Protein AF-0000000066694379 (afdb_homodimer)

Secondary structure (DSSP, 8-state):
-------EEEEE--TTEEHHHHHHHHHHHHHTT-EEEEE-TT--TT-EEEEEEEE-TTSSSPEEEEEEEEE--S-GGG--GGG-SEEEE--BTHHHHHHT-HHHHHHHHHHHHTT-EEEEETTTHHHHHHTT-GGGT-EE---GGGHHHHHHTTPEE---TT-SSGGG----EEETTEEEESSGGGHHHHHHHHHHHTT-EEEESSSSPPEEEEEE-TT-BHHHHHHHHHHHHHTT-EEEEEE-TT----SS-B--S--TTHHHHHHHHHHHTTEEEE-/-------EEEEE--TTEEHHHHHHHHHHHHHTT-EEEEE-TT--TT-EEEEEEEE-SSSSSPEEEEEEEEE--S-GGG--GGG-SEEEE--BTHHHHHHT-HHHHHHHHHHHHTT-EEEEETTTHHHHHHTT-GGGT-EE---GGGHHHHHHTTPEE---TT-SSGGG----EEETTEEEESSGGGHHHHHHHHHHHTT-EEEESSSSPPEEEEEE-TT-BHHHHHHHHHHHHHTT-EEEEEE-TT----SS-B--S--TTHHHHHHHHHHHTTEEEE-

Sequence (558 aa):
MASAVQKSALLLCGDYMEAYETIVPLYVLQSFGVSVHCVSPNRNAGDRCVMSAHDFLGLELYTELVVDQLTLNANFDDVTPENYDVIIIPGGRFTELLSADEKCVDLVARFAESKKLIFTSCHSQVMLMAAGILAGGVKCTAFESIKPLIELSGGEWWQQPGIQSMFEITDCVKDGNFMSTVGWPTLGHGIKLLLESLGGKVCSLEKKQASVLFLIGDYVEDYGINVPFRALQALGCKVDAVMEKGCVTDGKVVTAASATDLPAFLFDLSTALGLTVMFMASAVQKSALLLCGDYMEAYETIVPLYVLQSFGVSVHCVSPNRNAGDRCVMSAHDFLGLELYTELVVDQLTLNANFDDVTPENYDVIIIPGGRFTELLSADEKCVDLVARFAESKKLIFTSCHSQVMLMAAGILAGGVKCTAFESIKPLIELSGGEWWQQPGIQSMFEITDCVKDGNFMSTVGWPTLGHGIKLLLESLGGKVCSLEKKQASVLFLIGDYVEDYGINVPFRALQALGCKVDAVMEKGCVTDGKVVTAASATDLPAFLFDLSTALGLTVMF

Solvent-accessible surface area (backbone atoms only — not comparable to full-atom values): 28795 Å² total; per-residue (Å²): 126,81,76,72,75,71,50,28,35,36,34,58,49,41,47,37,23,24,40,61,49,43,50,35,59,52,36,50,39,43,35,62,62,30,45,72,40,31,24,27,82,99,44,45,53,70,40,74,29,41,19,16,43,76,44,41,90,89,47,94,46,62,41,72,38,84,73,49,70,46,71,26,72,30,45,40,90,74,66,53,62,88,75,35,54,29,39,37,33,34,15,33,67,30,32,46,52,41,34,55,31,67,71,54,23,50,51,54,35,47,28,57,75,69,68,28,34,37,40,29,19,21,48,20,55,48,38,39,45,58,37,55,53,20,56,76,47,42,50,33,40,36,33,72,51,46,49,59,55,40,45,71,40,37,20,34,81,51,71,68,82,96,56,93,45,81,88,65,49,54,69,47,39,73,42,90,48,36,33,18,20,44,35,66,85,18,41,16,47,39,46,29,53,48,40,46,72,72,51,32,42,79,41,63,78,52,95,62,76,52,75,47,77,43,82,40,52,50,49,45,12,43,60,55,45,52,34,54,50,31,47,39,35,29,72,58,32,48,69,48,77,45,67,54,93,86,43,51,62,62,78,50,68,15,69,16,74,82,55,89,49,60,25,58,51,50,36,51,53,32,49,75,68,36,38,46,65,46,106,126,82,76,72,76,73,50,28,34,35,34,58,51,39,47,37,23,25,38,60,50,43,49,36,59,51,36,50,40,43,34,63,61,31,44,72,40,31,23,27,82,98,44,44,53,69,40,74,29,41,18,17,43,77,42,69,82,84,51,94,49,65,43,72,37,84,71,49,70,47,72,25,72,31,44,41,90,74,66,52,61,87,74,35,54,31,41,38,32,36,14,34,68,30,33,46,51,42,34,55,32,69,70,53,24,49,52,55,33,46,28,55,73,68,66,28,35,36,40,30,20,22,49,19,54,50,37,39,45,57,37,55,54,21,55,76,47,42,48,33,39,36,31,74,51,46,49,57,56,41,47,70,42,37,20,33,81,51,73,68,82,95,57,92,45,80,88,64,50,54,68,48,39,73,43,91,50,36,32,17,21,44,35,66,85,19,40,17,48,38,48,30,52,49,41,45,71,71,53,34,42,78,41,62,78,52,92,62,76,52,76,46,78,45,82,42,54,52,51,44,13,42,60,56,46,51,33,54,48,32,46,39,34,29,71,58,32,50,68,47,76,46,67,53,91,85,42,51,62,62,77,51,69,16,70,16,77,81,55,89,48,59,28,59,51,50,36,51,52,33,49,74,70,36,37,46,65,47,106

Nearest PDB structures (foldseek):
  4ogg-assembly1_B  TM=9.634E-01  e=9.483E-28  Arabidopsis thaliana
  3uk7-assembly1_C  TM=9.676E-01  e=1.929E-27  Arabidopsis thaliana
  4ofw-assembly1_C  TM=9.605E-01  e=5.598E-27  Arabidopsis thaliana
  3fse-assembly1_B  TM=8.180E-01  e=4.494E-13  Trichormus variabilis ATCC 29413
  3fse-assembly1_A  TM=7.985E-01  e=1.092E-12  Trichormus variabilis ATCC 29413

Foldseek 3Di:
DPPPPAAEEEEEDAAAFADLLRVQLVLLCVLFRHHYFYEYPPDAQQDKHWYWHWDCPVHPGTDTGGADIDGGHGYPVPDDLVVHQEYRYGDGPVLVVLLVPPSSLVSVLVNVVVQHAYEYEAHNCSSCLSNLNQLVAAEFEHAPVCVVVSVVSNYHYDDDPPDDDLVPDQAWDDDRRYIYYHHSNNLLRSSLVVLVSSVKDKDAPDPDAAEEEAEDAALAAQCQCSSLQSSSSSSPHHYYYDYDPPGPNPVNNRNHDVPVRSSNVSSVVCVVRRIHMDD/DPPPPAAEEEEEDAAAFADLLRVQLVLLCVLQRHHYFYEYPPDAQQDKHWYWHWDDPPDPGTDTGGADIDGGHGYPVPDDLVVHQEYRYGDGPVLVVLLVPPSSLVSVLVNVVVQHAYEYEAHNCSSCLSNLNQLVAAEFEHAPVCVVVSVVSNYHYDDDPPDDDLVPDQAWDDDRRYIYYHHSNNLLRSSLVVLVSSVKDKDAPDPDAAEEEAEDAALAQQCQCSSLQSSSSSSPHHYYYDYDPPRPNPVNNRNHDVPVRSSNVSSVVCVVRRIHMDD

pLDDT: mean 86.39, std 16.16, range [28.86, 98.88]

Structure (mmCIF, N/CA/C/O backbone):
data_AF-0000000066694379-model_v1
#
loop_
_entity.id
_entity.type
_entity.pdbx_description
1 polymer 'Class I glutamine amidotransferase-like superfamily protein'
#
loop_
_atom_site.group_PDB
_atom_site.id
_atom_site.type_symbol
_atom_site.label_atom_id
_atom_site.label_alt_id
_atom_site.label_comp_id
_atom_site.label_asym_id
_atom_site.label_entity_id
_atom_site.label_seq_id
_atom_site.pdbx_PDB_ins_code
_atom_site.Cartn_x
_atom_site.Cartn_y
_atom_site.Cartn_z
_atom_site.occupancy
_atom_site.B_iso_or_equiv
_atom_site.auth_seq_id
_atom_site.auth_comp_id
_atom_site.auth_asym_id
_atom_site.auth_atom_id
_atom_site.pdbx_PDB_model_num
ATOM 1 N N . MET A 1 1 ? -3.475 -47.906 -14.711 1 30.39 1 MET A N 1
ATOM 2 C CA . MET A 1 1 ? -2.605 -46.75 -14.797 1 30.39 1 MET A CA 1
ATOM 3 C C . MET A 1 1 ? -3.006 -45.688 -13.773 1 30.39 1 MET A C 1
ATOM 5 O O . MET A 1 1 ? -4.172 -45.312 -13.703 1 30.39 1 MET A O 1
ATOM 9 N N . ALA A 1 2 ? -2.568 -45.656 -12.625 1 41.09 2 ALA A N 1
ATOM 10 C CA . ALA A 1 2 ? -3.078 -45 -11.43 1 41.09 2 ALA A CA 1
ATOM 11 C C . ALA A 1 2 ? -3.443 -43.531 -11.734 1 41.09 2 ALA A C 1
ATOM 13 O O . ALA A 1 2 ? -2.656 -42.812 -12.344 1 41.09 2 ALA A O 1
ATOM 14 N N . SER A 1 3 ? -4.582 -43.125 -12.008 1 43.94 3 SER A N 1
ATOM 15 C CA . SER A 1 3 ? -5.176 -41.875 -12.492 1 43.94 3 SER A CA 1
ATOM 16 C C . SER A 1 3 ? -4.555 -40.656 -11.797 1 43.94 3 SER A C 1
ATOM 18 O O . SER A 1 3 ? -4.652 -40.531 -10.578 1 43.94 3 SER A O 1
ATOM 20 N N . ALA A 1 4 ? -3.299 -40.312 -12.156 1 54.25 4 ALA A N 1
ATOM 21 C CA . ALA A 1 4 ? -2.498 -39.312 -11.492 1 54.25 4 ALA A CA 1
ATOM 22 C C . ALA A 1 4 ? -3.359 -38.094 -11.094 1 54.25 4 ALA A C 1
ATOM 24 O O . ALA A 1 4 ? -4.098 -37.562 -11.914 1 54.25 4 ALA A O 1
ATOM 25 N N . VAL A 1 5 ? -3.816 -38 -9.82 1 67.81 5 VAL A N 1
ATOM 26 C CA . VAL A 1 5 ? -4.688 -36.969 -9.258 1 67.81 5 VAL A CA 1
ATOM 27 C C . VAL A 1 5 ? -4.234 -35.594 -9.719 1 67.81 5 VAL A C 1
ATOM 29 O O . VAL A 1 5 ? -3.057 -35.25 -9.602 1 67.81 5 VAL A O 1
ATOM 32 N N . GLN A 1 6 ? -5.117 -34.969 -10.445 1 88.19 6 GLN A N 1
ATOM 33 C CA . GLN A 1 6 ? -4.879 -33.625 -10.977 1 88.19 6 GLN A CA 1
ATOM 34 C C . GLN A 1 6 ? -4.555 -32.656 -9.852 1 88.19 6 GLN A C 1
ATOM 36 O O . GLN A 1 6 ? -5.273 -32.562 -8.852 1 88.19 6 GLN A O 1
ATOM 41 N N . LYS A 1 7 ? -3.354 -32.094 -9.883 1 95.25 7 LYS A N 1
ATOM 42 C CA . LYS A 1 7 ? -2.986 -31.062 -8.922 1 95.25 7 LYS A CA 1
ATOM 43 C C . LYS A 1 7 ? -3.926 -29.859 -9.023 1 95.25 7 LYS A C 1
ATOM 45 O O . LYS A 1 7 ? -4.473 -29.578 -10.094 1 95.25 7 LYS A O 1
ATOM 50 N N . SER A 1 8 ? -4.152 -29.266 -7.859 1 97.81 8 SER A N 1
ATOM 51 C CA . SER A 1 8 ? -5.098 -28.141 -7.801 1 97.81 8 SER A CA 1
ATOM 52 C C . SER A 1 8 ? -4.52 -26.969 -7.023 1 97.81 8 SER A C 1
ATOM 54 O O . SER A 1 8 ? -3.848 -27.156 -6.008 1 97.81 8 SER A O 1
ATOM 56 N N . ALA A 1 9 ? -4.758 -25.75 -7.609 1 98.56 9 ALA A N 1
ATOM 57 C CA . ALA A 1 9 ? -4.293 -24.516 -6.988 1 98.56 9 ALA A CA 1
ATOM 58 C C . ALA A 1 9 ? -5.449 -23.547 -6.766 1 98.56 9 ALA A C 1
ATOM 60 O O . ALA A 1 9 ? -6.41 -23.531 -7.539 1 98.56 9 ALA A O 1
ATOM 61 N N . LEU A 1 10 ? -5.379 -22.859 -5.695 1 98.88 10 LEU A N 1
ATOM 62 C CA . LEU A 1 10 ? -6.27 -21.734 -5.441 1 98.88 10 LEU A CA 1
ATOM 63 C C . LEU A 1 10 ? -5.531 -20.406 -5.613 1 98.88 10 LEU A C 1
ATOM 65 O O . LEU A 1 10 ? -4.457 -20.219 -5.039 1 98.88 10 LEU A O 1
ATOM 69 N N . LEU A 1 11 ? -6.055 -19.594 -6.457 1 98.81 11 LEU A N 1
ATOM 70 C CA . LEU A 1 11 ? -5.539 -18.234 -6.633 1 98.81 11 LEU A CA 1
ATOM 71 C C . LEU A 1 11 ? -6.445 -17.219 -5.953 1 98.81 11 LEU A C 1
ATOM 73 O O . LEU A 1 11 ? -7.605 -17.062 -6.336 1 98.81 11 LEU A O 1
ATOM 77 N N . LEU A 1 12 ? -5.926 -16.578 -4.945 1 98.75 12 LEU A N 1
ATOM 78 C CA . LEU A 1 12 ? -6.668 -15.547 -4.242 1 98.75 12 LEU A CA 1
ATOM 79 C C . LEU A 1 12 ? -6.551 -14.203 -4.965 1 98.75 12 LEU A C 1
ATOM 81 O O . LEU A 1 12 ? -5.441 -13.711 -5.18 1 98.75 12 LEU A O 1
ATOM 85 N N . CYS A 1 13 ? -7.715 -13.617 -5.305 1 98.44 13 CYS A N 1
ATOM 86 C CA . CYS A 1 13 ? -7.734 -12.461 -6.191 1 98.44 13 CYS A CA 1
ATOM 87 C C . CYS A 1 13 ? -8.391 -11.266 -5.508 1 98.44 13 CYS A C 1
ATOM 89 O O . CYS A 1 13 ? -9.031 -11.414 -4.465 1 98.44 13 CYS A O 1
ATOM 91 N N . GLY A 1 14 ? -8.219 -10.117 -6.016 1 97.62 14 GLY A N 1
ATOM 92 C CA . GLY A 1 14 ? -8.828 -8.852 -5.633 1 97.62 14 GLY A CA 1
ATOM 93 C C . GLY A 1 14 ? -8.43 -7.703 -6.535 1 97.62 14 GLY A C 1
ATOM 94 O O . GLY A 1 14 ? -7.492 -7.824 -7.328 1 97.62 14 GLY A O 1
ATOM 95 N N . ASP A 1 15 ? -9.148 -6.566 -6.402 1 96.88 15 ASP A N 1
ATOM 96 C CA . ASP A 1 15 ? -8.836 -5.391 -7.211 1 96.88 15 ASP A CA 1
ATOM 97 C C . ASP A 1 15 ? -7.445 -4.852 -6.875 1 96.88 15 ASP A C 1
ATOM 99 O O . ASP A 1 15 ? -7.125 -4.621 -5.707 1 96.88 15 ASP A O 1
ATOM 103 N N . TYR A 1 16 ? -6.621 -4.688 -7.941 1 96.38 16 TYR A N 1
ATOM 104 C CA . TYR A 1 16 ? -5.27 -4.145 -7.871 1 96.38 16 TYR A CA 1
ATOM 105 C C . TYR A 1 16 ? -4.27 -5.219 -7.461 1 96.38 16 TYR A C 1
ATOM 107 O O . TYR A 1 16 ? -3.246 -4.922 -6.844 1 96.38 16 TYR A O 1
ATOM 115 N N . MET A 1 17 ? -4.676 -6.461 -7.73 1 97.25 17 MET A N 1
ATOM 116 C CA . MET A 1 17 ? -3.645 -7.496 -7.715 1 97.25 17 MET A CA 1
ATOM 117 C C . MET A 1 17 ? -2.645 -7.289 -8.844 1 97.25 17 MET A C 1
ATOM 119 O O . MET A 1 17 ? -2.996 -6.754 -9.898 1 97.25 17 MET A O 1
ATOM 123 N N . GLU A 1 18 ? -1.437 -7.613 -8.578 1 96.38 18 GLU A N 1
ATOM 124 C CA . GLU A 1 18 ? -0.4 -7.387 -9.578 1 96.38 18 GLU A CA 1
ATOM 125 C C . GLU A 1 18 ? -0.556 -8.336 -10.766 1 96.38 18 GLU A C 1
ATOM 127 O O . GLU A 1 18 ? -0.672 -9.555 -10.578 1 96.38 18 GLU A O 1
ATOM 132 N N . ALA A 1 19 ? -0.49 -7.844 -11.93 1 92.94 19 ALA A N 1
ATOM 133 C CA . ALA A 1 19 ? -0.87 -8.562 -13.141 1 92.94 19 ALA A CA 1
ATOM 134 C C . ALA A 1 19 ? 0.08 -9.727 -13.414 1 92.94 19 ALA A C 1
ATOM 136 O O . ALA A 1 19 ? -0.358 -10.867 -13.578 1 92.94 19 ALA A O 1
ATOM 137 N N . TYR A 1 20 ? 1.351 -9.539 -13.391 1 91.38 20 TYR A N 1
ATOM 138 C CA . TYR A 1 20 ? 2.307 -10.594 -13.711 1 91.38 20 TYR A CA 1
ATOM 139 C C . TYR A 1 20 ? 2.322 -11.672 -12.633 1 91.38 20 TYR A C 1
ATOM 141 O O . TYR A 1 20 ? 2.43 -12.859 -12.938 1 91.38 20 TYR A O 1
ATOM 149 N N . GLU A 1 21 ? 2.16 -11.25 -11.438 1 95.75 21 GLU A N 1
ATOM 150 C CA . GLU A 1 21 ? 2.195 -12.172 -10.305 1 95.75 21 GLU A CA 1
ATOM 151 C C . GLU A 1 21 ? 0.926 -13.016 -10.242 1 95.75 21 GLU A C 1
ATOM 153 O O . GLU A 1 21 ? 0.88 -14.023 -9.539 1 95.75 21 GLU A O 1
ATOM 158 N N . THR A 1 22 ? -0.028 -12.562 -11.008 1 95.94 22 THR A N 1
ATOM 159 C CA . THR A 1 22 ? -1.283 -13.297 -11.125 1 95.94 22 THR A CA 1
ATOM 160 C C . THR A 1 22 ? -1.266 -14.203 -12.359 1 95.94 22 THR A C 1
ATOM 162 O O . THR A 1 22 ? -1.419 -15.422 -12.234 1 95.94 22 THR A O 1
ATOM 165 N N . ILE A 1 23 ? -0.912 -13.641 -13.461 1 92.56 23 ILE A N 1
ATOM 166 C CA . ILE A 1 23 ? -1.141 -14.281 -14.75 1 92.56 23 ILE A CA 1
ATOM 167 C C . ILE A 1 23 ? -0.051 -15.312 -15.016 1 92.56 23 ILE A C 1
ATOM 169 O O . ILE A 1 23 ? -0.318 -16.375 -15.578 1 92.56 23 ILE A O 1
ATOM 173 N N . VAL A 1 24 ? 1.136 -15.062 -14.633 1 91.94 24 VAL A N 1
ATOM 174 C CA . VAL A 1 24 ? 2.232 -15.969 -14.953 1 91.94 24 VAL A CA 1
ATOM 175 C C . VAL A 1 24 ? 2.029 -17.297 -14.227 1 91.94 24 VAL A C 1
ATOM 177 O O . VAL A 1 24 ? 1.965 -18.359 -14.859 1 91.94 24 VAL A O 1
ATOM 180 N N . PRO A 1 25 ? 1.86 -17.297 -12.938 1 95.38 25 PRO A N 1
ATOM 181 C CA . PRO A 1 25 ? 1.615 -18.594 -12.305 1 95.38 25 PRO A CA 1
ATOM 182 C C . PRO A 1 25 ? 0.323 -19.25 -12.781 1 95.38 25 PRO A C 1
ATOM 184 O O . PRO A 1 25 ? 0.271 -20.484 -12.945 1 95.38 25 PRO A O 1
ATOM 187 N N . LEU A 1 26 ? -0.723 -18.469 -13.023 1 95.12 26 LEU A N 1
ATOM 188 C CA . LEU A 1 26 ? -2.006 -19 -13.484 1 95.12 26 LEU A CA 1
ATOM 189 C C . LEU A 1 26 ? -1.844 -19.766 -14.789 1 95.12 26 LEU A C 1
ATOM 191 O O . LEU A 1 26 ? -2.195 -20.953 -14.867 1 95.12 26 LEU A O 1
ATOM 195 N N . TYR A 1 27 ? -1.201 -19.172 -15.727 1 90.62 27 TYR A N 1
ATOM 196 C CA . TYR A 1 27 ? -1.148 -19.75 -17.062 1 90.62 27 TYR A CA 1
ATOM 197 C C . TYR A 1 27 ? -0.094 -20.844 -17.141 1 90.62 27 TYR A C 1
ATOM 199 O O . TYR A 1 27 ? -0.265 -21.844 -17.859 1 90.62 27 TYR A O 1
ATOM 207 N N . VAL A 1 28 ? 0.967 -20.688 -16.406 1 90.62 28 VAL A N 1
ATOM 208 C CA . VAL A 1 28 ? 1.975 -21.75 -16.406 1 90.62 28 VAL A CA 1
ATOM 209 C C . VAL A 1 28 ? 1.391 -23.016 -15.781 1 90.62 28 VAL A C 1
ATOM 211 O O . VAL A 1 28 ? 1.52 -24.094 -16.344 1 90.62 28 VAL A O 1
ATOM 214 N N . LEU A 1 29 ? 0.714 -22.891 -14.664 1 94.06 29 LEU A N 1
ATOM 215 C CA . LEU A 1 29 ? 0.123 -24.047 -14.016 1 94.06 29 LEU A CA 1
ATOM 216 C C . LEU A 1 29 ? -0.924 -24.703 -14.906 1 94.06 29 LEU A C 1
ATOM 218 O O . LEU A 1 29 ? -0.932 -25.922 -15.07 1 94.06 29 LEU A O 1
ATOM 222 N N . GLN A 1 30 ? -1.701 -23.891 -15.539 1 91.69 30 GLN A N 1
ATOM 223 C CA . GLN A 1 30 ? -2.732 -24.422 -16.422 1 91.69 30 GLN A CA 1
ATOM 224 C C . GLN A 1 30 ? -2.117 -25.141 -17.625 1 91.69 30 GLN A C 1
ATOM 226 O O . GLN A 1 30 ? -2.646 -26.141 -18.094 1 91.69 30 GLN A O 1
ATOM 231 N N . SER A 1 31 ? -1.039 -24.625 -18.062 1 89.25 31 SER A N 1
ATOM 232 C CA . SER A 1 31 ? -0.384 -25.188 -19.234 1 89.25 31 SER A CA 1
ATOM 233 C C . SER A 1 31 ? 0.094 -26.609 -18.969 1 89.25 31 SER A C 1
ATOM 235 O O . SER A 1 31 ? 0.206 -27.422 -19.891 1 89.25 31 SER A O 1
ATOM 237 N N . PHE A 1 32 ? 0.301 -26.891 -17.703 1 89.88 32 PHE A N 1
ATOM 238 C CA . PHE A 1 32 ? 0.813 -28.219 -17.359 1 89.88 32 PHE A CA 1
ATOM 239 C C . PHE A 1 32 ? -0.237 -29.031 -16.625 1 89.88 32 PHE A C 1
ATOM 241 O O . PHE A 1 32 ? 0.101 -29.938 -15.844 1 89.88 32 PHE A O 1
ATOM 248 N N . GLY A 1 33 ? -1.488 -28.625 -16.766 1 90.75 33 GLY A N 1
ATOM 249 C CA . GLY A 1 33 ? -2.609 -29.484 -16.375 1 90.75 33 GLY A CA 1
ATOM 250 C C . GLY A 1 33 ? -3.043 -29.281 -14.938 1 90.75 33 GLY A C 1
ATOM 251 O O . GLY A 1 33 ? -3.848 -30.062 -14.422 1 90.75 33 GLY A O 1
ATOM 252 N N . VAL A 1 34 ? -2.527 -28.328 -14.258 1 94.31 34 VAL A N 1
ATOM 253 C CA . VAL A 1 34 ? -2.971 -28.031 -12.898 1 94.31 34 VAL A CA 1
ATOM 254 C C . VAL A 1 34 ? -4.277 -27.234 -12.945 1 94.31 34 VAL A C 1
ATOM 256 O O . VAL A 1 34 ? -4.41 -26.281 -13.719 1 94.31 34 VAL A O 1
ATOM 259 N N . SER A 1 35 ? -5.242 -27.719 -12.211 1 96.75 35 SER A N 1
ATOM 260 C CA . SER A 1 35 ? -6.477 -26.953 -12.086 1 96.75 35 SER A CA 1
ATOM 261 C C . SER A 1 35 ? -6.285 -25.734 -11.18 1 96.75 35 SER A C 1
ATOM 263 O O . SER A 1 35 ? -5.699 -25.844 -10.102 1 96.75 35 SER A O 1
ATOM 265 N N . VAL A 1 36 ? -6.75 -24.562 -11.672 1 97.56 36 VAL A N 1
ATOM 266 C CA . VAL A 1 36 ? -6.586 -23.344 -10.875 1 97.56 36 VAL A CA 1
ATOM 267 C C . VAL A 1 36 ? -7.941 -22.672 -10.68 1 97.56 36 VAL A C 1
ATOM 269 O O . VAL A 1 36 ? -8.594 -22.281 -11.648 1 97.56 36 VAL A O 1
ATOM 272 N N . HIS A 1 37 ? -8.383 -22.594 -9.469 1 98.69 37 HIS A N 1
ATOM 273 C CA . HIS A 1 37 ? -9.555 -21.797 -9.109 1 98.69 37 HIS A CA 1
ATOM 274 C C . HIS A 1 37 ? -9.156 -20.391 -8.688 1 98.69 37 HIS A C 1
ATOM 276 O O . HIS A 1 37 ? -8.289 -20.219 -7.828 1 98.69 37 HIS A O 1
ATOM 282 N N . CYS A 1 38 ? -9.766 -19.422 -9.359 1 98.69 38 CYS A N 1
ATOM 283 C CA . CYS A 1 38 ? -9.578 -18.016 -9.031 1 98.69 38 CYS A CA 1
ATOM 284 C C . CYS A 1 38 ? -10.758 -17.484 -8.227 1 98.69 38 CYS A C 1
ATOM 286 O O . CYS A 1 38 ? -11.891 -17.469 -8.711 1 98.69 38 CYS A O 1
ATOM 288 N N . VAL A 1 39 ? -10.445 -16.969 -7.012 1 98.62 39 VAL A N 1
ATOM 289 C CA . VAL A 1 39 ? -11.547 -16.547 -6.148 1 98.62 39 VAL A CA 1
ATOM 290 C C . VAL A 1 39 ? -11.219 -15.203 -5.504 1 98.62 39 VAL A C 1
ATOM 292 O O . VAL A 1 39 ? -10.047 -14.836 -5.387 1 98.62 39 VAL A O 1
ATOM 295 N N . SER A 1 40 ? -12.172 -14.5 -5.125 1 97.75 40 SER A N 1
ATOM 296 C CA . SER A 1 40 ? -12.133 -13.266 -4.355 1 97.75 40 SER A CA 1
ATOM 297 C C . SER A 1 40 ? -13.266 -13.203 -3.342 1 97.75 40 SER A C 1
ATOM 299 O O . SER A 1 40 ? -14.391 -13.625 -3.631 1 97.75 40 SER A O 1
ATOM 301 N N . PRO A 1 41 ? -12.914 -12.648 -2.156 1 95.56 41 PRO A N 1
ATOM 302 C CA . PRO A 1 41 ? -14 -12.562 -1.18 1 95.56 41 PRO A CA 1
ATOM 303 C C . PRO A 1 41 ? -15.156 -11.688 -1.661 1 95.56 41 PRO A C 1
ATOM 305 O O . PRO A 1 41 ? -14.938 -10.703 -2.367 1 95.56 41 PRO A O 1
ATOM 308 N N . ASN A 1 42 ? -16.359 -12.031 -1.326 1 88.94 42 ASN A N 1
ATOM 309 C CA . ASN A 1 42 ? -17.594 -11.312 -1.6 1 88.94 42 ASN A CA 1
ATOM 310 C C . ASN A 1 42 ? -17.891 -11.25 -3.096 1 88.94 42 ASN A C 1
ATOM 312 O O . ASN A 1 42 ? -18.609 -10.352 -3.557 1 88.94 42 ASN A O 1
ATOM 316 N N . ARG A 1 43 ? -17.25 -12.094 -3.852 1 94.44 43 ARG A N 1
ATOM 317 C CA . ARG A 1 43 ? -17.5 -12.172 -5.289 1 94.44 43 ARG A CA 1
ATOM 318 C C . ARG A 1 43 ? -17.844 -13.594 -5.711 1 94.44 43 ARG A C 1
ATOM 320 O O . ARG A 1 43 ? -17.578 -14.547 -4.965 1 94.44 43 ARG A O 1
ATOM 327 N N . ASN A 1 44 ? -18.406 -13.625 -6.938 1 96 44 ASN A N 1
ATOM 328 C CA . ASN A 1 44 ? -18.812 -14.914 -7.492 1 96 44 ASN A CA 1
ATOM 329 C C . ASN A 1 44 ? -18.094 -15.211 -8.805 1 96 44 ASN A C 1
ATOM 331 O O . ASN A 1 44 ? -17.516 -14.305 -9.43 1 96 44 ASN A O 1
ATOM 335 N N . ALA A 1 45 ? -18.172 -16.547 -9.109 1 97.69 45 ALA A N 1
ATOM 336 C CA . ALA A 1 45 ? -17.703 -16.922 -10.438 1 97.69 45 ALA A CA 1
ATOM 337 C C . ALA A 1 45 ? -18.328 -16.047 -11.516 1 97.69 45 ALA A C 1
ATOM 339 O O . ALA A 1 45 ? -19.531 -15.766 -11.461 1 97.69 45 ALA A O 1
ATOM 340 N N . GLY A 1 46 ? -17.484 -15.539 -12.383 1 97.56 46 GLY A N 1
ATOM 341 C CA . GLY A 1 46 ? -17.984 -14.656 -13.43 1 97.56 46 GLY A CA 1
ATOM 342 C C . GLY A 1 46 ? -17.688 -13.195 -13.164 1 97.56 46 GLY A C 1
ATOM 343 O O . GLY A 1 46 ? -17.641 -12.383 -14.094 1 97.56 46 GLY A O 1
ATOM 344 N N . ASP A 1 47 ? -17.531 -12.828 -11.891 1 97 47 ASP A N 1
ATOM 345 C CA . ASP A 1 47 ? -17.125 -11.469 -11.555 1 97 47 ASP A CA 1
ATOM 346 C C . ASP A 1 47 ? -15.68 -11.211 -11.969 1 97 47 ASP A C 1
ATOM 348 O O . ASP A 1 47 ? -14.938 -12.141 -12.273 1 97 47 ASP A O 1
ATOM 352 N N . ARG A 1 48 ? -15.312 -9.922 -11.969 1 96.19 48 ARG A N 1
ATOM 353 C CA . ARG A 1 48 ? -13.984 -9.562 -12.445 1 96.19 48 ARG A CA 1
ATOM 354 C C . ARG A 1 48 ? -13.203 -8.805 -11.383 1 96.19 48 ARG A C 1
ATOM 356 O O . ARG A 1 48 ? -13.789 -8.125 -10.539 1 96.19 48 ARG A O 1
ATOM 363 N N . CYS A 1 49 ? -11.945 -8.969 -11.383 1 96.81 49 CYS A N 1
ATOM 364 C CA . CYS A 1 49 ? -11 -8.195 -10.594 1 96.81 49 CYS A CA 1
ATOM 365 C C . CYS A 1 49 ? -10.055 -7.41 -11.492 1 96.81 49 CYS A C 1
ATOM 367 O O . CYS A 1 49 ? -9.531 -7.945 -12.469 1 96.81 49 CYS A O 1
ATOM 369 N N . VAL A 1 50 ? -9.828 -6.191 -11.102 1 95.19 50 VAL A N 1
ATOM 370 C CA . VAL A 1 50 ? -8.898 -5.352 -11.852 1 95.19 50 VAL A CA 1
ATOM 371 C C . VAL A 1 50 ? -7.465 -5.711 -11.477 1 95.19 50 VAL A C 1
ATOM 373 O O . VAL A 1 50 ? -7.164 -5.957 -10.305 1 95.19 50 VAL A O 1
ATOM 376 N N . MET A 1 51 ? -6.602 -5.758 -12.484 1 94.06 51 MET A N 1
ATOM 377 C CA . MET A 1 51 ? -5.184 -6.027 -12.258 1 94.06 51 MET A CA 1
ATOM 378 C C . MET A 1 51 ? -4.34 -4.793 -12.547 1 94.06 51 MET A C 1
ATOM 380 O O . MET A 1 51 ? -4.691 -3.984 -13.414 1 94.06 51 MET A O 1
ATOM 384 N N . SER A 1 52 ? -3.271 -4.738 -11.766 1 93.56 52 SER A N 1
ATOM 385 C CA . SER A 1 52 ? -2.4 -3.576 -11.922 1 93.56 52 SER A CA 1
ATOM 386 C C . SER A 1 52 ? -0.965 -4 -12.219 1 93.56 52 SER A C 1
ATOM 388 O O . SER A 1 52 ? -0.562 -5.117 -11.891 1 93.56 52 SER A O 1
ATOM 390 N N . ALA A 1 53 ? -0.27 -3.131 -12.953 1 89.44 53 ALA A N 1
ATOM 391 C CA . ALA A 1 53 ? 1.181 -3.207 -13.117 1 89.44 53 ALA A CA 1
ATOM 392 C C . ALA A 1 53 ? 1.88 -2.129 -12.289 1 89.44 53 ALA A C 1
ATOM 394 O O . ALA A 1 53 ? 1.35 -1.028 -12.117 1 89.44 53 ALA A O 1
ATOM 395 N N . HIS A 1 54 ? 2.988 -2.471 -11.766 1 88.31 54 HIS A N 1
ATOM 396 C CA . HIS A 1 54 ? 3.781 -1.527 -10.984 1 88.31 54 HIS A CA 1
ATOM 397 C C . HIS A 1 54 ? 5.074 -1.163 -11.703 1 88.31 54 HIS A C 1
ATOM 399 O O . HIS A 1 54 ? 5.883 -2.039 -12.016 1 88.31 54 HIS A O 1
ATOM 405 N N . ASP A 1 55 ? 5.195 0.122 -11.969 1 84.31 55 ASP A N 1
ATOM 406 C CA . ASP A 1 55 ? 6.34 0.645 -12.711 1 84.31 55 ASP A CA 1
ATOM 407 C C . ASP A 1 55 ? 6.926 1.875 -12.016 1 84.31 55 ASP A C 1
ATOM 409 O O . ASP A 1 55 ? 6.184 2.744 -11.555 1 84.31 55 ASP A O 1
ATOM 413 N N . PHE A 1 56 ? 8.188 2.027 -11.82 1 81.38 56 PHE A N 1
ATOM 414 C CA . PHE A 1 56 ? 8.82 3.109 -11.078 1 81.38 56 PHE A CA 1
ATOM 415 C C . PHE A 1 56 ? 8.875 4.383 -11.914 1 81.38 56 PHE A C 1
ATOM 417 O O . PHE A 1 56 ? 8.883 5.488 -11.375 1 81.38 56 PHE A O 1
ATOM 424 N N . LEU A 1 57 ? 8.656 4.555 -12.984 1 81.44 57 LEU A N 1
ATOM 425 C CA . LEU A 1 57 ? 8.602 5.656 -13.945 1 81.44 57 LEU A CA 1
ATOM 426 C C . LEU A 1 57 ? 9.438 6.836 -13.469 1 81.44 57 LEU A C 1
ATOM 428 O O . LEU A 1 57 ? 8.984 7.984 -13.516 1 81.44 57 LEU A O 1
ATOM 432 N N . GLY A 1 58 ? 10.617 6.559 -12.797 1 82.56 58 GLY A N 1
ATOM 433 C CA . GLY A 1 58 ? 11.555 7.59 -12.367 1 82.56 58 GLY A CA 1
ATOM 434 C C . GLY A 1 58 ? 11.258 8.133 -10.984 1 82.56 58 GLY A C 1
ATOM 435 O O . GLY A 1 58 ? 11.867 9.109 -10.555 1 82.56 58 GLY A O 1
ATOM 436 N N . LEU A 1 59 ? 10.32 7.594 -10.352 1 86.75 59 LEU A N 1
ATOM 437 C CA . LEU A 1 59 ? 9.969 8.008 -9 1 86.75 59 LEU A CA 1
ATOM 438 C C . LEU A 1 59 ? 10.578 7.074 -7.961 1 86.75 59 LEU A C 1
ATOM 440 O O . LEU A 1 59 ? 11.094 6.012 -8.312 1 86.75 59 LEU A O 1
ATOM 444 N N . GLU A 1 60 ? 10.57 7.484 -6.754 1 83.69 60 GLU A N 1
ATOM 445 C CA . GLU A 1 60 ? 11.133 6.68 -5.676 1 83.69 60 GLU A CA 1
ATOM 446 C C . GLU A 1 60 ? 10.281 5.441 -5.41 1 83.69 60 GLU A C 1
ATOM 448 O O . GLU A 1 60 ? 10.805 4.398 -5.012 1 83.69 60 GLU A O 1
ATOM 453 N N . LEU A 1 61 ? 9.031 5.633 -5.676 1 87.31 61 LEU A N 1
ATOM 454 C CA . LEU A 1 61 ? 8.094 4.523 -5.527 1 87.31 61 LEU A CA 1
ATOM 455 C C . LEU A 1 61 ? 7.426 4.195 -6.863 1 87.31 61 LEU A C 1
ATOM 457 O O . LEU A 1 61 ? 7.34 5.051 -7.746 1 87.31 61 LEU A O 1
ATOM 461 N N . TYR A 1 62 ? 7.004 2.963 -6.922 1 87.81 62 TYR A N 1
ATOM 462 C CA . TYR A 1 62 ? 6.383 2.521 -8.164 1 87.81 62 TYR A CA 1
ATOM 463 C C . TYR A 1 62 ? 5.055 3.23 -8.391 1 87.81 62 TYR A C 1
ATOM 465 O O . TYR A 1 62 ? 4.387 3.631 -7.438 1 87.81 62 TYR A O 1
ATOM 473 N N . THR A 1 63 ? 4.742 3.393 -9.672 1 89.69 63 THR A N 1
ATOM 474 C CA . THR A 1 63 ? 3.42 3.836 -10.102 1 89.69 63 THR A CA 1
ATOM 475 C C . THR A 1 63 ? 2.508 2.643 -10.367 1 89.69 63 THR A C 1
ATOM 477 O O . THR A 1 63 ? 2.934 1.652 -10.969 1 89.69 63 THR A O 1
ATOM 480 N N . GLU A 1 64 ? 1.326 2.725 -9.797 1 91 64 GLU A N 1
ATOM 481 C CA . GLU A 1 64 ? 0.348 1.671 -10.047 1 91 64 GLU A CA 1
ATOM 482 C C . GLU A 1 64 ? -0.531 2.006 -11.25 1 91 64 GLU A C 1
ATOM 484 O O . GLU A 1 64 ? -1.212 3.033 -11.258 1 91 64 GLU A O 1
ATOM 489 N N . LEU A 1 65 ? -0.512 1.128 -12.242 1 86.62 65 LEU A N 1
ATOM 490 C CA . LEU A 1 65 ? -1.277 1.312 -13.477 1 86.62 65 LEU A CA 1
ATOM 491 C C . LEU A 1 65 ? -2.305 0.199 -13.648 1 86.62 65 LEU A C 1
ATOM 493 O O . LEU A 1 65 ? -1.969 -0.983 -13.547 1 86.62 65 LEU A O 1
ATOM 497 N N . VAL A 1 66 ? -3.586 0.6 -13.898 1 89.12 66 VAL A N 1
ATOM 498 C CA . VAL A 1 66 ? -4.57 -0.418 -14.25 1 89.12 66 VAL A CA 1
ATOM 499 C C . VAL A 1 66 ? -4.266 -0.974 -15.641 1 89.12 66 VAL A C 1
ATOM 501 O O . VAL A 1 66 ? -4.129 -0.215 -16.609 1 89.12 66 VAL A O 1
ATOM 504 N N . VAL A 1 67 ? -4.18 -2.336 -15.703 1 85.94 67 VAL A N 1
ATOM 505 C CA . VAL A 1 67 ? -3.697 -2.84 -16.984 1 85.94 67 VAL A CA 1
ATOM 506 C C . VAL A 1 67 ? -4.691 -3.857 -17.547 1 85.94 67 VAL A C 1
ATOM 508 O O . VAL A 1 67 ? -4.766 -4.055 -18.75 1 85.94 67 VAL A O 1
ATOM 511 N N . ASP A 1 68 ? -5.406 -4.582 -16.719 1 89.75 68 ASP A N 1
ATOM 512 C CA . ASP A 1 68 ? -6.301 -5.629 -17.203 1 89.75 68 ASP A CA 1
ATOM 513 C C . ASP A 1 68 ? -7.266 -6.078 -16.109 1 89.75 68 ASP A C 1
ATOM 515 O O . ASP A 1 68 ? -7.305 -5.488 -15.031 1 89.75 68 ASP A O 1
ATOM 519 N N . GLN A 1 69 ? -8.094 -7.066 -16.516 1 92.94 69 GLN A N 1
ATOM 520 C CA . GLN A 1 69 ? -9 -7.684 -15.555 1 92.94 69 GLN A CA 1
ATOM 521 C C . GLN A 1 69 ? -8.961 -9.203 -15.656 1 92.94 69 GLN A C 1
ATOM 523 O O . GLN A 1 69 ? -8.672 -9.75 -16.719 1 92.94 69 GLN A O 1
ATOM 528 N N . LEU A 1 70 ? -9.18 -9.859 -14.586 1 95.44 70 LEU A N 1
ATOM 529 C CA . LEU A 1 70 ? -9.312 -11.312 -14.531 1 95.44 70 LEU A CA 1
ATOM 530 C C . LEU A 1 70 ? -10.727 -11.727 -14.148 1 95.44 70 LEU A C 1
ATOM 532 O O . LEU A 1 70 ? -11.297 -11.18 -13.203 1 95.44 70 LEU A O 1
ATOM 536 N N . THR A 1 71 ? -11.281 -12.625 -14.93 1 96.69 71 THR A N 1
ATOM 537 C CA . THR A 1 71 ? -12.586 -13.195 -14.594 1 96.69 71 THR A CA 1
ATOM 538 C C . THR A 1 71 ? -12.43 -14.367 -13.625 1 96.69 71 THR A C 1
ATOM 540 O O . THR A 1 71 ? -11.672 -15.297 -13.898 1 96.69 71 THR A O 1
ATOM 543 N N . LEU A 1 72 ? -13.156 -14.297 -12.531 1 97.94 72 LEU A N 1
ATOM 544 C CA . LEU A 1 72 ? -13.133 -15.375 -11.547 1 97.94 72 LEU A CA 1
ATOM 545 C C . LEU A 1 72 ? -13.867 -16.609 -12.07 1 97.94 72 LEU A C 1
ATOM 547 O O . LEU A 1 72 ? -14.836 -16.484 -12.828 1 97.94 72 LEU A O 1
ATOM 551 N N . ASN A 1 73 ? -13.406 -17.812 -11.594 1 98.12 73 ASN A N 1
ATOM 552 C CA . ASN A 1 73 ? -14.023 -19.031 -12.125 1 98.12 73 ASN A CA 1
ATOM 553 C C . ASN A 1 73 ? -14.547 -19.922 -11.016 1 98.12 73 ASN A C 1
ATOM 555 O O . ASN A 1 73 ? -14.922 -21.078 -11.258 1 98.12 73 ASN A O 1
ATOM 559 N N . ALA A 1 74 ? -14.508 -19.469 -9.781 1 98.12 74 ALA A N 1
ATOM 560 C CA . ALA A 1 74 ? -15.023 -20.188 -8.617 1 98.12 74 ALA A CA 1
ATOM 561 C C . ALA A 1 74 ? -15.508 -19.219 -7.543 1 98.12 74 ALA A C 1
ATOM 563 O O . ALA A 1 74 ? -15.219 -18.031 -7.598 1 98.12 74 ALA A O 1
ATOM 564 N N . ASN A 1 75 ? -16.281 -19.766 -6.562 1 97.81 75 ASN A N 1
ATOM 565 C CA . ASN A 1 75 ? -16.812 -18.953 -5.469 1 97.81 75 ASN A CA 1
ATOM 566 C C . ASN A 1 75 ? -15.945 -19.062 -4.219 1 97.81 75 ASN A C 1
ATOM 568 O O . ASN A 1 75 ? -15.555 -20.172 -3.826 1 97.81 75 ASN A O 1
ATOM 572 N N . PHE A 1 76 ? -15.758 -17.906 -3.662 1 97.75 76 PHE A N 1
ATOM 573 C CA . PHE A 1 76 ? -14.938 -17.859 -2.461 1 97.75 76 PHE A CA 1
ATOM 574 C C . PHE A 1 76 ? -15.523 -18.734 -1.36 1 97.75 76 PHE A C 1
ATOM 576 O O . PHE A 1 76 ? -14.805 -19.484 -0.713 1 97.75 76 PHE A O 1
ATOM 583 N N . ASP A 1 77 ? -16.781 -18.703 -1.192 1 96.06 77 ASP A N 1
ATOM 584 C CA . ASP A 1 77 ? -17.453 -19.359 -0.068 1 96.06 77 ASP A CA 1
ATOM 585 C C . ASP A 1 77 ? -17.484 -20.875 -0.246 1 96.06 77 ASP A C 1
ATOM 587 O O . ASP A 1 77 ? -17.781 -21.609 0.697 1 96.06 77 ASP A O 1
ATOM 591 N N . ASP A 1 78 ? -17.125 -21.406 -1.413 1 96.62 78 ASP A N 1
ATOM 592 C CA . ASP A 1 78 ? -17.156 -22.844 -1.691 1 96.62 78 ASP A CA 1
ATOM 593 C C . ASP A 1 78 ? -15.773 -23.469 -1.463 1 96.62 78 ASP A C 1
ATOM 595 O O . ASP A 1 78 ? -15.609 -24.688 -1.583 1 96.62 78 ASP A O 1
ATOM 599 N N . VAL A 1 79 ? -14.773 -22.688 -1.115 1 96.56 79 VAL A N 1
ATOM 600 C CA . VAL A 1 79 ? -13.398 -23.156 -1.048 1 96.56 79 VAL A CA 1
ATOM 601 C C . VAL A 1 79 ? -13.18 -23.969 0.231 1 96.56 79 VAL A C 1
ATOM 603 O O . VAL A 1 79 ? -13.531 -23.516 1.324 1 96.56 79 VAL A O 1
ATOM 606 N N . THR A 1 80 ? -12.695 -25.109 0.055 1 96.12 80 THR A N 1
ATOM 607 C CA . THR A 1 80 ? -12.188 -25.953 1.13 1 96.12 80 THR A CA 1
ATOM 608 C C . THR A 1 80 ? -10.695 -26.219 0.95 1 96.12 80 THR A C 1
ATOM 610 O O . THR A 1 80 ? -10.289 -26.891 -0.005 1 96.12 80 THR A O 1
ATOM 613 N N . PRO A 1 81 ? -9.859 -25.734 1.858 1 96.69 81 PRO A N 1
ATOM 614 C CA . PRO A 1 81 ? -8.406 -25.797 1.689 1 96.69 81 PRO A CA 1
ATOM 615 C C . PRO A 1 81 ? -7.906 -27.203 1.374 1 96.69 81 PRO A C 1
ATOM 617 O O . PRO A 1 81 ? -6.977 -27.375 0.581 1 96.69 81 PRO A O 1
ATOM 620 N N . GLU A 1 82 ? -8.539 -28.234 1.87 1 95.25 82 GLU A N 1
ATOM 621 C CA . GLU A 1 82 ? -8.109 -29.625 1.712 1 95.25 82 GLU A CA 1
ATOM 622 C C . GLU A 1 82 ? -8.211 -30.062 0.256 1 95.25 82 GLU A C 1
ATOM 624 O O . GLU A 1 82 ? -7.574 -31.047 -0.145 1 95.25 82 GLU A O 1
ATOM 629 N N . ASN A 1 83 ? -8.961 -29.344 -0.495 1 96.31 83 ASN A N 1
ATOM 630 C CA . ASN A 1 83 ? -9.18 -29.734 -1.887 1 96.31 83 ASN A CA 1
ATOM 631 C C . ASN A 1 83 ? -8.094 -29.172 -2.799 1 96.31 83 ASN A C 1
ATOM 633 O O . ASN A 1 83 ? -8.086 -29.438 -4 1 96.31 83 ASN A O 1
ATOM 637 N N . TYR A 1 84 ? -7.164 -28.438 -2.225 1 98.38 84 TYR A N 1
ATOM 638 C CA . TYR A 1 84 ? -6.121 -27.797 -3.018 1 98.38 84 TYR A CA 1
ATOM 639 C C . TYR A 1 84 ? -4.738 -28.234 -2.551 1 98.38 84 TYR A C 1
ATOM 641 O O . TYR A 1 84 ? -4.559 -28.625 -1.395 1 98.38 84 TYR A O 1
ATOM 649 N N . ASP A 1 85 ? -3.805 -28.125 -3.451 1 98.25 85 ASP A N 1
ATOM 650 C CA . ASP A 1 85 ? -2.42 -28.453 -3.129 1 98.25 85 ASP A CA 1
ATOM 651 C C . ASP A 1 85 ? -1.63 -27.203 -2.754 1 98.25 85 ASP A C 1
ATOM 653 O O . ASP A 1 85 ? -0.617 -27.297 -2.057 1 98.25 85 ASP A O 1
ATOM 657 N N . VAL A 1 86 ? -2.1 -26.062 -3.252 1 98.75 86 VAL A N 1
ATOM 658 C CA . VAL A 1 86 ? -1.376 -24.812 -3.025 1 98.75 86 VAL A CA 1
ATOM 659 C C . VAL A 1 86 ? -2.342 -23.641 -3.096 1 98.75 86 VAL A C 1
ATOM 661 O O . VAL A 1 86 ? -3.316 -23.672 -3.852 1 98.75 86 VAL A O 1
ATOM 664 N N . ILE A 1 87 ? -2.131 -22.641 -2.264 1 98.88 87 ILE A N 1
ATOM 665 C CA . ILE A 1 87 ? -2.742 -21.328 -2.451 1 98.88 87 ILE A CA 1
ATOM 666 C C . ILE A 1 87 ? -1.692 -20.328 -2.941 1 98.88 87 ILE A C 1
ATOM 668 O O . ILE A 1 87 ? -0.582 -20.281 -2.408 1 98.88 87 ILE A O 1
ATOM 672 N N . ILE A 1 88 ? -2.023 -19.656 -4.004 1 98.88 88 ILE A N 1
ATOM 673 C CA . ILE A 1 88 ? -1.19 -18.609 -4.582 1 98.88 88 ILE A CA 1
ATOM 674 C C . ILE A 1 88 ? -1.799 -17.234 -4.285 1 98.88 88 ILE A C 1
ATOM 676 O O . ILE A 1 88 ? -2.963 -16.984 -4.605 1 98.88 88 ILE A O 1
ATOM 680 N N . ILE A 1 89 ? -1.039 -16.391 -3.668 1 98.75 89 ILE A N 1
ATOM 681 C CA . ILE A 1 89 ? -1.463 -15.031 -3.352 1 98.75 89 ILE A CA 1
ATOM 682 C C . ILE A 1 89 ? -0.538 -14.031 -4.039 1 98.75 89 ILE A C 1
ATOM 684 O O . ILE A 1 89 ? 0.55 -13.734 -3.537 1 98.75 89 ILE A O 1
ATOM 688 N N . PRO A 1 90 ? -1.011 -13.492 -5.148 1 98.25 90 PRO A N 1
ATOM 689 C CA . PRO A 1 90 ? -0.174 -12.508 -5.844 1 98.25 90 PRO A CA 1
ATOM 690 C C . PRO A 1 90 ? 0.05 -11.242 -5.023 1 98.25 90 PRO A C 1
ATOM 692 O O . PRO A 1 90 ? -0.66 -11 -4.043 1 98.25 90 PRO A O 1
ATOM 695 N N . GLY A 1 91 ? 1.054 -10.516 -5.41 1 97.56 91 GLY A N 1
ATOM 696 C CA . GLY A 1 91 ? 1.261 -9.211 -4.805 1 97.56 91 GLY A CA 1
ATOM 697 C C . GLY A 1 91 ? 0.251 -8.18 -5.258 1 97.56 91 GLY A C 1
ATOM 698 O O . GLY A 1 91 ? -0.619 -8.469 -6.082 1 97.56 91 GLY A O 1
ATOM 699 N N . GLY A 1 92 ? 0.409 -7.02 -4.684 1 95.88 92 GLY A N 1
ATOM 700 C CA . GLY A 1 92 ? -0.489 -5.91 -4.961 1 95.88 92 GLY A CA 1
ATOM 701 C C . GLY A 1 92 ? -1.142 -5.348 -3.711 1 95.88 92 GLY A C 1
ATOM 702 O O . GLY A 1 92 ? -1.104 -5.973 -2.648 1 95.88 92 GLY A O 1
ATOM 703 N N . ARG A 1 93 ? -1.778 -4.203 -3.881 1 93.69 93 ARG A N 1
ATOM 704 C CA . ARG A 1 93 ? -2.328 -3.459 -2.752 1 93.69 93 ARG A CA 1
ATOM 705 C C . ARG A 1 93 ? -3.551 -4.168 -2.176 1 93.69 93 ARG A C 1
ATOM 707 O O . ARG A 1 93 ? -3.898 -3.969 -1.011 1 93.69 93 ARG A O 1
ATOM 714 N N . PHE A 1 94 ? -4.195 -5.039 -2.924 1 95.56 94 PHE A N 1
ATOM 715 C CA . PHE A 1 94 ? -5.418 -5.699 -2.48 1 95.56 94 PHE A CA 1
ATOM 716 C C . PHE A 1 94 ? -5.156 -6.551 -1.244 1 95.56 94 PHE A C 1
ATOM 718 O O . PHE A 1 94 ? -6.074 -6.824 -0.466 1 95.56 94 PHE A O 1
ATOM 725 N N . THR A 1 95 ? -3.893 -6.953 -1.059 1 96.5 95 THR A N 1
ATOM 726 C CA . THR A 1 95 ? -3.57 -7.836 0.058 1 96.5 95 THR A CA 1
ATOM 727 C C . THR A 1 95 ? -3.73 -7.105 1.388 1 96.5 95 THR A C 1
ATOM 729 O O . THR A 1 95 ? -4.016 -7.727 2.412 1 96.5 95 THR A O 1
ATOM 732 N N . GLU A 1 96 ? -3.51 -5.812 1.338 1 93.06 96 GLU A N 1
ATOM 733 C CA . GLU A 1 96 ? -3.748 -5.027 2.545 1 93.06 96 GLU A CA 1
ATOM 734 C C . GLU A 1 96 ? -5.199 -5.137 3 1 93.06 96 GLU A C 1
ATOM 736 O O . GLU A 1 96 ? -5.473 -5.383 4.176 1 93.06 96 GLU A O 1
ATOM 741 N N . LEU A 1 97 ? -6.098 -5 2.084 1 93.06 97 LEU A N 1
ATOM 742 C CA . LEU A 1 97 ? -7.523 -5.109 2.385 1 93.06 97 LEU A CA 1
ATOM 743 C C . LEU A 1 97 ? -7.871 -6.516 2.857 1 93.06 97 LEU A C 1
ATOM 745 O O . LEU A 1 97 ? -8.594 -6.684 3.84 1 93.06 97 LEU A O 1
ATOM 749 N N . LEU A 1 98 ? -7.344 -7.52 2.182 1 96.38 98 LEU A N 1
ATOM 750 C CA . LEU A 1 98 ? -7.672 -8.906 2.498 1 96.38 98 LEU A CA 1
ATOM 751 C C . LEU A 1 98 ? -7.102 -9.297 3.857 1 96.38 98 LEU A C 1
ATOM 753 O O . LEU A 1 98 ? -7.684 -10.125 4.562 1 96.38 98 LEU A O 1
ATOM 757 N N . SER A 1 99 ? -5.973 -8.68 4.195 1 95.88 99 SER A N 1
ATOM 758 C CA . SER A 1 99 ? -5.344 -9 5.469 1 95.88 99 SER A CA 1
ATOM 759 C C . SER A 1 99 ? -6.16 -8.477 6.641 1 95.88 99 SER A C 1
ATOM 761 O O . SER A 1 99 ? -5.945 -8.875 7.789 1 95.88 99 SER A O 1
ATOM 763 N N . ALA A 1 100 ? -7.094 -7.59 6.34 1 93.38 100 ALA A N 1
ATOM 764 C CA . ALA A 1 100 ? -7.984 -7.059 7.371 1 93.38 100 ALA A CA 1
ATOM 765 C C . ALA A 1 100 ? -9.344 -7.746 7.324 1 93.38 100 ALA A C 1
ATOM 767 O O . ALA A 1 100 ? -10.242 -7.406 8.102 1 93.38 100 ALA A O 1
ATOM 768 N N . ASP A 1 101 ? -9.523 -8.68 6.418 1 94.12 101 ASP A N 1
ATOM 769 C CA . ASP A 1 101 ? -10.758 -9.438 6.27 1 94.12 101 ASP A CA 1
ATOM 770 C C . ASP A 1 101 ? -10.664 -10.781 6.977 1 94.12 101 ASP A C 1
ATOM 772 O O . ASP A 1 101 ? -9.867 -11.641 6.59 1 94.12 101 ASP A O 1
ATOM 776 N N . GLU A 1 102 ? -11.516 -11 7.891 1 94.69 102 GLU A N 1
ATOM 777 C CA . GLU A 1 102 ? -11.43 -12.18 8.75 1 94.69 102 GLU A CA 1
ATOM 778 C C . GLU A 1 102 ? -11.586 -13.461 7.938 1 94.69 102 GLU A C 1
ATOM 780 O O . GLU A 1 102 ? -10.914 -14.461 8.203 1 94.69 102 GLU A O 1
ATOM 785 N N . LYS A 1 103 ? -12.453 -13.461 6.988 1 95.81 103 LYS A N 1
ATOM 786 C CA . LYS A 1 103 ? -12.688 -14.656 6.184 1 95.81 103 LYS A CA 1
ATOM 787 C C . LYS A 1 103 ? -11.445 -15.023 5.371 1 95.81 103 LYS A C 1
ATOM 789 O O . LYS A 1 103 ? -11.086 -16.203 5.27 1 95.81 103 LYS A O 1
ATOM 794 N N . CYS A 1 104 ? -10.797 -14.062 4.828 1 97.12 104 CYS A N 1
ATOM 795 C CA . CYS A 1 104 ? -9.602 -14.289 4.027 1 97.12 104 CYS A CA 1
ATOM 796 C C . CYS A 1 104 ? -8.445 -14.758 4.902 1 97.12 104 CYS A C 1
ATOM 798 O O . CYS A 1 104 ? -7.719 -15.688 4.531 1 97.12 104 CYS A O 1
ATOM 800 N N . VAL A 1 105 ? -8.32 -14.133 6.035 1 97.5 105 VAL A N 1
ATOM 801 C CA . VAL A 1 105 ? -7.254 -14.492 6.965 1 97.5 105 VAL A CA 1
ATOM 802 C C . VAL A 1 105 ? -7.441 -15.93 7.441 1 97.5 105 VAL A C 1
ATOM 804 O O . VAL A 1 105 ? -6.484 -16.703 7.492 1 97.5 105 VAL A O 1
ATOM 807 N N . ASP A 1 106 ? -8.664 -16.266 7.715 1 97.81 106 ASP A N 1
ATOM 808 C CA . ASP A 1 106 ? -8.977 -17.625 8.156 1 97.81 106 ASP A CA 1
ATOM 809 C C . ASP A 1 106 ? -8.656 -18.641 7.062 1 97.81 106 ASP A C 1
ATOM 811 O O . ASP A 1 106 ? -8.133 -19.719 7.352 1 97.81 106 ASP A O 1
ATOM 815 N N . LEU A 1 107 ? -8.977 -18.328 5.875 1 98.06 107 LEU A N 1
ATOM 816 C CA . LEU A 1 107 ? -8.688 -19.203 4.754 1 98.06 107 LEU A CA 1
ATOM 817 C C . LEU A 1 107 ? -7.199 -19.516 4.66 1 98.06 107 LEU A C 1
ATOM 819 O O . LEU A 1 107 ? -6.797 -20.672 4.551 1 98.06 107 LEU A O 1
ATOM 823 N N . VAL A 1 108 ? -6.355 -18.516 4.723 1 98.38 108 VAL A N 1
ATOM 824 C CA . VAL A 1 108 ? -4.91 -18.672 4.609 1 98.38 108 VAL A CA 1
ATOM 825 C C . VAL A 1 108 ? -4.379 -19.453 5.801 1 98.38 108 VAL A C 1
ATOM 827 O O . VAL A 1 108 ? -3.527 -20.344 5.645 1 98.38 108 VAL A O 1
ATOM 830 N N . ALA A 1 109 ? -4.926 -19.172 6.965 1 98 109 ALA A N 1
ATOM 831 C CA . ALA A 1 109 ? -4.527 -19.891 8.164 1 98 109 ALA A CA 1
ATOM 832 C C . ALA A 1 109 ? -4.832 -21.391 8.023 1 98 109 ALA A C 1
ATOM 834 O O . ALA A 1 109 ? -4.031 -22.234 8.43 1 98 109 ALA A O 1
ATOM 835 N N . ARG A 1 110 ? -5.93 -21.703 7.477 1 98.12 110 ARG A N 1
ATOM 836 C CA . ARG A 1 110 ? -6.332 -23.094 7.312 1 98.12 110 ARG A CA 1
ATOM 837 C C . ARG A 1 110 ? -5.426 -23.812 6.32 1 98.12 110 ARG A C 1
ATOM 839 O O . ARG A 1 110 ? -5.141 -25 6.48 1 98.12 110 ARG A O 1
ATOM 846 N N . PHE A 1 111 ? -5.004 -23.141 5.285 1 98.44 111 PHE A N 1
ATOM 847 C CA . PHE A 1 111 ? -4.023 -23.734 4.383 1 98.44 111 PHE A CA 1
ATOM 848 C C . PHE A 1 111 ? -2.75 -24.109 5.133 1 98.44 111 PHE A C 1
ATOM 850 O O . PHE A 1 111 ? -2.193 -25.188 4.934 1 98.44 111 PHE A O 1
ATOM 857 N N . ALA A 1 112 ? -2.283 -23.203 5.98 1 97.56 112 ALA A N 1
ATOM 858 C CA . ALA A 1 112 ? -1.077 -23.453 6.766 1 97.56 112 ALA A CA 1
ATOM 859 C C . ALA A 1 112 ? -1.275 -24.625 7.723 1 97.56 112 ALA A C 1
ATOM 861 O O . ALA A 1 112 ? -0.407 -25.5 7.84 1 97.56 112 ALA A O 1
ATOM 862 N N . GLU A 1 113 ? -2.422 -24.672 8.336 1 96.62 113 GLU A N 1
ATOM 863 C CA . GLU A 1 113 ? -2.738 -25.734 9.289 1 96.62 113 GLU A CA 1
ATOM 864 C C . GLU A 1 113 ? -2.791 -27.094 8.609 1 96.62 113 GLU A C 1
ATOM 866 O O . GLU A 1 113 ? -2.418 -28.109 9.203 1 96.62 113 GLU A O 1
ATOM 871 N N . SER A 1 114 ? -3.266 -27.062 7.41 1 97 114 SER A N 1
ATOM 872 C CA . SER A 1 114 ? -3.383 -28.297 6.641 1 97 114 SER A CA 1
ATOM 873 C C . SER A 1 114 ? -2.064 -28.656 5.965 1 97 114 SER A C 1
ATOM 875 O O . SER A 1 114 ? -2.014 -29.562 5.137 1 97 114 SER A O 1
ATOM 877 N N . LYS A 1 115 ? -1.035 -27.859 6.156 1 96.62 115 LYS A N 1
ATOM 878 C CA . LYS A 1 115 ? 0.314 -28.062 5.641 1 96.62 115 LYS A CA 1
ATOM 879 C C . LYS A 1 115 ? 0.333 -28.031 4.117 1 96.62 115 LYS A C 1
ATOM 881 O O . LYS A 1 115 ? 1.059 -28.812 3.482 1 96.62 115 LYS A O 1
ATOM 886 N N . LYS A 1 116 ? -0.579 -27.219 3.619 1 98.19 116 LYS A N 1
ATOM 887 C CA . LYS A 1 116 ? -0.581 -26.984 2.178 1 98.19 116 LYS A CA 1
ATOM 888 C C . LYS A 1 116 ? 0.455 -25.938 1.791 1 98.19 116 LYS A C 1
ATOM 890 O O . LYS A 1 116 ? 0.883 -25.141 2.631 1 98.19 116 LYS A O 1
ATOM 895 N N . LEU A 1 117 ? 0.858 -25.953 0.498 1 98.56 117 LEU A N 1
ATOM 896 C CA . LEU A 1 117 ? 1.793 -24.953 0.001 1 98.56 117 LEU A CA 1
ATOM 897 C C . LEU A 1 117 ? 1.141 -23.578 -0.039 1 98.56 117 LEU A C 1
ATOM 899 O O . LEU A 1 117 ? -0.043 -23.453 -0.36 1 98.56 117 LEU A O 1
ATOM 903 N N . ILE A 1 118 ? 1.895 -22.609 0.333 1 98.81 118 ILE A N 1
ATOM 904 C CA . ILE A 1 118 ? 1.479 -21.203 0.226 1 98.81 118 ILE A CA 1
ATOM 905 C C . ILE A 1 118 ? 2.531 -20.422 -0.543 1 98.81 118 ILE A C 1
ATOM 907 O O . ILE A 1 118 ? 3.682 -20.312 -0.109 1 98.81 118 ILE A O 1
ATOM 911 N N . PHE A 1 119 ? 2.158 -19.891 -1.712 1 98.75 119 PHE A N 1
ATOM 912 C CA . PHE A 1 119 ? 3.035 -19.109 -2.582 1 98.75 119 PHE A CA 1
ATOM 913 C C . PHE A 1 119 ? 2.701 -17.625 -2.504 1 98.75 119 PHE A C 1
ATOM 915 O O . PHE A 1 119 ? 1.606 -17.219 -2.889 1 98.75 119 PHE A O 1
ATOM 922 N N . THR A 1 120 ? 3.662 -16.812 -1.998 1 98.5 120 THR A N 1
ATOM 923 C CA . THR A 1 120 ? 3.434 -15.383 -1.816 1 98.5 120 THR A CA 1
ATOM 924 C C . THR A 1 120 ? 4.469 -14.57 -2.584 1 98.5 120 THR A C 1
ATOM 926 O O . THR A 1 120 ? 5.574 -15.047 -2.844 1 98.5 120 THR A O 1
ATOM 929 N N . SER A 1 121 ? 4.098 -13.367 -2.965 1 97 121 SER A N 1
ATOM 930 C CA . SER A 1 121 ? 4.957 -12.492 -3.756 1 97 121 SER A CA 1
ATOM 931 C C . SER A 1 121 ? 4.754 -11.031 -3.383 1 97 121 SER A C 1
ATOM 933 O O . SER A 1 121 ? 3.629 -10.609 -3.104 1 97 121 SER A O 1
ATOM 935 N N . CYS A 1 122 ? 5.898 -10.289 -3.393 1 96.31 122 CYS A N 1
ATOM 936 C CA . CYS A 1 122 ? 5.832 -8.844 -3.252 1 96.31 122 CYS A CA 1
ATOM 937 C C . CYS A 1 122 ? 5.188 -8.453 -1.925 1 96.31 122 CYS A C 1
ATOM 939 O O . CYS A 1 122 ? 5.805 -8.594 -0.867 1 96.31 122 CYS A O 1
ATOM 941 N N . HIS A 1 123 ? 3.865 -8.039 -1.927 1 96.81 123 HIS A N 1
ATOM 942 C CA . HIS A 1 123 ? 3.189 -7.539 -0.734 1 96.81 123 HIS A CA 1
ATOM 943 C C . HIS A 1 123 ? 2.359 -8.633 -0.072 1 96.81 123 HIS A C 1
ATOM 945 O O . HIS A 1 123 ? 1.893 -8.469 1.057 1 96.81 123 HIS A O 1
ATOM 951 N N . SER A 1 124 ? 2.268 -9.773 -0.603 1 97.88 124 SER A N 1
ATOM 952 C CA . SER A 1 124 ? 1.268 -10.742 -0.153 1 97.88 124 SER A CA 1
ATOM 953 C C . SER A 1 124 ? 1.679 -11.391 1.163 1 97.88 124 SER A C 1
ATOM 955 O O . SER A 1 124 ? 0.864 -12.039 1.823 1 97.88 124 SER A O 1
ATOM 957 N N . GLN A 1 125 ? 2.916 -11.141 1.651 1 96.88 125 GLN A N 1
ATOM 958 C CA . GLN A 1 125 ? 3.352 -11.664 2.943 1 96.88 125 GLN A CA 1
ATOM 959 C C . GLN A 1 125 ? 2.535 -11.062 4.082 1 96.88 125 GLN A C 1
ATOM 961 O O . GLN A 1 125 ? 2.484 -11.617 5.18 1 96.88 125 GLN A O 1
ATOM 966 N N . VAL A 1 126 ? 1.843 -9.938 3.795 1 96.12 126 VAL A N 1
ATOM 967 C CA . VAL A 1 126 ? 0.987 -9.336 4.809 1 96.12 126 VAL A CA 1
ATOM 968 C C . VAL A 1 126 ? -0.142 -10.297 5.172 1 96.12 126 VAL A C 1
ATOM 970 O O . VAL A 1 126 ? -0.648 -10.273 6.297 1 96.12 126 VAL A O 1
ATOM 973 N N . MET A 1 127 ? -0.493 -11.188 4.262 1 97.06 127 MET A N 1
ATOM 974 C CA . MET A 1 127 ? -1.503 -12.203 4.543 1 97.06 127 MET A CA 1
ATOM 975 C C . MET A 1 127 ? -0.972 -13.242 5.527 1 97.06 127 MET A C 1
ATOM 977 O O . MET A 1 127 ? -1.715 -13.734 6.379 1 97.06 127 MET A O 1
ATOM 981 N N . LEU A 1 128 ? 0.304 -13.609 5.398 1 97.38 128 LEU A N 1
ATOM 982 C CA . LEU A 1 128 ? 0.919 -14.539 6.34 1 97.38 128 LEU A CA 1
ATOM 983 C C . LEU A 1 128 ? 0.977 -13.938 7.738 1 97.38 128 LEU A C 1
ATOM 985 O O . LEU A 1 128 ? 0.706 -14.625 8.727 1 97.38 128 LEU A O 1
ATOM 989 N N . MET A 1 129 ? 1.333 -12.664 7.727 1 95.69 129 MET A N 1
ATOM 990 C CA . MET A 1 129 ? 1.364 -11.945 8.992 1 95.69 129 MET A CA 1
ATOM 991 C C . MET A 1 129 ? -0.004 -11.961 9.664 1 95.69 129 MET A C 1
ATOM 993 O O . MET A 1 129 ? -0.117 -12.32 10.844 1 95.69 129 MET A O 1
ATOM 997 N N . ALA A 1 130 ? -1.022 -11.617 8.953 1 95.19 130 ALA A N 1
ATOM 998 C CA . ALA A 1 130 ? -2.379 -11.539 9.492 1 95.19 130 ALA A CA 1
ATOM 999 C C . ALA A 1 130 ? -2.861 -12.906 9.969 1 95.19 130 ALA A C 1
ATOM 1001 O O . ALA A 1 130 ? -3.607 -13 10.953 1 95.19 130 ALA A O 1
ATOM 1002 N N . ALA A 1 131 ? -2.359 -13.945 9.336 1 96.31 131 ALA A N 1
ATOM 1003 C CA . ALA A 1 131 ? -2.783 -15.305 9.672 1 96.31 131 ALA A CA 1
ATOM 1004 C C . ALA A 1 131 ? -1.96 -15.867 10.828 1 96.31 131 ALA A C 1
ATOM 1006 O O . ALA A 1 131 ? -2.18 -17 11.258 1 96.31 131 ALA A O 1
ATOM 1007 N N . GLY A 1 132 ? -0.977 -15.133 11.266 1 95.31 132 GLY A N 1
ATOM 1008 C CA . GLY A 1 132 ? -0.163 -15.555 12.391 1 95.31 132 GLY A CA 1
ATOM 1009 C C . GLY A 1 132 ? 0.9 -16.562 12.016 1 95.31 132 GLY A C 1
ATOM 1010 O O . GLY A 1 132 ? 1.488 -17.203 12.891 1 95.31 132 GLY A O 1
ATOM 1011 N N . ILE A 1 133 ? 1.17 -16.641 10.82 1 96.75 133 ILE A N 1
ATOM 1012 C CA . ILE A 1 133 ? 2.062 -17.672 10.312 1 96.75 133 ILE A CA 1
ATOM 1013 C C . ILE A 1 133 ? 3.514 -17.266 10.547 1 96.75 133 ILE A C 1
ATOM 1015 O O . ILE A 1 133 ? 4.348 -18.094 10.914 1 96.75 133 ILE A O 1
ATOM 1019 N N . LEU A 1 134 ? 3.838 -15.984 10.422 1 96.31 134 LEU A N 1
ATOM 1020 C CA . LEU A 1 134 ? 5.211 -15.5 10.516 1 96.31 134 LEU A CA 1
ATOM 1021 C C . LEU A 1 134 ? 5.723 -15.586 11.953 1 96.31 134 LEU A C 1
ATOM 1023 O O . LEU A 1 134 ? 6.926 -15.711 12.18 1 96.31 134 LEU A O 1
ATOM 1027 N N . ALA A 1 135 ? 4.852 -15.602 12.906 1 91.56 135 ALA A N 1
ATOM 1028 C CA . ALA A 1 135 ? 5.207 -15.586 14.32 1 91.56 135 ALA A CA 1
ATOM 1029 C C . ALA A 1 135 ? 6.043 -16.812 14.688 1 91.56 135 ALA A C 1
ATOM 1031 O O . ALA A 1 135 ? 6.773 -16.797 15.68 1 91.56 135 ALA A O 1
ATOM 1032 N N . GLY A 1 136 ? 6.055 -17.797 13.875 1 90.25 136 GLY A N 1
ATOM 1033 C CA . GLY A 1 136 ? 6.82 -19.016 14.117 1 90.25 136 GLY A CA 1
ATOM 1034 C C . GLY A 1 136 ? 8.25 -18.922 13.602 1 90.25 136 GLY A C 1
ATOM 1035 O O . GLY A 1 136 ? 8.992 -19.906 13.656 1 90.25 136 GLY A O 1
ATOM 1036 N N . GLY A 1 137 ? 8.617 -17.766 13.086 1 96.12 137 GLY A N 1
ATOM 1037 C CA . GLY A 1 137 ? 9.969 -17.594 12.586 1 96.12 137 GLY A CA 1
ATOM 1038 C C . GLY A 1 137 ? 10.133 -18.016 11.141 1 96.12 137 GLY A C 1
ATOM 1039 O O . GLY A 1 137 ? 11.211 -18.453 10.734 1 96.12 137 GLY A O 1
ATOM 1040 N N . VAL A 1 138 ? 9.109 -17.953 10.43 1 97.25 138 VAL A N 1
ATOM 1041 C CA . VAL A 1 138 ? 9.141 -18.344 9.023 1 97.25 138 VAL A CA 1
ATOM 1042 C C . VAL A 1 138 ? 10.109 -17.453 8.258 1 97.25 138 VAL A C 1
ATOM 1044 O O . VAL A 1 138 ? 10.047 -16.219 8.383 1 97.25 138 VAL A O 1
ATOM 1047 N N . LYS A 1 139 ? 11.016 -18.047 7.566 1 97.62 139 LYS A N 1
ATOM 1048 C CA . LYS A 1 139 ? 11.938 -17.312 6.699 1 97.62 139 LYS A CA 1
ATOM 1049 C C . LYS A 1 139 ? 11.273 -16.938 5.379 1 97.62 139 LYS A C 1
ATOM 1051 O O . LYS A 1 139 ? 10.734 -17.812 4.684 1 97.62 139 LYS A O 1
ATOM 1056 N N . CYS A 1 140 ? 11.281 -15.594 5.086 1 96 140 CYS A N 1
ATOM 1057 C CA . CYS A 1 140 ? 10.648 -15.219 3.822 1 96 140 CYS A CA 1
ATOM 1058 C C . CYS A 1 140 ? 11.242 -13.922 3.287 1 96 140 CYS A C 1
ATOM 1060 O O . CYS A 1 140 ? 12 -13.242 3.984 1 96 140 CYS A O 1
ATOM 1062 N N . THR A 1 141 ? 11.062 -13.672 2.021 1 95.25 141 THR A N 1
ATOM 1063 C CA . THR A 1 141 ? 11.391 -12.414 1.365 1 95.25 141 THR A CA 1
ATOM 1064 C C . THR A 1 141 ? 10.125 -11.742 0.828 1 95.25 141 THR A C 1
ATOM 1066 O O . THR A 1 141 ? 9.031 -12.289 0.939 1 95.25 141 THR A O 1
ATOM 1069 N N . ALA A 1 142 ? 10.195 -10.508 0.459 1 95.5 142 ALA A N 1
ATOM 1070 C CA . ALA A 1 142 ? 9.094 -9.672 -0.018 1 95.5 142 ALA A CA 1
ATOM 1071 C C . ALA A 1 142 ? 9.617 -8.406 -0.689 1 95.5 142 ALA A C 1
ATOM 1073 O O . ALA A 1 142 ? 10.828 -8.234 -0.835 1 95.5 142 ALA A O 1
ATOM 1074 N N . PHE A 1 143 ? 8.711 -7.637 -1.23 1 93.94 143 PHE A N 1
ATOM 1075 C CA . PHE A 1 143 ? 9.109 -6.281 -1.585 1 93.94 143 PHE A CA 1
ATOM 1076 C C . PHE A 1 143 ? 9.766 -5.582 -0.399 1 93.94 143 PHE A C 1
ATOM 1078 O O . PHE A 1 143 ? 9.32 -5.73 0.74 1 93.94 143 PHE A O 1
ATOM 1085 N N . GLU A 1 144 ? 10.797 -4.863 -0.609 1 90.56 144 GLU A N 1
ATOM 1086 C CA . GLU A 1 144 ? 11.703 -4.375 0.42 1 90.56 144 GLU A CA 1
ATOM 1087 C C . GLU A 1 144 ? 10.961 -3.57 1.481 1 90.56 144 GLU A C 1
ATOM 1089 O O . GLU A 1 144 ? 11.32 -3.609 2.66 1 90.56 144 GLU A O 1
ATOM 1094 N N . SER A 1 145 ? 9.977 -2.896 1.123 1 90.44 145 SER A N 1
ATOM 1095 C CA . SER A 1 145 ? 9.258 -2.037 2.061 1 90.44 145 SER A CA 1
ATOM 1096 C C . SER A 1 145 ? 8.484 -2.859 3.086 1 90.44 145 SER A C 1
ATOM 1098 O O . SER A 1 145 ? 8.047 -2.33 4.109 1 90.44 145 SER A O 1
ATOM 1100 N N . ILE A 1 146 ? 8.352 -4.145 2.91 1 93.56 146 ILE A N 1
ATOM 1101 C CA . ILE A 1 146 ? 7.582 -5.016 3.787 1 93.56 146 ILE A CA 1
ATOM 1102 C C . ILE A 1 146 ? 8.484 -5.586 4.875 1 93.56 146 ILE A C 1
ATOM 1104 O O . ILE A 1 146 ? 8.008 -6.176 5.848 1 93.56 146 ILE A O 1
ATOM 1108 N N . LYS A 1 147 ? 9.805 -5.371 4.781 1 93.19 147 LYS A N 1
ATOM 1109 C CA . LYS A 1 147 ? 10.781 -5.957 5.688 1 93.19 147 LYS A CA 1
ATOM 1110 C C . LYS A 1 147 ? 10.445 -5.645 7.145 1 93.19 147 LYS A C 1
ATOM 1112 O O . LYS A 1 147 ? 10.367 -6.551 7.977 1 93.19 147 LYS A O 1
ATOM 1117 N N . PRO A 1 148 ? 10.141 -4.387 7.492 1 91.31 148 PRO A N 1
ATOM 1118 C CA . PRO A 1 148 ? 9.852 -4.109 8.898 1 91.31 148 PRO A CA 1
ATOM 1119 C C . PRO A 1 148 ? 8.633 -4.867 9.414 1 91.31 148 PRO A C 1
ATOM 1121 O O . PRO A 1 148 ? 8.594 -5.27 10.578 1 91.31 148 PRO A O 1
ATOM 1124 N N . LEU A 1 149 ? 7.699 -5.109 8.562 1 91.88 149 LEU A N 1
ATOM 1125 C CA . LEU A 1 149 ? 6.48 -5.805 8.953 1 91.88 149 LEU A CA 1
ATOM 1126 C C . LEU A 1 149 ? 6.75 -7.289 9.172 1 91.88 149 LEU A C 1
ATOM 1128 O O . LEU A 1 149 ? 6.219 -7.891 10.109 1 91.88 149 LEU A O 1
ATOM 1132 N N . ILE A 1 150 ? 7.574 -7.832 8.297 1 94.81 150 ILE A N 1
ATOM 1133 C CA . ILE A 1 150 ? 7.945 -9.234 8.445 1 94.81 150 ILE A CA 1
ATOM 1134 C C . ILE A 1 150 ? 8.648 -9.445 9.781 1 94.81 150 ILE A C 1
ATOM 1136 O O . ILE A 1 150 ? 8.281 -10.336 10.555 1 94.81 150 ILE A O 1
ATOM 1140 N N . GLU A 1 151 ? 9.523 -8.578 10.078 1 94 151 GLU A N 1
ATOM 1141 C CA . GLU A 1 151 ? 10.297 -8.703 11.312 1 94 151 GLU A CA 1
ATOM 1142 C C . GLU A 1 151 ? 9.43 -8.445 12.539 1 94 151 GLU A C 1
ATOM 1144 O O . GLU A 1 151 ? 9.523 -9.172 13.531 1 94 151 GLU A O 1
ATOM 1149 N N . LEU A 1 152 ? 8.602 -7.504 12.414 1 91.06 152 LEU A N 1
ATOM 1150 C CA . LEU A 1 152 ? 7.707 -7.168 13.516 1 91.06 152 LEU A CA 1
ATOM 1151 C C . LEU A 1 152 ? 6.766 -8.328 13.82 1 91.06 152 LEU A C 1
ATOM 1153 O O . LEU A 1 152 ? 6.406 -8.547 14.977 1 91.06 152 LEU A O 1
ATOM 1157 N N . SER A 1 153 ? 6.438 -9.086 12.844 1 93.56 153 SER A N 1
ATOM 1158 C CA . SER A 1 153 ? 5.461 -10.164 12.992 1 93.56 153 SER A CA 1
ATOM 1159 C C . SER A 1 153 ? 6.137 -11.469 13.406 1 93.56 153 SER A C 1
ATOM 1161 O O . SER A 1 153 ? 5.477 -12.5 13.523 1 93.56 153 SER A O 1
ATOM 1163 N N . GLY A 1 154 ? 7.469 -11.391 13.562 1 95.38 154 GLY A N 1
ATOM 1164 C CA . GLY A 1 154 ? 8.195 -12.547 14.047 1 95.38 154 GLY A CA 1
ATOM 1165 C C . GLY A 1 154 ? 8.805 -13.383 12.938 1 95.38 154 GLY A C 1
ATOM 1166 O O . GLY A 1 154 ? 9.43 -14.414 13.203 1 95.38 154 GLY A O 1
ATOM 1167 N N . GLY A 1 155 ? 8.641 -12.938 11.727 1 97.31 155 GLY A N 1
ATOM 1168 C CA . GLY A 1 155 ? 9.289 -13.609 10.609 1 97.31 155 GLY A CA 1
ATOM 1169 C C . GLY A 1 155 ? 10.766 -13.281 10.484 1 97.31 155 GLY A C 1
ATOM 1170 O O . GLY A 1 155 ? 11.25 -12.336 11.117 1 97.31 155 GLY A O 1
ATOM 1171 N N . GLU A 1 156 ? 11.414 -14.148 9.742 1 97.62 156 GLU A N 1
ATOM 1172 C CA . GLU A 1 156 ? 12.828 -13.914 9.438 1 97.62 156 GLU A CA 1
ATOM 1173 C C . GLU A 1 156 ? 13 -13.398 8.016 1 97.62 156 GLU A C 1
ATOM 1175 O O . GLU A 1 156 ? 12.68 -14.102 7.051 1 97.62 156 GLU A O 1
ATOM 1180 N N . TRP A 1 157 ? 13.562 -12.211 7.875 1 95.25 157 TRP A N 1
ATOM 1181 C CA . TRP A 1 157 ? 13.805 -11.625 6.566 1 95.25 157 TRP A CA 1
ATOM 1182 C C . TRP A 1 157 ? 14.953 -12.336 5.852 1 95.25 157 TRP A C 1
ATOM 1184 O O . TRP A 1 157 ? 16.031 -12.523 6.426 1 95.25 157 TRP A O 1
ATOM 1194 N N . TRP A 1 158 ? 14.648 -12.695 4.691 1 94.38 158 TRP A N 1
ATOM 1195 C CA . TRP A 1 158 ? 15.68 -13.336 3.881 1 94.38 158 TRP A CA 1
ATOM 1196 C C . TRP A 1 158 ? 16.094 -12.438 2.723 1 94.38 158 TRP A C 1
ATOM 1198 O O . TRP A 1 158 ? 15.242 -11.906 2.004 1 94.38 158 TRP A O 1
ATOM 1208 N N . GLN A 1 159 ? 17.328 -12.312 2.631 1 89.56 159 GLN A N 1
ATOM 1209 C CA . GLN A 1 159 ? 17.922 -11.594 1.504 1 89.56 159 GLN A CA 1
ATOM 1210 C C . GLN A 1 159 ? 18.953 -12.461 0.775 1 89.56 159 GLN A C 1
ATOM 1212 O O . GLN A 1 159 ? 19.766 -13.125 1.41 1 89.56 159 GLN A O 1
ATOM 1217 N N . GLN A 1 160 ? 18.812 -12.445 -0.566 1 91.62 160 GLN A N 1
ATOM 1218 C CA . GLN A 1 160 ? 19.797 -13.188 -1.354 1 91.62 160 GLN A CA 1
ATOM 1219 C C . GLN A 1 160 ? 21.219 -12.695 -1.079 1 91.62 160 GLN A C 1
ATOM 1221 O O . GLN A 1 160 ? 21.484 -11.492 -1.178 1 91.62 160 GLN A O 1
ATOM 1226 N N . PRO A 1 161 ? 22.078 -13.602 -0.721 1 90.12 161 PRO A N 1
ATOM 1227 C CA . PRO A 1 161 ? 23.453 -13.172 -0.41 1 90.12 161 PRO A CA 1
ATOM 1228 C C . PRO A 1 161 ? 24.156 -12.539 -1.606 1 90.12 161 PRO A C 1
ATOM 1230 O O . PRO A 1 161 ? 23.969 -12.977 -2.744 1 90.12 161 PRO A O 1
ATOM 1233 N N . GLY A 1 162 ? 24.969 -11.586 -1.336 1 88.88 162 GLY A N 1
ATOM 1234 C CA . GLY A 1 162 ? 25.844 -10.977 -2.332 1 88.88 162 GLY A CA 1
ATOM 1235 C C . GLY A 1 162 ? 25.141 -9.938 -3.178 1 88.88 162 GLY A C 1
ATOM 1236 O O . GLY A 1 162 ? 25.719 -9.422 -4.141 1 88.88 162 GLY A O 1
ATOM 1237 N N . ILE A 1 163 ? 23.875 -9.695 -2.793 1 85.56 163 ILE A N 1
ATOM 1238 C CA . ILE A 1 163 ? 23.156 -8.703 -3.58 1 85.56 163 ILE A CA 1
ATOM 1239 C C . ILE A 1 163 ? 23.125 -7.371 -2.832 1 85.56 163 ILE A C 1
ATOM 1241 O O . ILE A 1 163 ? 23.141 -7.344 -1.6 1 85.56 163 ILE A O 1
ATOM 1245 N N . GLN A 1 164 ? 23.109 -6.258 -3.68 1 77.44 164 GLN A N 1
ATOM 1246 C CA . GLN A 1 164 ? 23.125 -4.93 -3.08 1 77.44 164 GLN A CA 1
ATOM 1247 C C . GLN A 1 164 ? 21.766 -4.246 -3.223 1 77.44 164 GLN A C 1
ATOM 1249 O O . GLN A 1 164 ? 21.469 -3.277 -2.518 1 77.44 164 GLN A O 1
ATOM 1254 N N . SER A 1 165 ? 21 -4.773 -4.172 1 79.44 165 SER A N 1
ATOM 1255 C CA . SER A 1 165 ? 19.703 -4.172 -4.449 1 79.44 165 SER A CA 1
ATOM 1256 C C . SER A 1 165 ? 18.625 -5.234 -4.656 1 79.44 165 SER A C 1
ATOM 1258 O O . SER A 1 165 ? 18.922 -6.332 -5.141 1 79.44 165 SER A O 1
ATOM 1260 N N . MET A 1 166 ? 17.438 -4.855 -4.262 1 76.25 166 MET A N 1
ATOM 1261 C CA . MET A 1 166 ? 16.328 -5.785 -4.434 1 76.25 166 MET A CA 1
ATOM 1262 C C . MET A 1 166 ? 16.141 -6.145 -5.906 1 76.25 166 MET A C 1
ATOM 1264 O O . MET A 1 166 ? 15.664 -7.23 -6.23 1 76.25 166 MET A O 1
ATOM 1268 N N . PHE A 1 167 ? 16.609 -5.301 -6.801 1 76.38 167 PHE A N 1
ATOM 1269 C CA . PHE A 1 167 ? 16.422 -5.5 -8.234 1 76.38 167 PHE A CA 1
ATOM 1270 C C . PHE A 1 167 ? 17.391 -6.551 -8.766 1 76.38 167 PHE A C 1
ATOM 1272 O O . PHE A 1 167 ? 17.25 -7.016 -9.898 1 76.38 167 PHE A O 1
ATOM 1279 N N . GLU A 1 168 ? 18.266 -6.973 -7.875 1 84.69 168 GLU A N 1
ATOM 1280 C CA . GLU A 1 168 ? 19.25 -7.977 -8.273 1 84.69 168 GLU A CA 1
ATOM 1281 C C . GLU A 1 168 ? 18.859 -9.367 -7.781 1 84.69 168 GLU A C 1
ATOM 1283 O O . GLU A 1 168 ? 19.5 -10.359 -8.125 1 84.69 168 GLU A O 1
ATOM 1288 N N . ILE A 1 169 ? 17.844 -9.367 -7.059 1 87.81 169 ILE A N 1
ATOM 1289 C CA . ILE A 1 169 ? 17.422 -10.641 -6.488 1 87.81 169 ILE A CA 1
ATOM 1290 C C . ILE A 1 169 ? 16.844 -11.531 -7.59 1 87.81 169 ILE A C 1
ATOM 1292 O O . ILE A 1 169 ? 16.047 -11.086 -8.406 1 87.81 169 ILE A O 1
ATOM 1296 N N . THR A 1 170 ? 17.281 -12.773 -7.633 1 88.12 170 THR A N 1
ATOM 1297 C CA . THR A 1 170 ? 16.812 -13.727 -8.633 1 88.12 170 THR A CA 1
ATOM 1298 C C . THR A 1 170 ? 16.156 -14.938 -7.961 1 88.12 170 THR A C 1
ATOM 1300 O O . THR A 1 170 ? 15.422 -15.68 -8.602 1 88.12 170 THR A O 1
ATOM 1303 N N . ASP A 1 171 ? 16.391 -15.008 -6.727 1 92.38 171 ASP A N 1
ATOM 1304 C CA . ASP A 1 171 ? 16 -16.25 -6.059 1 92.38 171 ASP A CA 1
ATOM 1305 C C . ASP A 1 171 ? 14.742 -16.047 -5.223 1 92.38 171 ASP A C 1
ATOM 1307 O O . ASP A 1 171 ? 14.484 -14.938 -4.734 1 92.38 171 ASP A O 1
ATOM 1311 N N . CYS A 1 172 ? 14.031 -17.109 -5.16 1 94.62 172 CYS A N 1
ATOM 1312 C CA . CYS A 1 172 ? 12.906 -17.219 -4.23 1 94.62 172 CYS A CA 1
ATOM 1313 C C . CYS A 1 172 ? 13.289 -18.078 -3.029 1 94.62 172 CYS A C 1
ATOM 1315 O O . CYS A 1 172 ? 14.219 -18.875 -3.102 1 94.62 172 CYS A O 1
ATOM 1317 N N . VAL A 1 173 ? 12.578 -17.859 -1.953 1 95.44 173 VAL A N 1
ATOM 1318 C CA . VAL A 1 173 ? 12.891 -18.578 -0.726 1 95.44 173 VAL A CA 1
ATOM 1319 C C . VAL A 1 173 ? 11.734 -19.516 -0.37 1 95.44 173 VAL A C 1
ATOM 1321 O O . VAL A 1 173 ? 10.57 -19.141 -0.491 1 95.44 173 VAL A O 1
ATOM 1324 N N . LYS A 1 174 ? 12.094 -20.766 -0.054 1 97.06 174 LYS A N 1
ATOM 1325 C CA . LYS A 1 174 ? 11.133 -21.719 0.492 1 97.06 174 LYS A CA 1
ATOM 1326 C C . LYS A 1 174 ? 11.516 -22.141 1.909 1 97.06 174 LYS A C 1
ATOM 1328 O O . LYS A 1 174 ? 12.648 -22.562 2.152 1 97.06 174 LYS A O 1
ATOM 1333 N N . ASP A 1 175 ? 10.617 -21.922 2.803 1 97.88 175 ASP A N 1
ATOM 1334 C CA . ASP A 1 175 ? 10.75 -22.375 4.184 1 97.88 175 ASP A CA 1
ATOM 1335 C C . ASP A 1 175 ? 9.578 -23.281 4.574 1 97.88 175 ASP A C 1
ATOM 1337 O O . ASP A 1 175 ? 8.492 -22.781 4.895 1 97.88 175 ASP A O 1
ATOM 1341 N N . GLY A 1 176 ? 9.836 -24.672 4.555 1 96.62 176 GLY A N 1
ATOM 1342 C CA . GLY A 1 176 ? 8.719 -25.594 4.707 1 96.62 176 GLY A CA 1
ATOM 1343 C C . GLY A 1 176 ? 7.723 -25.516 3.564 1 96.62 176 GLY A C 1
ATOM 1344 O O . GLY A 1 176 ? 8.094 -25.688 2.4 1 96.62 176 GLY A O 1
ATOM 1345 N N . ASN A 1 177 ? 6.465 -25.109 3.941 1 97.31 177 ASN A N 1
ATOM 1346 C CA . ASN A 1 177 ? 5.422 -25.031 2.926 1 97.31 177 ASN A CA 1
ATOM 1347 C C . ASN A 1 177 ? 5.211 -23.594 2.451 1 97.31 177 ASN A C 1
ATOM 1349 O O . ASN A 1 177 ? 4.301 -23.328 1.665 1 97.31 177 ASN A O 1
ATOM 1353 N N . PHE A 1 178 ? 6.113 -22.75 2.859 1 98.25 178 PHE A N 1
ATOM 1354 C CA . PHE A 1 178 ? 5.938 -21.344 2.545 1 98.25 178 PHE A CA 1
ATOM 1355 C C . PHE A 1 178 ? 6.949 -20.891 1.5 1 98.25 178 PHE A C 1
ATOM 1357 O O . PHE A 1 178 ? 8.156 -21.031 1.695 1 98.25 178 PHE A O 1
ATOM 1364 N N . MET A 1 179 ? 6.449 -20.438 0.386 1 98.19 179 MET A N 1
ATOM 1365 C CA . MET A 1 179 ? 7.285 -19.875 -0.674 1 98.19 179 MET A CA 1
ATOM 1366 C C . MET A 1 179 ? 7.066 -18.375 -0.808 1 98.19 179 MET A C 1
ATOM 1368 O O . MET A 1 179 ? 5.93 -17.906 -0.77 1 98.19 179 MET A O 1
ATOM 1372 N N . SER A 1 180 ? 8.141 -17.656 -0.9 1 97.62 180 SER A N 1
ATOM 1373 C CA . SER A 1 180 ? 8.055 -16.203 -1.015 1 97.62 180 SER A CA 1
ATOM 1374 C C . SER A 1 180 ? 9.023 -15.672 -2.064 1 97.62 180 SER A C 1
ATOM 1376 O O . SER A 1 180 ? 10.133 -16.188 -2.215 1 97.62 180 SER A O 1
ATOM 1378 N N . THR A 1 181 ? 8.586 -14.711 -2.793 1 95.44 181 THR A N 1
ATOM 1379 C CA . THR A 1 181 ? 9.398 -14.047 -3.807 1 95.44 181 THR A CA 1
ATOM 1380 C C . THR A 1 181 ? 9.258 -12.531 -3.705 1 95.44 181 THR A C 1
ATOM 1382 O O . THR A 1 181 ? 8.273 -12.031 -3.158 1 95.44 181 THR A O 1
ATOM 1385 N N . VAL A 1 182 ? 10.227 -11.82 -4.199 1 93.69 182 VAL A N 1
ATOM 1386 C CA . VAL A 1 182 ? 10.273 -10.367 -4.105 1 93.69 182 VAL A CA 1
ATOM 1387 C C . VAL A 1 182 ? 9.195 -9.758 -5 1 93.69 182 VAL A C 1
ATOM 1389 O O . VAL A 1 182 ? 8.625 -8.711 -4.676 1 93.69 182 VAL A O 1
ATOM 1392 N N . GLY A 1 183 ? 8.945 -10.406 -6.137 1 92.38 183 GLY A N 1
ATOM 1393 C CA . GLY A 1 183 ? 7.988 -9.898 -7.102 1 92.38 183 GLY A CA 1
ATOM 1394 C C . GLY A 1 183 ? 8.141 -10.516 -8.477 1 92.38 183 GLY A C 1
ATOM 1395 O O . GLY A 1 183 ? 8.68 -11.617 -8.617 1 92.38 183 GLY A O 1
ATOM 1396 N N . TRP A 1 184 ? 7.695 -9.734 -9.469 1 87.12 184 TRP A N 1
ATOM 1397 C CA . TRP A 1 184 ? 7.539 -10.297 -10.812 1 87.12 184 TRP A CA 1
ATOM 1398 C C . TRP A 1 184 ? 8.898 -10.633 -11.414 1 87.12 184 TRP A C 1
ATOM 1400 O O . TRP A 1 184 ? 9.023 -11.609 -12.164 1 87.12 184 TRP A O 1
ATOM 1410 N N . PRO A 1 185 ? 9.961 -10 -11.016 1 83.25 185 PRO A N 1
ATOM 1411 C CA . PRO A 1 185 ? 11.234 -10.344 -11.656 1 83.25 185 PRO A CA 1
ATOM 1412 C C . PRO A 1 185 ? 11.727 -11.742 -11.289 1 83.25 185 PRO A C 1
ATOM 1414 O O . PRO A 1 185 ? 12.508 -12.344 -12.023 1 83.25 185 PRO A O 1
ATOM 1417 N N . THR A 1 186 ? 11.258 -12.227 -10.227 1 91.38 186 THR A N 1
ATOM 1418 C CA . THR A 1 186 ? 11.789 -13.492 -9.727 1 91.38 186 THR A CA 1
ATOM 1419 C C . THR A 1 186 ? 10.797 -14.625 -9.969 1 91.38 186 THR A C 1
ATOM 1421 O O . THR A 1 186 ? 10.977 -15.734 -9.453 1 91.38 186 THR A O 1
ATOM 1424 N N . LEU A 1 187 ? 9.828 -14.414 -10.766 1 92.5 187 LEU A N 1
ATOM 1425 C CA . LEU A 1 187 ? 8.758 -15.391 -10.945 1 92.5 187 LEU A CA 1
ATOM 1426 C C . LEU A 1 187 ? 9.281 -16.641 -11.633 1 92.5 187 LEU A C 1
ATOM 1428 O O . LEU A 1 187 ? 8.789 -17.75 -11.375 1 92.5 187 LEU A O 1
ATOM 1432 N N . GLY A 1 188 ? 10.281 -16.484 -12.508 1 91.62 188 GLY A N 1
ATOM 1433 C CA . GLY A 1 188 ? 10.844 -17.672 -13.125 1 91.62 188 GLY A CA 1
ATOM 1434 C C . GLY A 1 188 ? 11.328 -18.703 -12.125 1 91.62 188 GLY A C 1
ATOM 1435 O O . GLY A 1 188 ? 10.922 -19.859 -12.172 1 91.62 188 GLY A O 1
ATOM 1436 N N . HIS A 1 189 ? 12.109 -18.266 -11.219 1 93.81 189 HIS A N 1
ATOM 1437 C CA . HIS A 1 189 ? 12.617 -19.141 -10.172 1 93.81 189 HIS A CA 1
ATOM 1438 C C . HIS A 1 189 ? 11.5 -19.578 -9.242 1 93.81 189 HIS A C 1
ATOM 1440 O O . HIS A 1 189 ? 11.461 -20.734 -8.812 1 93.81 189 HIS A O 1
ATOM 1446 N N . GLY A 1 190 ? 10.609 -18.688 -8.906 1 95.69 190 GLY A N 1
ATOM 1447 C CA . GLY A 1 190 ? 9.492 -19.016 -8.039 1 95.69 190 GLY A CA 1
ATOM 1448 C C . GLY A 1 190 ? 8.602 -20.109 -8.586 1 95.69 190 GLY A C 1
ATOM 1449 O O . GLY A 1 190 ? 8.211 -21.031 -7.855 1 95.69 190 GLY A O 1
ATOM 1450 N N . ILE A 1 191 ? 8.344 -20.016 -9.828 1 94.62 191 ILE A N 1
ATOM 1451 C CA . ILE A 1 191 ? 7.465 -21 -10.461 1 94.62 191 ILE A CA 1
ATOM 1452 C C . ILE A 1 191 ? 8.18 -22.344 -10.555 1 94.62 191 ILE A C 1
ATOM 1454 O O . ILE A 1 191 ? 7.562 -23.406 -10.398 1 94.62 191 ILE A O 1
ATOM 1458 N N . LYS A 1 192 ? 9.453 -22.297 -10.836 1 93.81 192 LYS A N 1
ATOM 1459 C CA . LYS A 1 192 ? 10.219 -23.531 -10.797 1 93.81 192 LYS A CA 1
ATOM 1460 C C . LYS A 1 192 ? 10.078 -24.234 -9.438 1 93.81 192 LYS A C 1
ATOM 1462 O O . LYS A 1 192 ? 9.766 -25.422 -9.375 1 93.81 192 LYS A O 1
ATOM 1467 N N . LEU A 1 193 ? 10.266 -23.453 -8.43 1 94.88 193 LEU A N 1
ATOM 1468 C CA . LEU A 1 193 ? 10.148 -23.984 -7.078 1 94.88 193 LEU A CA 1
ATOM 1469 C C . LEU A 1 193 ? 8.734 -24.484 -6.816 1 94.88 193 LEU A C 1
ATOM 1471 O O . LEU A 1 193 ? 8.547 -25.516 -6.156 1 94.88 193 LEU A O 1
ATOM 1475 N N . LEU A 1 194 ? 7.758 -23.766 -7.309 1 96.94 194 LEU A N 1
ATOM 1476 C CA . LEU A 1 194 ? 6.355 -24.141 -7.137 1 96.94 194 LEU A CA 1
ATOM 1477 C C . LEU A 1 194 ? 6.055 -25.469 -7.82 1 96.94 194 LEU A C 1
ATOM 1479 O O . LEU A 1 194 ? 5.465 -26.359 -7.211 1 96.94 194 LEU A O 1
ATOM 1483 N N . LEU A 1 195 ? 6.5 -25.625 -9.047 1 94.5 195 LEU A N 1
ATOM 1484 C CA . LEU A 1 195 ? 6.285 -26.875 -9.789 1 94.5 195 LEU A CA 1
ATOM 1485 C C . LEU A 1 195 ? 6.953 -28.047 -9.086 1 94.5 195 LEU A C 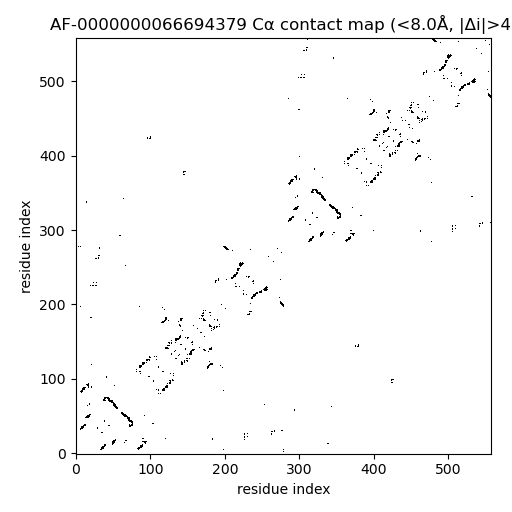1
ATOM 1487 O O . LEU A 1 195 ? 6.336 -29.094 -8.914 1 94.5 195 LEU A O 1
ATOM 1491 N N . GLU A 1 196 ? 8.148 -27.812 -8.656 1 95.12 196 GLU A N 1
ATOM 1492 C CA . GLU A 1 196 ? 8.875 -28.875 -7.949 1 95.12 196 GLU A CA 1
ATOM 1493 C C . GLU A 1 196 ? 8.164 -29.25 -6.652 1 95.12 196 GLU A C 1
ATOM 1495 O O . GLU A 1 196 ? 8.039 -30.438 -6.332 1 95.12 196 GLU A O 1
ATOM 1500 N N . SER A 1 197 ? 7.648 -28.297 -5.973 1 96.69 197 SER A N 1
ATOM 1501 C CA . SER A 1 197 ? 6.992 -28.516 -4.688 1 96.69 197 SER A CA 1
ATOM 1502 C C . SER A 1 197 ? 5.656 -29.234 -4.867 1 96.69 197 SER A C 1
ATOM 1504 O O . SER A 1 197 ? 5.195 -29.922 -3.961 1 96.69 197 SER A O 1
ATOM 1506 N N . LEU A 1 198 ? 5.078 -29.047 -5.996 1 96.44 198 LEU A N 1
ATOM 1507 C CA . LEU A 1 198 ? 3.82 -29.719 -6.316 1 96.44 198 LEU A CA 1
ATOM 1508 C C . LEU A 1 198 ? 4.074 -31.141 -6.797 1 96.44 198 LEU A C 1
ATOM 1510 O O . LEU A 1 198 ? 3.131 -31.875 -7.105 1 96.44 198 LEU A O 1
ATOM 1514 N N . GLY A 1 199 ? 5.375 -31.516 -6.891 1 93.94 199 GLY A N 1
ATOM 1515 C CA . GLY A 1 199 ? 5.738 -32.844 -7.336 1 93.94 199 GLY A CA 1
ATOM 1516 C C . GLY A 1 199 ? 5.98 -32.938 -8.828 1 93.94 199 GLY A C 1
ATOM 1517 O O . GLY A 1 199 ? 6.055 -34.031 -9.391 1 93.94 199 GLY A O 1
ATOM 1518 N N . GLY A 1 200 ? 6.031 -31.734 -9.359 1 92.25 200 GLY A N 1
ATOM 1519 C CA . GLY A 1 200 ? 6.312 -31.719 -10.781 1 92.25 200 GLY A CA 1
ATOM 1520 C C . GLY A 1 200 ? 7.773 -31.969 -11.109 1 92.25 200 GLY A C 1
ATOM 1521 O O . GLY A 1 200 ? 8.664 -31.531 -10.375 1 92.25 200 GLY A O 1
ATOM 1522 N N . LYS A 1 201 ? 8.008 -32.719 -12.211 1 90.12 201 LYS A N 1
ATOM 1523 C CA . LYS A 1 201 ? 9.344 -32.938 -12.75 1 90.12 201 LYS A CA 1
ATOM 1524 C C . LYS A 1 201 ? 9.469 -32.375 -14.172 1 90.12 201 LYS A C 1
ATOM 1526 O O . LYS A 1 201 ? 8.68 -32.75 -15.047 1 90.12 201 LYS A O 1
ATOM 1531 N N . VAL A 1 202 ? 10.359 -31.469 -14.203 1 85.69 202 VAL A N 1
ATOM 1532 C CA . VAL A 1 202 ? 10.641 -30.953 -15.539 1 85.69 202 VAL A CA 1
ATOM 1533 C C . VAL A 1 202 ? 11.539 -31.938 -16.297 1 85.69 202 VAL A C 1
ATOM 1535 O O . VAL A 1 202 ? 12.641 -32.25 -15.828 1 85.69 202 VAL A O 1
ATOM 1538 N N . CYS A 1 203 ? 11.078 -32.344 -17.359 1 85.5 203 CYS A N 1
ATOM 1539 C CA . CYS A 1 203 ? 11.828 -33.281 -18.188 1 85.5 203 CYS A CA 1
ATOM 1540 C C . CYS A 1 203 ? 12.219 -32.656 -19.516 1 85.5 203 CYS A C 1
ATOM 1542 O O . CYS A 1 203 ? 11.445 -31.906 -20.109 1 85.5 203 CYS A O 1
ATOM 1544 N N . SER A 1 204 ? 13.477 -32.938 -19.797 1 85.06 204 SER A N 1
ATOM 1545 C CA . SER A 1 204 ? 13.977 -32.438 -21.078 1 85.06 204 SER A CA 1
ATOM 1546 C C . SER A 1 204 ? 14.43 -33.594 -21.969 1 85.06 204 SER A C 1
ATOM 1548 O O . SER A 1 204 ? 15.109 -34.531 -21.5 1 85.06 204 SER A O 1
ATOM 1550 N N . LEU A 1 205 ? 14.055 -33.531 -23.203 1 77.62 205 LEU A N 1
ATOM 1551 C CA . LEU A 1 205 ? 14.5 -34.5 -24.188 1 77.62 205 LEU A CA 1
ATOM 1552 C C . LEU A 1 205 ? 15.93 -34.25 -24.625 1 77.62 205 LEU A C 1
ATOM 1554 O O . LEU A 1 205 ? 16.594 -35.125 -25.188 1 77.62 205 LEU A O 1
ATOM 1558 N N . GLU A 1 206 ? 16.328 -33.031 -24.359 1 77.31 206 GLU A N 1
ATOM 1559 C CA . GLU A 1 206 ? 17.672 -32.625 -24.766 1 77.31 206 GLU A CA 1
ATOM 1560 C C . GLU A 1 206 ? 18.625 -32.594 -23.562 1 77.31 206 GLU A C 1
ATOM 1562 O O . GLU A 1 206 ? 18.219 -32.281 -22.453 1 77.31 206 GLU A O 1
ATOM 1567 N N . LYS A 1 207 ? 19.859 -33.031 -23.828 1 76.75 207 LYS A N 1
ATOM 1568 C CA . LYS A 1 207 ? 20.891 -33.031 -22.781 1 76.75 207 LYS A CA 1
ATOM 1569 C C . LYS A 1 207 ? 21.297 -31.594 -22.422 1 76.75 207 LYS A C 1
ATOM 1571 O O . LYS A 1 207 ? 21.547 -31.281 -21.266 1 76.75 207 LYS A O 1
ATOM 1576 N N . LYS A 1 208 ? 21.312 -30.734 -23.438 1 77.88 208 LYS A N 1
ATOM 1577 C CA . LYS A 1 208 ? 21.75 -29.359 -23.234 1 77.88 208 LYS A CA 1
ATOM 1578 C C . LYS A 1 208 ? 20.578 -28.453 -22.875 1 77.88 208 LYS A C 1
ATOM 1580 O O . LYS A 1 208 ? 19.469 -28.656 -23.344 1 77.88 208 LYS A O 1
ATOM 1585 N N . GLN A 1 209 ? 20.844 -27.516 -22.062 1 83.06 209 GLN A N 1
ATOM 1586 C CA . GLN A 1 209 ? 19.844 -26.5 -21.703 1 83.06 209 GLN A CA 1
ATOM 1587 C C . GLN A 1 209 ? 19.359 -25.75 -22.938 1 83.06 209 GLN A C 1
ATOM 1589 O O . GLN A 1 209 ? 20.156 -25.281 -23.75 1 83.06 209 GLN A O 1
ATOM 1594 N N . ALA A 1 210 ? 18.062 -25.656 -23.047 1 79.44 210 ALA A N 1
ATOM 1595 C CA . ALA A 1 210 ? 17.484 -24.906 -24.172 1 79.44 210 ALA A CA 1
ATOM 1596 C C . ALA A 1 210 ? 17.688 -23.406 -23.984 1 79.44 210 ALA A C 1
ATOM 1598 O O . ALA A 1 210 ? 17.625 -22.891 -22.859 1 79.44 210 ALA A O 1
ATOM 1599 N N . SER A 1 211 ? 18.047 -22.703 -25.109 1 82.31 211 SER A N 1
ATOM 1600 C CA . SER A 1 211 ? 18.188 -21.25 -25.109 1 82.31 211 SER A CA 1
ATOM 1601 C C . SER A 1 211 ? 17.172 -20.594 -26.047 1 82.31 211 SER A C 1
ATOM 1603 O O . SER A 1 211 ? 16.969 -21.031 -27.172 1 82.31 211 SER A O 1
ATOM 1605 N N . VAL A 1 212 ? 16.453 -19.641 -25.438 1 80.06 212 VAL A N 1
ATOM 1606 C CA . VAL A 1 212 ? 15.43 -18.953 -26.203 1 80.06 212 VAL A CA 1
ATOM 1607 C C . VAL A 1 212 ? 15.703 -17.453 -26.219 1 80.06 212 VAL A C 1
ATOM 1609 O O . VAL A 1 212 ? 15.969 -16.859 -25.172 1 80.06 212 VAL A O 1
ATOM 1612 N N . LEU A 1 213 ? 15.719 -16.844 -27.375 1 78.75 213 LEU A N 1
ATOM 1613 C CA . LEU A 1 213 ? 15.844 -15.391 -27.547 1 78.75 213 LEU A CA 1
ATOM 1614 C C . LEU A 1 213 ? 14.531 -14.789 -28.047 1 78.75 213 LEU A C 1
ATOM 1616 O O . LEU A 1 213 ? 14.055 -15.156 -29.125 1 78.75 213 LEU A O 1
ATOM 1620 N N . PHE A 1 214 ? 13.977 -13.922 -27.219 1 75 214 PHE A N 1
ATOM 1621 C CA . PHE A 1 214 ? 12.789 -13.188 -27.641 1 75 214 PHE A CA 1
ATOM 1622 C C . PHE A 1 214 ? 13.18 -11.906 -28.375 1 75 214 PHE A C 1
ATOM 1624 O O . PHE A 1 214 ? 13.906 -11.07 -27.828 1 75 214 PHE A O 1
ATOM 1631 N N . LEU A 1 215 ? 12.75 -11.742 -29.609 1 70.44 215 LEU A N 1
ATOM 1632 C CA . LEU A 1 215 ? 12.875 -10.477 -30.328 1 70.44 215 LEU A CA 1
ATOM 1633 C C . LEU A 1 215 ? 11.648 -9.609 -30.109 1 70.44 215 LEU A C 1
ATOM 1635 O O . LEU A 1 215 ? 10.539 -9.984 -30.5 1 70.44 215 LEU A O 1
ATOM 1639 N N . ILE A 1 216 ? 11.977 -8.586 -29.391 1 69.56 216 ILE A N 1
ATOM 1640 C CA . ILE A 1 216 ? 10.836 -7.773 -28.969 1 69.56 216 ILE A CA 1
ATOM 1641 C C . ILE A 1 216 ? 10.891 -6.414 -29.672 1 69.56 216 ILE A C 1
ATOM 1643 O O . ILE A 1 216 ? 11.969 -5.926 -30.016 1 69.56 216 ILE A O 1
ATOM 1647 N N . GLY A 1 217 ? 9.703 -5.973 -30.1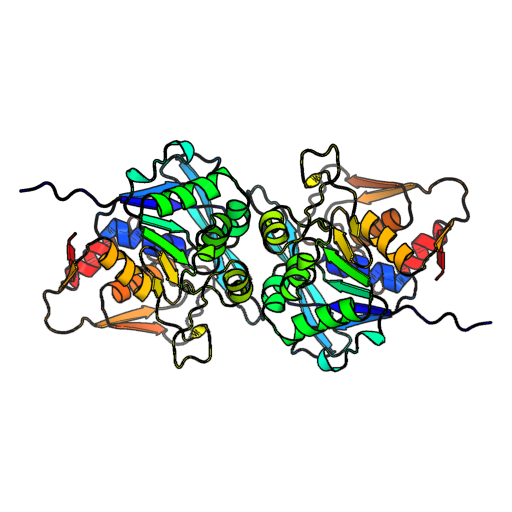72 1 61.09 217 GLY A N 1
ATOM 1648 C CA . GLY A 1 217 ? 9.586 -4.648 -30.766 1 61.09 217 GLY A CA 1
ATOM 1649 C C . GLY A 1 217 ? 8.641 -3.742 -30 1 61.09 217 GLY A C 1
ATOM 1650 O O . GLY A 1 217 ? 8.125 -4.117 -28.938 1 61.09 217 GLY A O 1
ATOM 1651 N N . ASP A 1 218 ? 8.461 -2.576 -30.609 1 60.41 218 ASP A N 1
ATOM 1652 C CA . ASP A 1 218 ? 7.523 -1.616 -30.031 1 60.41 218 ASP A CA 1
ATOM 1653 C C . ASP A 1 218 ? 6.102 -2.178 -30.016 1 60.41 218 ASP A C 1
ATOM 1655 O O . ASP A 1 218 ? 5.699 -2.887 -30.938 1 60.41 218 ASP A O 1
ATOM 1659 N N . TYR A 1 219 ? 5.449 -2.016 -28.938 1 54.06 219 TYR A N 1
ATOM 1660 C CA . TYR A 1 219 ? 4.031 -2.34 -28.797 1 54.06 219 TYR A CA 1
ATOM 1661 C C . TYR A 1 219 ? 3.834 -3.838 -28.594 1 54.06 219 TYR A C 1
ATOM 1663 O O . TYR A 1 219 ? 2.758 -4.371 -28.875 1 54.06 219 TYR A O 1
ATOM 1671 N N . VAL A 1 220 ? 4.996 -4.395 -28.203 1 55.22 220 VAL A N 1
ATOM 1672 C CA . VAL A 1 220 ? 4.824 -5.805 -27.875 1 55.22 220 VAL A CA 1
ATOM 1673 C C . VAL A 1 220 ? 3.867 -5.945 -26.688 1 55.22 220 VAL A C 1
ATOM 1675 O O . VAL A 1 220 ? 3.871 -5.109 -25.781 1 55.22 220 VAL A O 1
ATOM 1678 N N . GLU A 1 221 ? 3.027 -6.973 -26.953 1 56.03 221 GLU A N 1
ATOM 1679 C CA . GLU A 1 221 ? 2.092 -7.238 -25.859 1 56.03 221 GLU A CA 1
ATOM 1680 C C . GLU A 1 221 ? 2.816 -7.781 -24.641 1 56.03 221 GLU A C 1
ATOM 1682 O O . GLU A 1 221 ? 3.58 -8.742 -24.734 1 56.03 221 GLU A O 1
ATOM 1687 N N . ASP A 1 222 ? 2.59 -7.156 -23.469 1 66.25 222 ASP A N 1
ATOM 1688 C CA . ASP A 1 222 ? 3.318 -7.43 -22.234 1 66.25 222 ASP A CA 1
ATOM 1689 C C . ASP A 1 222 ? 3.158 -8.891 -21.812 1 66.25 222 ASP A C 1
ATOM 1691 O O . ASP A 1 222 ? 4.148 -9.578 -21.562 1 66.25 222 ASP A O 1
ATOM 1695 N N . TYR A 1 223 ? 1.919 -9.398 -21.891 1 69.31 223 TYR A N 1
ATOM 1696 C CA . TYR A 1 223 ? 1.688 -10.758 -21.422 1 69.31 223 TYR A CA 1
ATOM 1697 C C . TYR A 1 223 ? 2.291 -11.781 -22.375 1 69.31 223 TYR A C 1
ATOM 1699 O O . TYR A 1 223 ? 2.771 -12.828 -21.953 1 69.31 223 TYR A O 1
ATOM 1707 N N . GLY A 1 224 ? 2.252 -11.383 -23.656 1 68.25 224 GLY A N 1
ATOM 1708 C CA . GLY A 1 224 ? 2.752 -12.281 -24.688 1 68.25 224 GLY A CA 1
ATOM 1709 C C . GLY A 1 224 ? 4.242 -12.547 -24.578 1 68.25 224 GLY A C 1
ATOM 1710 O O . GLY A 1 224 ? 4.734 -13.562 -25.078 1 68.25 224 GLY A O 1
ATOM 1711 N N . ILE A 1 225 ? 4.867 -11.703 -23.906 1 69.88 225 ILE A N 1
ATOM 1712 C CA . ILE A 1 225 ? 6.312 -11.875 -23.812 1 69.88 225 ILE A CA 1
ATOM 1713 C C . ILE A 1 225 ? 6.68 -12.273 -22.375 1 69.88 225 ILE A C 1
ATOM 1715 O O . ILE A 1 225 ? 7.434 -13.227 -22.172 1 69.88 225 ILE A O 1
ATOM 1719 N N . ASN A 1 226 ? 6.098 -11.664 -21.469 1 76.19 226 ASN A N 1
ATOM 1720 C CA . ASN A 1 226 ? 6.555 -11.844 -20.094 1 76.19 226 ASN A CA 1
ATOM 1721 C C . ASN A 1 226 ? 6.129 -13.203 -19.531 1 76.19 226 ASN A C 1
ATOM 1723 O O . ASN A 1 226 ? 6.859 -13.812 -18.75 1 76.19 226 ASN A O 1
ATOM 1727 N N . VAL A 1 227 ? 4.977 -13.664 -20 1 79.19 227 VAL A N 1
ATOM 1728 C CA . VAL A 1 227 ? 4.496 -14.945 -19.5 1 79.19 227 VAL A CA 1
ATOM 1729 C C . VAL A 1 227 ? 5.371 -16.078 -20.031 1 79.19 227 VAL A C 1
ATOM 1731 O O . VAL A 1 227 ? 5.961 -16.828 -19.25 1 79.19 227 VAL A O 1
ATOM 1734 N N . PRO A 1 228 ? 5.539 -16.094 -21.312 1 78.69 228 PRO A N 1
ATOM 1735 C CA . PRO A 1 228 ? 6.422 -17.156 -21.812 1 78.69 228 PRO A CA 1
ATOM 1736 C C . PRO A 1 228 ? 7.863 -16.984 -21.328 1 78.69 228 PRO A C 1
ATOM 1738 O O . PRO A 1 228 ? 8.555 -17.984 -21.094 1 78.69 228 PRO A O 1
ATOM 1741 N N . PHE A 1 229 ? 8.273 -15.797 -21.219 1 82.5 229 PHE A N 1
ATOM 1742 C CA . PHE A 1 229 ? 9.625 -15.539 -20.75 1 82.5 229 PHE A CA 1
ATOM 1743 C C . PHE A 1 229 ? 9.844 -16.156 -19.375 1 82.5 229 PHE A C 1
ATOM 1745 O O . PHE A 1 229 ? 10.789 -16.922 -19.172 1 82.5 229 PHE A O 1
ATOM 1752 N N . ARG A 1 230 ? 8.961 -15.93 -18.5 1 86.12 230 ARG A N 1
ATOM 1753 C CA . ARG A 1 230 ? 9.086 -16.453 -17.141 1 86.12 230 ARG A CA 1
ATOM 1754 C C . ARG A 1 230 ? 8.828 -17.953 -17.094 1 86.12 230 ARG A C 1
ATOM 1756 O O . ARG A 1 230 ? 9.438 -18.672 -16.312 1 86.12 230 ARG A O 1
ATOM 1763 N N . ALA A 1 231 ? 7.887 -18.391 -17.875 1 85.81 231 ALA A N 1
ATOM 1764 C CA . ALA A 1 231 ? 7.594 -19.812 -17.953 1 85.81 231 ALA A CA 1
ATOM 1765 C C . ALA A 1 231 ? 8.828 -20.609 -18.391 1 85.81 231 ALA A C 1
ATOM 1767 O O . ALA A 1 231 ? 9.164 -21.625 -17.781 1 85.81 231 ALA A O 1
ATOM 1768 N N . LEU A 1 232 ? 9.453 -20.094 -19.359 1 84.25 232 LEU A N 1
ATOM 1769 C CA . LEU A 1 232 ? 10.625 -20.797 -19.891 1 84.25 232 LEU A CA 1
ATOM 1770 C C . LEU A 1 232 ? 11.781 -20.734 -18.891 1 84.25 232 LEU A C 1
ATOM 1772 O O . LEU A 1 232 ? 12.539 -21.703 -18.75 1 84.25 232 LEU A O 1
ATOM 1776 N N . GLN A 1 233 ? 11.844 -19.656 -18.188 1 86.5 233 GLN A N 1
ATOM 1777 C CA . GLN A 1 233 ? 12.812 -19.594 -17.094 1 86.5 233 GLN A CA 1
ATOM 1778 C C . GLN A 1 233 ? 12.523 -20.656 -16.047 1 86.5 233 GLN A C 1
ATOM 1780 O O . GLN A 1 233 ? 13.438 -21.328 -15.555 1 86.5 233 GLN A O 1
ATOM 1785 N N . ALA A 1 234 ? 11.336 -20.812 -15.758 1 89.12 234 ALA A N 1
ATOM 1786 C CA . ALA A 1 234 ? 10.906 -21.766 -14.75 1 89.12 234 ALA A CA 1
ATOM 1787 C C . ALA A 1 234 ? 11.25 -23.203 -15.172 1 89.12 234 ALA A C 1
ATOM 1789 O O . ALA A 1 234 ? 11.508 -24.062 -14.32 1 89.12 234 ALA A O 1
ATOM 1790 N N . LEU A 1 235 ? 11.242 -23.422 -16.453 1 87.5 235 LEU A N 1
ATOM 1791 C CA . LEU A 1 235 ? 11.492 -24.75 -16.984 1 87.5 235 LEU A CA 1
ATOM 1792 C C . LEU A 1 235 ? 12.992 -24.984 -17.203 1 87.5 235 LEU A C 1
ATOM 1794 O O . LEU A 1 235 ? 13.398 -26.031 -17.703 1 87.5 235 LEU A O 1
ATOM 1798 N N . GLY A 1 236 ? 13.75 -23.953 -16.906 1 86.25 236 GLY A N 1
ATOM 1799 C CA . GLY A 1 236 ? 15.195 -24.125 -16.906 1 86.25 236 GLY A CA 1
ATOM 1800 C C . GLY A 1 236 ? 15.859 -23.641 -18.172 1 86.25 236 GLY A C 1
ATOM 1801 O O . GLY A 1 236 ? 17.047 -23.891 -18.391 1 86.25 236 GLY A O 1
ATOM 1802 N N . CYS A 1 237 ? 15.133 -22.938 -18.953 1 84.62 237 CYS A N 1
ATOM 1803 C CA . CYS A 1 237 ? 15.711 -22.391 -20.188 1 84.62 237 CYS A CA 1
ATOM 1804 C C . CYS A 1 237 ? 16.531 -21.141 -19.906 1 84.62 237 CYS A C 1
ATOM 1806 O O . CYS A 1 237 ? 16.234 -20.406 -18.953 1 84.62 237 CYS A O 1
ATOM 1808 N N . LYS A 1 238 ? 17.578 -20.984 -20.688 1 86.06 238 LYS A N 1
ATOM 1809 C CA . LYS A 1 238 ? 18.188 -19.672 -20.781 1 86.06 238 LYS A CA 1
ATOM 1810 C C . LYS A 1 238 ? 17.375 -18.75 -21.688 1 86.06 238 LYS A C 1
ATOM 1812 O O . LYS A 1 238 ? 17.234 -19.016 -22.875 1 86.06 238 LYS A O 1
ATOM 1817 N N . VAL A 1 239 ? 16.859 -17.734 -21.094 1 84.69 239 VAL A N 1
ATOM 1818 C CA . VAL A 1 239 ? 15.961 -16.875 -21.859 1 84.69 239 VAL A CA 1
ATOM 1819 C C . VAL A 1 239 ? 16.516 -15.461 -21.891 1 84.69 239 VAL A C 1
ATOM 1821 O O . VAL A 1 239 ? 16.906 -14.906 -20.859 1 84.69 239 VAL A O 1
ATOM 1824 N N . ASP A 1 240 ? 16.594 -14.891 -23.062 1 80.88 240 ASP A N 1
ATOM 1825 C CA . ASP A 1 240 ? 17.031 -13.508 -23.281 1 80.88 240 ASP A CA 1
ATOM 1826 C C . ASP A 1 240 ? 16.047 -12.758 -24.172 1 80.88 240 ASP A C 1
ATOM 1828 O O . ASP A 1 240 ? 15.25 -13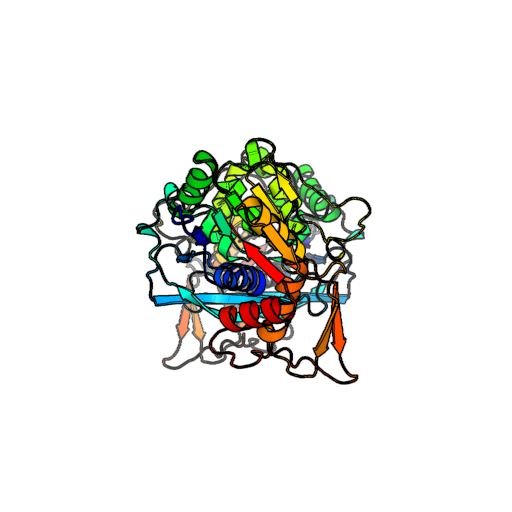.375 -24.891 1 80.88 240 ASP A O 1
ATOM 1832 N N . ALA A 1 241 ? 16.016 -11.445 -23.922 1 76.56 241 ALA A N 1
ATOM 1833 C CA . ALA A 1 241 ? 15.18 -10.602 -24.781 1 76.56 241 ALA A CA 1
ATOM 1834 C C . ALA A 1 241 ? 15.984 -9.453 -25.375 1 76.56 241 ALA A C 1
ATOM 1836 O O . ALA A 1 241 ? 16.828 -8.867 -24.688 1 76.56 241 ALA A O 1
ATOM 1837 N N . VAL A 1 242 ? 15.867 -9.219 -26.719 1 72.25 242 VAL A N 1
ATOM 1838 C CA . VAL A 1 242 ? 16.547 -8.094 -27.359 1 72.25 242 VAL A CA 1
ATOM 1839 C C . VAL A 1 242 ? 15.539 -7.227 -28.094 1 72.25 242 VAL A C 1
ATOM 1841 O O . VAL A 1 242 ? 14.547 -7.734 -28.641 1 72.25 242 VAL A O 1
ATOM 1844 N N . MET A 1 243 ? 15.617 -5.898 -27.734 1 62.97 243 MET A N 1
ATOM 1845 C CA . MET A 1 243 ? 14.766 -4.941 -28.438 1 62.97 243 MET A CA 1
ATOM 1846 C C . MET A 1 243 ? 15.508 -4.316 -29.609 1 62.97 243 MET A C 1
ATOM 1848 O O . MET A 1 243 ? 16.703 -4.035 -29.531 1 62.97 243 MET A O 1
ATOM 1852 N N . GLU A 1 244 ? 14.852 -4.336 -30.703 1 53.81 244 GLU A N 1
ATOM 1853 C CA . GLU A 1 244 ? 15.484 -3.57 -31.781 1 53.81 244 GLU A CA 1
ATOM 1854 C C . GLU A 1 244 ? 15.531 -2.082 -31.438 1 53.81 244 GLU A C 1
ATOM 1856 O O . GLU A 1 244 ? 14.641 -1.569 -30.75 1 53.81 244 GLU A O 1
ATOM 1861 N N . LYS A 1 245 ? 16.5 -1.379 -31.719 1 50.31 245 LYS A N 1
ATOM 1862 C CA . LYS A 1 245 ? 16.656 0.061 -31.531 1 50.31 245 LYS A CA 1
ATOM 1863 C C . LYS A 1 245 ? 15.406 0.812 -31.969 1 50.31 245 LYS A C 1
ATOM 1865 O O . LYS A 1 245 ? 14.844 0.526 -33.031 1 50.31 245 LYS A O 1
ATOM 1870 N N . GLY A 1 246 ? 14.734 1.746 -31.062 1 44.53 246 GLY A N 1
ATOM 1871 C CA . GLY A 1 246 ? 13.562 2.576 -31.281 1 44.53 246 GLY A CA 1
ATOM 1872 C C . GLY A 1 246 ? 12.281 1.944 -30.781 1 44.53 246 GLY A C 1
ATOM 1873 O O . GLY A 1 246 ? 11.188 2.438 -31.062 1 44.53 246 GLY A O 1
ATOM 1874 N N . CYS A 1 247 ? 12.328 0.89 -30.312 1 37.97 247 CYS A N 1
ATOM 1875 C CA . CYS A 1 247 ? 11.07 0.242 -29.969 1 37.97 247 CYS A CA 1
ATOM 1876 C C . CYS A 1 247 ? 10.562 0.719 -28.625 1 37.97 247 CYS A C 1
ATOM 1878 O O . CYS A 1 247 ? 11.32 0.777 -27.656 1 37.97 247 CYS A O 1
ATOM 1880 N N . VAL A 1 248 ? 9.836 1.792 -28.609 1 36.28 248 VAL A N 1
ATOM 1881 C CA . VAL A 1 248 ? 9.188 2.307 -27.406 1 36.28 248 VAL A CA 1
ATOM 1882 C C . VAL A 1 248 ? 8.062 1.364 -26.984 1 36.28 248 VAL A C 1
ATOM 1884 O O . VAL A 1 248 ? 7.316 0.857 -27.828 1 36.28 248 VAL A O 1
ATOM 1887 N N . THR A 1 249 ? 8.328 0.691 -26.016 1 37.25 249 THR A N 1
ATOM 1888 C CA . THR A 1 249 ? 7.188 -0.039 -25.469 1 37.25 249 THR A CA 1
ATOM 1889 C C . THR A 1 249 ? 6.023 0.907 -25.188 1 37.25 249 THR A C 1
ATOM 1891 O O . THR A 1 249 ? 6.227 2.025 -24.703 1 37.25 249 THR A O 1
ATOM 1894 N N . ASP A 1 250 ? 5.246 1.17 -26.062 1 36.66 250 ASP A N 1
ATOM 1895 C CA . ASP A 1 250 ? 4.156 2.129 -25.906 1 36.66 250 ASP A CA 1
ATOM 1896 C C . ASP A 1 250 ? 3.486 1.979 -24.547 1 36.66 250 ASP A C 1
ATOM 1898 O O . ASP A 1 250 ? 2.424 2.557 -24.297 1 36.66 250 ASP A O 1
ATOM 1902 N N . GLY A 1 251 ? 4.227 1.742 -23.5 1 35.41 251 GLY A N 1
ATOM 1903 C CA . GLY A 1 251 ? 3.605 1.684 -22.188 1 35.41 251 GLY A CA 1
ATOM 1904 C C . GLY A 1 251 ? 2.352 0.832 -22.156 1 35.41 251 GLY A C 1
ATOM 1905 O O . GLY A 1 251 ? 1.724 0.677 -21.109 1 35.41 251 GLY A O 1
ATOM 1906 N N . LYS A 1 252 ? 1.628 0.934 -23.141 1 32.16 252 LYS A N 1
ATOM 1907 C CA . LYS A 1 252 ? 0.436 0.096 -23.234 1 32.16 252 LYS A CA 1
ATOM 1908 C C . LYS A 1 252 ? 0.809 -1.382 -23.328 1 32.16 252 LYS A C 1
ATOM 1910 O O . LYS A 1 252 ? 1.698 -1.758 -24.094 1 32.16 252 LYS A O 1
ATOM 1915 N N . VAL A 1 253 ? 0.826 -2.002 -22.203 1 31.92 253 VAL A N 1
ATOM 1916 C CA . VAL A 1 253 ? 0.92 -3.455 -22.125 1 31.92 253 VAL A CA 1
ATOM 1917 C C . VAL A 1 253 ? 0.327 -4.082 -23.391 1 31.92 253 VAL A C 1
ATOM 1919 O O . VAL A 1 253 ? -0.857 -3.9 -23.688 1 31.92 253 VAL A O 1
ATOM 1922 N N . VAL A 1 254 ? 1.129 -4.074 -24.328 1 28.92 254 VAL A N 1
ATOM 1923 C CA . VAL A 1 254 ? 0.705 -4.762 -25.547 1 28.92 254 VAL A CA 1
ATOM 1924 C C . VAL A 1 254 ? 0.302 -6.195 -25.219 1 28.92 254 VAL A C 1
ATOM 1926 O O . VAL A 1 254 ? 1.028 -6.906 -24.516 1 28.92 254 VAL A O 1
ATOM 1929 N N . THR A 1 255 ? -0.925 -6.395 -25.234 1 31.42 255 THR A N 1
ATOM 1930 C CA . THR A 1 255 ? -1.529 -7.719 -25.266 1 31.42 255 THR A CA 1
ATOM 1931 C C . THR A 1 255 ? -0.84 -8.602 -26.312 1 31.42 255 THR A C 1
ATOM 1933 O O . THR A 1 255 ? -0.667 -8.195 -27.453 1 31.42 255 THR A O 1
ATOM 1936 N N . ALA A 1 256 ? 0.369 -9.078 -26.078 1 31.45 256 ALA A N 1
ATOM 1937 C CA . ALA A 1 256 ? 0.843 -10.102 -27 1 31.45 256 ALA A CA 1
ATOM 1938 C C . ALA A 1 256 ? -0.287 -10.586 -27.906 1 31.45 256 ALA A C 1
ATOM 1940 O O . ALA A 1 256 ? -1.465 -10.391 -27.594 1 31.45 256 ALA A O 1
ATOM 1941 N N . ALA A 1 257 ? 0.086 -11.453 -28.859 1 32.19 257 ALA A N 1
ATOM 1942 C CA . ALA A 1 257 ? -0.826 -12.172 -29.75 1 32.19 257 ALA A CA 1
ATOM 1943 C C . ALA A 1 257 ? -2.148 -12.469 -29.047 1 32.19 257 ALA A C 1
ATOM 1945 O O . ALA A 1 257 ? -2.176 -12.742 -27.844 1 32.19 257 ALA A O 1
ATOM 1946 N N . SER A 1 258 ? -3.174 -11.867 -29.453 1 37.41 258 SER A N 1
ATOM 1947 C CA . SER A 1 258 ? -4.523 -12.328 -29.125 1 37.41 258 SER A CA 1
ATOM 1948 C C . SER A 1 258 ? -4.527 -13.797 -28.719 1 37.41 258 SER A C 1
ATOM 1950 O O . SER A 1 258 ? -5.062 -14.641 -29.453 1 37.41 258 SER A O 1
ATOM 1952 N N . ALA A 1 259 ? -3.424 -14.305 -28.375 1 42.72 259 ALA A N 1
ATOM 1953 C CA . ALA A 1 259 ? -3.559 -15.75 -28.203 1 42.72 259 ALA A CA 1
ATOM 1954 C C . ALA A 1 259 ? -4.711 -16.094 -27.25 1 42.72 259 ALA A C 1
ATOM 1956 O O . ALA A 1 259 ? -4.691 -15.703 -26.078 1 42.72 259 ALA A O 1
ATOM 1957 N N . THR A 1 260 ? -5.797 -16.094 -27.781 1 49.34 260 THR A N 1
ATOM 1958 C CA . THR A 1 260 ? -7.066 -16.562 -27.234 1 49.34 260 THR A CA 1
ATOM 1959 C C . THR A 1 260 ? -6.844 -17.656 -26.203 1 49.34 260 THR A C 1
ATOM 1961 O O . THR A 1 260 ? -7.594 -17.766 -25.219 1 49.34 260 THR A O 1
ATOM 1964 N N . ASP A 1 261 ? -5.559 -18.359 -26.281 1 73.75 261 ASP A N 1
ATOM 1965 C CA . ASP A 1 261 ? -5.355 -19.438 -25.312 1 73.75 261 ASP A CA 1
ATOM 1966 C C . ASP A 1 261 ? -3.893 -19.531 -24.891 1 73.75 261 ASP A C 1
ATOM 1968 O O . ASP A 1 261 ? -3.131 -20.344 -25.422 1 73.75 261 ASP A O 1
ATOM 1972 N N . LEU A 1 262 ? -3.369 -18.719 -23.938 1 77.75 262 LEU A N 1
ATOM 1973 C CA . LEU A 1 262 ? -1.983 -18.594 -23.5 1 77.75 262 LEU A CA 1
ATOM 1974 C C . LEU A 1 262 ? -1.494 -19.906 -22.891 1 77.75 262 LEU A C 1
ATOM 1976 O O . LEU A 1 262 ? -0.385 -20.359 -23.188 1 77.75 262 LEU A O 1
ATOM 1980 N N . PRO A 1 263 ? -2.301 -20.562 -22.219 1 82.44 263 PRO A N 1
ATOM 1981 C CA . PRO A 1 263 ? -1.846 -21.844 -21.688 1 82.44 263 PRO A CA 1
ATOM 1982 C C . PRO A 1 263 ? -1.534 -22.859 -22.797 1 82.44 263 PRO A C 1
ATOM 1984 O O . PRO A 1 263 ? -0.521 -23.562 -22.734 1 82.44 263 PRO A O 1
ATOM 1987 N N . ALA A 1 264 ? -2.338 -22.891 -23.75 1 78.94 264 ALA A N 1
ATOM 1988 C CA . ALA A 1 264 ? -2.113 -23.812 -24.859 1 78.94 264 ALA A CA 1
ATOM 1989 C C . ALA A 1 264 ? -0.837 -23.453 -25.625 1 78.94 264 ALA A C 1
ATOM 1991 O O . ALA A 1 264 ? -0.069 -24.328 -26 1 78.94 264 ALA A O 1
ATOM 1992 N N . PHE A 1 265 ? -0.664 -22.219 -25.812 1 77.88 265 PHE A N 1
ATOM 1993 C CA . PHE A 1 265 ? 0.545 -21.75 -26.484 1 77.88 265 PHE A CA 1
ATOM 1994 C C . PHE A 1 265 ? 1.787 -22.141 -25.703 1 77.88 265 PHE A C 1
ATOM 1996 O O . PHE A 1 265 ? 2.768 -22.625 -26.281 1 77.88 265 PHE A O 1
ATOM 2003 N N . LEU A 1 266 ? 1.739 -21.984 -24.422 1 82.94 266 LEU A N 1
ATOM 2004 C CA . LEU A 1 266 ? 2.877 -22.312 -23.562 1 82.94 266 LEU A CA 1
ATOM 2005 C C . LEU A 1 266 ? 3.176 -23.812 -23.609 1 82.94 266 LEU A C 1
ATOM 2007 O O . LEU A 1 266 ? 4.34 -24.219 -23.656 1 82.94 266 LEU A O 1
ATOM 2011 N N . PHE A 1 267 ? 2.15 -24.578 -23.625 1 83.62 267 PHE A N 1
ATOM 2012 C CA . PHE A 1 267 ? 2.311 -26.016 -23.719 1 83.62 267 PHE A CA 1
ATOM 2013 C C . PHE A 1 267 ? 2.975 -26.406 -25.047 1 83.62 267 PHE A C 1
ATOM 2015 O O . PHE A 1 267 ? 3.932 -27.172 -25.062 1 83.62 267 PHE A O 1
ATOM 2022 N N . ASP A 1 268 ? 2.492 -25.797 -26.094 1 80.5 268 ASP A N 1
ATOM 2023 C CA . ASP A 1 268 ? 3.033 -26.094 -27.406 1 80.5 268 ASP A CA 1
ATOM 2024 C C . ASP A 1 268 ? 4.496 -25.656 -27.516 1 80.5 268 ASP A C 1
ATOM 2026 O O . ASP A 1 268 ? 5.324 -26.391 -28.062 1 80.5 268 ASP A O 1
ATOM 2030 N N . LEU A 1 269 ? 4.742 -24.5 -26.984 1 78.88 269 LEU A N 1
ATOM 2031 C CA . LEU A 1 269 ? 6.098 -23.953 -27.016 1 78.88 269 LEU A CA 1
ATOM 2032 C C . LEU A 1 269 ? 7.051 -24.859 -26.234 1 78.88 269 LEU A C 1
ATOM 2034 O O . LEU A 1 269 ? 8.141 -25.172 -26.703 1 78.88 269 LEU A O 1
ATOM 2038 N N . SER A 1 270 ? 6.668 -25.297 -25.094 1 85.25 270 SER A N 1
ATOM 2039 C CA . SER A 1 270 ? 7.488 -26.172 -24.266 1 85.25 270 SER A CA 1
ATOM 2040 C C . SER A 1 270 ? 7.715 -27.516 -24.938 1 85.25 270 SER A C 1
ATOM 2042 O O . SER A 1 270 ? 8.828 -28.047 -24.922 1 85.25 270 SER A O 1
ATOM 2044 N N . THR A 1 271 ? 6.684 -28.016 -25.516 1 80.94 271 THR A N 1
ATOM 2045 C CA . THR A 1 271 ? 6.773 -29.281 -26.219 1 80.94 271 THR A CA 1
ATOM 2046 C C . THR A 1 271 ? 7.734 -29.188 -27.391 1 80.94 271 THR A C 1
ATOM 2048 O O . THR A 1 271 ? 8.531 -30.094 -27.641 1 80.94 271 THR A O 1
ATOM 2051 N N . ALA A 1 272 ? 7.602 -28.047 -28.047 1 80.5 272 ALA A N 1
ATOM 2052 C CA . ALA A 1 272 ? 8.477 -27.828 -29.203 1 80.5 272 ALA A CA 1
ATOM 2053 C C . ALA A 1 272 ? 9.945 -27.766 -28.766 1 80.5 272 ALA A C 1
ATOM 2055 O O . ALA A 1 272 ? 10.836 -28.141 -29.516 1 80.5 272 ALA A O 1
ATOM 2056 N N . LEU A 1 273 ? 10.148 -27.359 -27.547 1 82.25 273 LEU A N 1
ATOM 2057 C CA . LEU A 1 273 ? 11.5 -27.25 -27.016 1 82.25 273 LEU A CA 1
ATOM 2058 C C . LEU A 1 273 ? 11.938 -28.547 -26.344 1 82.25 273 LEU A C 1
ATOM 2060 O O . LEU A 1 273 ? 13.031 -28.625 -25.797 1 82.25 273 LEU A O 1
ATOM 2064 N N . GLY A 1 274 ? 11.016 -29.531 -26.359 1 82.81 274 GLY A N 1
ATOM 2065 C CA . GLY A 1 274 ? 11.297 -30.828 -25.75 1 82.81 274 GLY A CA 1
ATOM 2066 C C . GLY A 1 274 ? 11.156 -30.828 -24.25 1 82.81 274 GLY A C 1
ATOM 2067 O O . GLY A 1 274 ? 11.781 -31.641 -23.562 1 82.81 274 GLY A O 1
ATOM 2068 N N . LEU A 1 275 ? 10.445 -29.844 -23.766 1 85.88 275 LEU A N 1
ATOM 2069 C CA . LEU A 1 275 ? 10.266 -29.719 -22.328 1 85.88 275 LEU A CA 1
ATOM 2070 C C . LEU A 1 275 ? 8.875 -30.188 -21.906 1 85.88 275 LEU A C 1
ATOM 2072 O O . LEU A 1 275 ? 7.891 -29.891 -22.609 1 85.88 275 LEU A O 1
ATOM 2076 N N . THR A 1 276 ? 8.789 -31 -20.891 1 85.94 276 THR A N 1
ATOM 2077 C CA . THR A 1 276 ? 7.52 -31.422 -20.312 1 85.94 276 THR A CA 1
ATOM 2078 C C . THR A 1 276 ? 7.578 -31.391 -18.781 1 85.94 276 THR A C 1
ATOM 2080 O O . THR A 1 276 ? 8.664 -31.438 -18.203 1 85.94 276 THR A O 1
ATOM 2083 N N . VAL A 1 277 ? 6.41 -31.188 -18.234 1 88.25 277 VAL A N 1
ATOM 2084 C CA . VAL A 1 277 ? 6.285 -31.281 -16.781 1 88.25 277 VAL A CA 1
ATOM 2085 C C . VAL A 1 277 ? 5.34 -32.438 -16.422 1 88.25 277 VAL A C 1
ATOM 2087 O O . VAL A 1 277 ? 4.207 -32.469 -16.906 1 88.25 277 VAL A O 1
ATOM 2090 N N . MET A 1 278 ? 5.836 -33.344 -15.602 1 87.06 278 MET A N 1
ATOM 2091 C CA . MET A 1 278 ? 5.035 -34.5 -15.156 1 87.06 278 MET A CA 1
ATOM 2092 C C . MET A 1 278 ? 4.844 -34.469 -13.641 1 87.06 278 MET A C 1
ATOM 2094 O O . MET A 1 278 ? 5.793 -34.219 -12.898 1 87.06 278 MET A O 1
ATOM 2098 N N . PHE A 1 279 ? 3.637 -34.625 -13.266 1 90.31 279 PHE A N 1
ATOM 2099 C CA . PHE A 1 279 ? 3.33 -34.656 -11.844 1 90.31 279 PHE A CA 1
ATOM 2100 C C . PHE A 1 279 ? 3.162 -36.094 -11.352 1 90.31 279 PHE A C 1
ATOM 2102 O O . PHE A 1 279 ? 2.717 -36.969 -12.109 1 90.31 279 PHE A O 1
ATOM 2109 N N . MET B 1 1 ? 6.484 43.469 24.531 1 30.38 1 MET B N 1
ATOM 2110 C CA . MET B 1 1 ? 5.43 42.625 24 1 30.38 1 MET B CA 1
ATOM 2111 C C . MET B 1 1 ? 5.973 41.25 23.656 1 30.38 1 MET B C 1
ATOM 2113 O O . MET B 1 1 ? 6.965 41.125 22.938 1 30.38 1 MET B O 1
ATOM 2117 N N . ALA B 1 2 ? 6.016 40.312 24.453 1 41.72 2 ALA B N 1
ATOM 2118 C CA . ALA B 1 2 ? 6.812 39.094 24.453 1 41.72 2 ALA B CA 1
ATOM 2119 C C . ALA B 1 2 ? 6.754 38.406 23.094 1 41.72 2 ALA B C 1
ATOM 2121 O O . ALA B 1 2 ? 5.672 38.188 22.547 1 41.72 2 ALA B O 1
ATOM 2122 N N . SER B 1 3 ? 7.594 38.5 22.172 1 44.03 3 SER B N 1
ATOM 2123 C CA . SER B 1 3 ? 7.707 38.125 20.766 1 44.03 3 SER B CA 1
ATOM 2124 C C . SER B 1 3 ? 7.195 36.719 20.531 1 44.03 3 SER B C 1
ATOM 2126 O O . SER B 1 3 ? 7.73 35.75 21.094 1 44.03 3 SER B O 1
ATOM 2128 N N . ALA B 1 4 ? 5.848 36.531 20.594 1 54.28 4 ALA B N 1
ATOM 2129 C CA . ALA B 1 4 ? 5.199 35.219 20.562 1 54.28 4 ALA B CA 1
ATOM 2130 C C . ALA B 1 4 ? 5.902 34.281 19.578 1 54.28 4 ALA B C 1
ATOM 2132 O O . ALA B 1 4 ? 6.133 34.625 18.422 1 54.28 4 ALA B O 1
ATOM 2133 N N . VAL B 1 5 ? 6.812 33.375 20.031 1 67.94 5 VAL B N 1
ATOM 2134 C CA . VAL B 1 5 ? 7.625 32.438 19.266 1 67.94 5 VAL B CA 1
ATOM 2135 C C . VAL B 1 5 ? 6.766 31.766 18.203 1 67.94 5 VAL B C 1
ATOM 2137 O O . VAL B 1 5 ? 5.691 31.234 18.5 1 67.94 5 VAL B O 1
ATOM 2140 N N . GLN B 1 6 ? 7.137 32.031 16.984 1 88.19 6 GLN B N 1
ATOM 2141 C CA . GLN B 1 6 ? 6.449 31.469 15.828 1 88.19 6 GLN B CA 1
ATOM 2142 C C . GLN B 1 6 ? 6.426 29.938 15.891 1 88.19 6 GLN B C 1
ATOM 2144 O O . GLN B 1 6 ? 7.465 29.312 16.109 1 88.19 6 GLN B O 1
ATOM 2149 N N . LYS B 1 7 ? 5.238 29.375 15.969 1 95.19 7 LYS B N 1
ATOM 2150 C CA . LYS B 1 7 ? 5.105 27.922 15.922 1 95.19 7 LYS B CA 1
ATOM 2151 C C . LYS B 1 7 ? 5.676 27.359 14.625 1 95.19 7 LYS B C 1
ATOM 2153 O O . LYS B 1 7 ? 5.68 28.031 13.594 1 95.19 7 LYS B O 1
ATOM 2158 N N . SER B 1 8 ? 6.238 26.156 14.766 1 97.75 8 SER B N 1
ATOM 2159 C CA . SER B 1 8 ? 6.898 25.547 13.617 1 97.75 8 SER B CA 1
ATOM 2160 C C . SER B 1 8 ? 6.473 24.078 13.453 1 97.75 8 SER B C 1
ATOM 2162 O O . SER B 1 8 ? 6.316 23.359 14.438 1 97.75 8 SER B O 1
ATOM 2164 N N . ALA B 1 9 ? 6.234 23.734 12.141 1 98.56 9 ALA B N 1
ATOM 2165 C CA . ALA B 1 9 ? 5.836 22.375 11.805 1 98.56 9 ALA B CA 1
ATOM 2166 C C . ALA B 1 9 ? 6.773 21.766 10.758 1 98.56 9 ALA B C 1
ATOM 2168 O O . ALA B 1 9 ? 7.316 22.484 9.914 1 98.56 9 ALA B O 1
ATOM 2169 N N . LEU B 1 10 ? 7.016 20.531 10.906 1 98.88 10 LEU B N 1
ATOM 2170 C CA . LEU B 1 10 ? 7.703 19.75 9.883 1 98.88 10 LEU B CA 1
ATOM 2171 C C . LEU B 1 10 ? 6.723 18.844 9.141 1 98.88 10 LEU B C 1
ATOM 2173 O O . LEU B 1 10 ? 5.961 18.109 9.773 1 98.88 10 LEU B O 1
ATOM 2177 N N . LEU B 1 11 ? 6.695 19 7.855 1 98.81 11 LEU B N 1
ATOM 2178 C CA . LEU B 1 11 ? 5.906 18.109 7 1 98.81 11 LEU B CA 1
ATOM 2179 C C . LEU B 1 11 ? 6.797 17.109 6.285 1 98.81 11 LEU B C 1
ATOM 2181 O O . LEU B 1 11 ? 7.652 17.484 5.48 1 98.81 11 LEU B O 1
ATOM 2185 N N . LEU B 1 12 ? 6.625 15.859 6.617 1 98.75 12 LEU B N 1
ATOM 2186 C CA . LEU B 1 12 ? 7.379 14.797 5.973 1 98.75 12 LEU B CA 1
ATOM 2187 C C . LEU B 1 12 ? 6.727 14.391 4.652 1 98.75 12 LEU B C 1
ATOM 2189 O O . LEU B 1 12 ? 5.555 14.008 4.629 1 98.75 12 LEU B O 1
ATOM 2193 N N . CYS B 1 13 ? 7.52 14.445 3.559 1 98.44 13 CYS B N 1
ATOM 2194 C CA . CYS B 1 13 ? 6.961 14.305 2.219 1 98.44 13 CYS B CA 1
ATOM 2195 C C . CYS B 1 13 ? 7.602 13.133 1.483 1 98.44 13 CYS B C 1
ATOM 2197 O O . CYS B 1 13 ? 8.625 12.602 1.922 1 98.44 13 CYS B O 1
ATOM 2199 N N . GLY B 1 14 ? 7.023 12.688 0.448 1 97.56 14 GLY B N 1
ATOM 2200 C CA . GLY B 1 14 ? 7.484 11.672 -0.488 1 97.56 14 GLY B CA 1
ATOM 2201 C C . GLY B 1 14 ? 6.543 11.469 -1.658 1 97.56 14 GLY B C 1
ATOM 2202 O O . GLY B 1 14 ? 5.41 11.945 -1.64 1 97.56 14 GLY B O 1
ATOM 2203 N N . ASP B 1 15 ? 7.027 10.734 -2.699 1 96.81 15 ASP B N 1
ATOM 2204 C CA . ASP B 1 15 ? 6.195 10.461 -3.867 1 96.81 15 ASP B CA 1
ATOM 2205 C C . ASP B 1 15 ? 4.988 9.609 -3.496 1 96.81 15 ASP B C 1
ATOM 2207 O O . ASP B 1 15 ? 5.133 8.555 -2.867 1 96.81 15 ASP B O 1
ATOM 2211 N N . TYR B 1 16 ? 3.795 10.102 -3.873 1 96.31 16 TYR B N 1
ATOM 2212 C CA . TYR B 1 16 ? 2.512 9.445 -3.67 1 96.31 16 TYR B CA 1
ATOM 2213 C C . TYR B 1 16 ? 1.989 9.688 -2.26 1 96.31 16 TYR B C 1
ATOM 2215 O O . TYR B 1 16 ? 1.275 8.852 -1.701 1 96.31 16 TYR B O 1
ATOM 2223 N N . MET B 1 17 ? 2.473 10.789 -1.696 1 97.25 17 MET B N 1
ATOM 2224 C CA . MET B 1 17 ? 1.758 11.281 -0.523 1 97.25 17 MET B CA 1
ATOM 2225 C C . MET B 1 17 ? 0.363 11.766 -0.901 1 97.25 17 MET B C 1
ATOM 2227 O O . MET B 1 17 ? 0.144 12.227 -2.023 1 97.25 17 MET B O 1
ATOM 2231 N N . GLU B 1 18 ? -0.551 11.578 -0.021 1 96.44 18 GLU B N 1
ATOM 2232 C CA . GLU B 1 18 ? -1.93 11.953 -0.326 1 96.44 18 GLU B CA 1
ATOM 2233 C C . GLU B 1 18 ? -2.092 13.469 -0.381 1 96.44 18 GLU B C 1
ATOM 2235 O O . GLU B 1 18 ? -1.688 14.172 0.544 1 96.44 18 GLU B O 1
ATOM 2240 N N . ALA B 1 19 ? -2.713 13.953 -1.37 1 92.88 19 ALA B N 1
ATOM 2241 C CA . ALA B 1 19 ? -2.73 15.375 -1.707 1 92.88 19 ALA B CA 1
ATOM 2242 C C . ALA B 1 19 ? -3.467 16.188 -0.643 1 92.88 19 ALA B C 1
ATOM 2244 O O . ALA B 1 19 ? -2.928 17.156 -0.107 1 92.88 19 ALA B O 1
ATOM 2245 N N . TYR B 1 20 ? -4.633 15.828 -0.239 1 91.31 20 TYR B N 1
ATOM 2246 C CA . TYR B 1 20 ? -5.422 16.594 0.717 1 91.31 20 TYR B CA 1
ATOM 2247 C C . TYR B 1 20 ? -4.797 16.547 2.107 1 91.31 20 TYR B C 1
ATOM 2249 O O . TYR B 1 20 ? -4.789 17.547 2.83 1 91.31 20 TYR B O 1
ATOM 2257 N N . GLU B 1 21 ? -4.246 15.43 2.42 1 95.75 21 GLU B N 1
ATOM 2258 C CA . GLU B 1 21 ? -3.646 15.234 3.736 1 95.75 21 GLU B CA 1
ATOM 2259 C C . GLU B 1 21 ? -2.326 15.992 3.859 1 95.75 21 GLU B C 1
ATOM 2261 O O . GLU B 1 21 ? -1.812 16.188 4.965 1 95.75 21 GLU B O 1
ATOM 2266 N N . THR B 1 22 ? -1.859 16.406 2.713 1 95.94 22 THR B N 1
ATOM 2267 C CA . THR B 1 22 ? -0.646 17.219 2.656 1 95.94 22 THR B CA 1
ATOM 2268 C C . THR B 1 22 ? -0.985 18.703 2.613 1 95.94 22 THR B C 1
ATOM 2270 O O . THR B 1 22 ? -0.567 19.469 3.484 1 95.94 22 THR B O 1
ATOM 2273 N N . ILE B 1 23 ? -1.854 19.047 1.724 1 92.38 23 ILE B N 1
ATOM 2274 C CA . ILE B 1 23 ? -2.049 20.453 1.355 1 92.38 23 ILE B CA 1
ATOM 2275 C C . ILE B 1 23 ? -2.938 21.125 2.391 1 92.38 23 ILE B C 1
ATOM 2277 O O . ILE B 1 23 ? -2.723 22.297 2.725 1 92.38 23 ILE B O 1
ATOM 2281 N N . VAL B 1 24 ? -3.904 20.469 2.902 1 91.56 24 VAL B N 1
ATOM 2282 C CA . VAL B 1 24 ? -4.848 21.109 3.816 1 91.56 24 VAL B CA 1
ATOM 2283 C C . VAL B 1 24 ? -4.125 21.516 5.098 1 91.56 24 VAL B C 1
ATOM 2285 O O . VAL B 1 24 ? -4.133 22.703 5.473 1 91.56 24 VAL B O 1
ATOM 2288 N N . PRO B 1 25 ? -3.449 20.641 5.762 1 95.25 25 PRO B N 1
ATOM 2289 C CA . PRO B 1 25 ? -2.734 21.094 6.953 1 95.25 25 PRO B CA 1
ATOM 2290 C C . PRO B 1 25 ? -1.649 22.125 6.629 1 95.25 25 PRO B C 1
ATOM 2292 O O . PRO B 1 25 ? -1.44 23.078 7.391 1 95.25 25 PRO B O 1
ATOM 2295 N N . LEU B 1 26 ? -0.953 21.969 5.5 1 95 26 LEU B N 1
ATOM 2296 C CA . LEU B 1 26 ? 0.109 22.875 5.098 1 95 26 LEU B CA 1
ATOM 2297 C C . LEU B 1 26 ? -0.42 24.297 4.973 1 95 26 LEU B C 1
ATOM 2299 O O . LEU B 1 26 ? 0.087 25.219 5.629 1 95 26 LEU B O 1
ATOM 2303 N N . TYR B 1 27 ? -1.5 24.453 4.285 1 90.25 27 TYR B N 1
ATOM 2304 C CA . TYR B 1 27 ? -1.978 25.797 3.971 1 90.25 27 TYR B CA 1
ATOM 2305 C C . TYR B 1 27 ? -2.746 26.391 5.145 1 90.25 27 TYR B C 1
ATOM 2307 O O . TYR B 1 27 ? -2.705 27.609 5.371 1 90.25 27 TYR B O 1
ATOM 2315 N N . VAL B 1 28 ? -3.428 25.562 5.867 1 90.25 28 VAL B N 1
ATOM 2316 C CA . VAL B 1 28 ? -4.125 26.078 7.043 1 90.25 28 VAL B CA 1
ATOM 2317 C C . VAL B 1 28 ? -3.109 26.594 8.062 1 90.25 28 VAL B C 1
ATOM 2319 O O . VAL B 1 28 ? -3.246 27.703 8.57 1 90.25 28 VAL B O 1
ATOM 2322 N N . LEU B 1 29 ? -2.074 25.844 8.328 1 93.94 29 LEU B N 1
ATOM 2323 C CA . LEU B 1 29 ? -1.063 26.266 9.289 1 93.94 29 LEU B CA 1
ATOM 2324 C C . LEU B 1 29 ? -0.37 27.531 8.82 1 93.94 29 LEU B C 1
ATOM 2326 O O . LEU B 1 29 ? -0.202 28.484 9.602 1 93.94 29 LEU B O 1
ATOM 2330 N N . GLN B 1 30 ? -0.081 27.594 7.574 1 91.31 30 GLN B N 1
ATOM 2331 C CA . GLN B 1 30 ? 0.583 28.766 7.031 1 91.31 30 GLN B CA 1
ATOM 2332 C C . GLN B 1 30 ? -0.323 30 7.109 1 91.31 30 GLN B C 1
ATOM 2334 O O . GLN B 1 30 ? 0.149 31.109 7.348 1 91.31 30 GLN B O 1
ATOM 2339 N N . SER B 1 31 ? -1.567 29.781 6.934 1 88.75 31 SER B N 1
ATOM 2340 C CA . SER B 1 31 ? -2.521 30.875 6.949 1 88.75 31 SER B CA 1
ATOM 2341 C C . SER B 1 31 ? -2.572 31.547 8.32 1 88.75 31 SER B C 1
ATOM 2343 O O . SER B 1 31 ? -2.893 32.719 8.422 1 88.75 31 SER B O 1
ATOM 2345 N N . PHE B 1 32 ? -2.189 30.781 9.32 1 89.62 32 PHE B N 1
ATOM 2346 C CA . PHE B 1 32 ? -2.264 31.344 10.664 1 89.62 32 PHE B CA 1
ATOM 2347 C C . PHE B 1 32 ? -0.868 31.547 11.242 1 89.62 32 PHE B C 1
ATOM 2349 O O . PHE B 1 32 ? -0.686 31.531 12.461 1 89.62 32 PHE B O 1
ATOM 2356 N N . GLY B 1 33 ? 0.111 31.594 10.359 1 90.44 33 GLY B N 1
ATOM 2357 C CA . GLY B 1 33 ? 1.426 32.094 10.719 1 90.44 33 GLY B CA 1
ATOM 2358 C C . GLY B 1 33 ? 2.367 31.016 11.219 1 90.44 33 GLY B C 1
ATOM 2359 O O . GLY B 1 33 ? 3.443 31.328 11.734 1 90.44 33 GLY B O 1
ATOM 2360 N N . VAL B 1 34 ? 2.018 29.797 11.133 1 94.25 34 VAL B N 1
ATOM 2361 C CA . VAL B 1 34 ? 2.912 28.703 11.5 1 94.25 34 VAL B CA 1
ATOM 2362 C C . VAL B 1 34 ? 3.914 28.453 10.375 1 94.25 34 VAL B C 1
ATOM 2364 O O . VAL B 1 34 ? 3.541 28.406 9.203 1 94.25 34 VAL B O 1
ATOM 2367 N N . SER B 1 35 ? 5.16 28.438 10.742 1 96.69 35 SER B N 1
ATOM 2368 C CA . SER B 1 35 ? 6.172 28.062 9.758 1 96.69 35 SER B CA 1
ATOM 2369 C C . SER B 1 35 ? 6.137 26.562 9.477 1 96.69 35 SER B C 1
ATOM 2371 O O . SER B 1 35 ? 6.086 25.75 10.406 1 96.69 35 SER B O 1
ATOM 2373 N N . VAL B 1 36 ? 6.129 26.203 8.172 1 97.5 36 VAL B N 1
ATOM 2374 C CA . VAL B 1 36 ? 6.082 24.781 7.824 1 97.5 36 VAL B CA 1
ATOM 2375 C C . VAL B 1 36 ? 7.242 24.438 6.895 1 97.5 36 VAL B C 1
ATOM 2377 O O . VAL B 1 36 ? 7.352 24.984 5.797 1 97.5 36 VAL B O 1
ATOM 2380 N N . HIS B 1 37 ? 8.109 23.594 7.34 1 98.69 37 HIS B N 1
ATOM 2381 C CA . HIS B 1 37 ? 9.156 23.031 6.5 1 98.69 37 HIS B CA 1
ATOM 2382 C C . HIS B 1 37 ? 8.703 21.703 5.895 1 98.69 37 HIS B C 1
ATOM 2384 O O . HIS B 1 37 ? 8.25 20.812 6.613 1 98.69 37 HIS B O 1
ATOM 2390 N N . CYS B 1 38 ? 8.805 21.625 4.574 1 98.69 38 CYS B N 1
ATOM 2391 C CA . CYS B 1 38 ? 8.5 20.406 3.828 1 98.69 38 CYS B CA 1
ATOM 2392 C C . CYS B 1 38 ? 9.781 19.688 3.418 1 98.69 38 CYS B C 1
ATOM 2394 O O . CYS B 1 38 ? 10.594 20.25 2.672 1 98.69 38 CYS B O 1
ATOM 2396 N N . VAL B 1 39 ? 9.898 18.422 3.867 1 98.62 39 VAL B N 1
ATOM 2397 C CA . VAL B 1 39 ? 11.156 17.734 3.609 1 98.62 39 VAL B CA 1
ATOM 2398 C C . VAL B 1 39 ? 10.875 16.297 3.154 1 98.62 39 VAL B C 1
ATOM 2400 O O . VAL B 1 39 ? 9.805 15.75 3.441 1 98.62 39 VAL B O 1
ATOM 2403 N N . SER B 1 40 ? 11.75 15.727 2.471 1 97.75 40 SER B N 1
ATOM 2404 C CA . SER B 1 40 ? 11.789 14.336 2.041 1 97.75 40 SER B CA 1
ATOM 2405 C C . SER B 1 40 ? 13.203 13.773 2.105 1 97.75 40 SER B C 1
ATOM 2407 O O . SER B 1 40 ? 14.172 14.477 1.782 1 97.75 40 SER B O 1
ATOM 2409 N N . PRO B 1 41 ? 13.273 12.492 2.545 1 95.44 41 PRO B N 1
ATOM 2410 C CA . PRO B 1 41 ? 14.625 11.93 2.592 1 95.44 41 PRO B CA 1
ATOM 2411 C C . PRO B 1 41 ? 15.297 11.898 1.222 1 95.44 41 PRO B C 1
ATOM 2413 O O . PRO B 1 41 ? 14.625 11.695 0.206 1 95.44 41 PRO B O 1
ATOM 2416 N N . ASN B 1 42 ? 16.562 12.117 1.165 1 88.62 42 ASN B N 1
ATOM 2417 C CA . ASN B 1 42 ? 17.438 12.055 -0.01 1 88.62 42 ASN B CA 1
ATOM 2418 C C . ASN B 1 42 ? 17.078 13.141 -1.024 1 88.62 42 ASN B C 1
ATOM 2420 O O . ASN B 1 42 ? 17.359 12.992 -2.215 1 88.62 42 ASN B O 1
ATOM 2424 N N . ARG B 1 43 ? 16.359 14.125 -0.587 1 94.19 43 ARG B N 1
ATOM 2425 C CA . ARG B 1 43 ? 16 15.242 -1.45 1 94.19 43 ARG B CA 1
ATOM 2426 C C . ARG B 1 43 ? 16.406 16.578 -0.813 1 94.19 43 ARG B C 1
ATOM 2428 O O . ARG B 1 43 ? 16.656 16.641 0.389 1 94.19 43 ARG B O 1
ATOM 2435 N N . ASN B 1 44 ? 16.406 17.578 -1.726 1 95.75 44 ASN B N 1
ATOM 2436 C CA . ASN B 1 44 ? 16.797 18.906 -1.291 1 95.75 44 ASN B CA 1
ATOM 2437 C C . ASN B 1 44 ? 15.672 19.922 -1.535 1 95.75 44 ASN B C 1
ATOM 2439 O O . ASN B 1 44 ? 14.75 19.656 -2.303 1 95.75 44 ASN B O 1
ATOM 2443 N N . ALA B 1 45 ? 15.875 21.047 -0.785 1 97.56 45 ALA B N 1
ATOM 2444 C CA . ALA B 1 45 ? 14.977 22.172 -1.084 1 97.56 45 ALA B CA 1
ATOM 2445 C C . ALA B 1 45 ? 14.945 22.469 -2.582 1 97.56 45 ALA B C 1
ATOM 2447 O O . ALA B 1 45 ? 15.992 22.453 -3.24 1 97.56 45 ALA B O 1
ATOM 2448 N N . GLY B 1 46 ? 13.758 22.594 -3.094 1 97.44 46 GLY B N 1
ATOM 2449 C CA . GLY B 1 46 ? 13.602 22.828 -4.52 1 97.44 46 GLY B CA 1
ATOM 2450 C C . GLY B 1 46 ? 13.172 21.594 -5.289 1 97.44 46 GLY B C 1
ATOM 2451 O O . GLY B 1 46 ? 12.594 21.719 -6.371 1 97.44 46 GLY B O 1
ATOM 2452 N N . ASP B 1 47 ? 13.477 20.422 -4.754 1 96.88 47 ASP B N 1
ATOM 2453 C CA . ASP B 1 47 ? 12.992 19.188 -5.367 1 96.88 47 ASP B CA 1
ATOM 2454 C C . ASP B 1 47 ? 11.477 19.047 -5.195 1 96.88 47 ASP B C 1
ATOM 2456 O O . ASP B 1 47 ? 10.867 19.766 -4.406 1 96.88 47 ASP B O 1
ATOM 2460 N N . ARG B 1 48 ? 10.906 18.109 -5.973 1 96.06 48 ARG B N 1
ATOM 2461 C CA . ARG B 1 48 ? 9.453 17.969 -5.953 1 96.06 48 ARG B CA 1
ATOM 2462 C C . ARG B 1 48 ? 9.047 16.562 -5.57 1 96.06 48 ARG B C 1
ATOM 2464 O O . ARG B 1 48 ? 9.797 15.602 -5.812 1 96.06 48 ARG B O 1
ATOM 2471 N N . CYS B 1 49 ? 7.953 16.438 -4.941 1 96.69 49 CYS B N 1
ATOM 2472 C CA . CYS B 1 49 ? 7.281 15.164 -4.66 1 96.69 49 CYS B CA 1
ATOM 2473 C C . CYS B 1 49 ? 5.922 15.102 -5.344 1 96.69 49 CYS B C 1
ATOM 2475 O O . CYS B 1 49 ? 5.16 16.078 -5.309 1 96.69 49 CYS B O 1
ATOM 2477 N N . VAL B 1 50 ? 5.656 13.953 -5.906 1 95.12 50 VAL B N 1
ATOM 2478 C CA . VAL B 1 50 ? 4.363 13.75 -6.551 1 95.12 50 VAL B CA 1
ATOM 2479 C C . VAL B 1 50 ? 3.299 13.469 -5.496 1 95.12 50 VAL B C 1
ATOM 2481 O O . VAL B 1 50 ? 3.553 12.742 -4.527 1 95.12 50 VAL B O 1
ATOM 2484 N N . MET B 1 51 ? 2.131 14.07 -5.684 1 94.06 51 MET B N 1
ATOM 2485 C CA . MET B 1 51 ? 1.007 13.836 -4.781 1 94.06 51 MET B CA 1
ATOM 2486 C C . MET B 1 51 ? -0.099 13.055 -5.484 1 94.06 51 MET B C 1
ATOM 2488 O O . MET B 1 51 ? -0.293 13.195 -6.691 1 94.06 51 MET B O 1
ATOM 2492 N N . SER B 1 52 ? -0.755 12.25 -4.645 1 93.69 52 SER B N 1
ATOM 2493 C CA . SER B 1 52 ? -1.818 11.422 -5.203 1 93.69 52 SER B CA 1
ATOM 2494 C C . SER B 1 52 ? -3.139 11.648 -4.477 1 93.69 52 SER B C 1
ATOM 2496 O O . SER B 1 52 ? -3.15 12.086 -3.32 1 93.69 52 SER B O 1
ATOM 2498 N N . ALA B 1 53 ? -4.203 11.484 -5.238 1 89.31 53 ALA B N 1
ATOM 2499 C CA . ALA B 1 53 ? -5.547 11.383 -4.672 1 89.31 53 ALA B CA 1
ATOM 2500 C C . ALA B 1 53 ? -6.039 9.938 -4.68 1 89.31 53 ALA B C 1
ATOM 2502 O O . ALA B 1 53 ? -5.727 9.172 -5.598 1 89.31 53 ALA B O 1
ATOM 2503 N N . HIS B 1 54 ? -6.727 9.594 -3.654 1 88.56 54 HIS B N 1
ATOM 2504 C CA . HIS B 1 54 ? -7.312 8.258 -3.553 1 88.56 54 HIS B CA 1
ATOM 2505 C C . HIS B 1 54 ? -8.828 8.312 -3.672 1 88.56 54 HIS B C 1
ATOM 2507 O O . HIS B 1 54 ? -9.5 8.953 -2.855 1 88.56 54 HIS B O 1
ATOM 2513 N N . ASP B 1 55 ? -9.32 7.68 -4.688 1 84.56 55 ASP B N 1
ATOM 2514 C CA . ASP B 1 55 ? -10.75 7.723 -4.992 1 84.56 55 ASP B CA 1
ATOM 2515 C C . ASP B 1 55 ? -11.305 6.316 -5.215 1 84.56 55 ASP B C 1
ATOM 2517 O O . ASP B 1 55 ? -10.664 5.488 -5.871 1 84.56 55 ASP B O 1
ATOM 2521 N N . PHE B 1 56 ? -12.484 6.141 -4.617 1 82.44 56 PHE B N 1
ATOM 2522 C CA . PHE B 1 56 ? -13.156 4.867 -4.859 1 82.44 56 PHE B CA 1
ATOM 2523 C C . PHE B 1 56 ? -13.977 4.926 -6.145 1 82.44 56 PHE B C 1
ATOM 2525 O O . PHE B 1 56 ? -14.961 5.668 -6.227 1 82.44 56 PHE B O 1
ATOM 2532 N N . LEU B 1 57 ? -13.562 4.371 -7.203 1 82.88 57 LEU B N 1
ATOM 2533 C CA . LEU B 1 57 ? -14.188 4.43 -8.523 1 82.88 57 LEU B CA 1
ATOM 2534 C C . LEU B 1 57 ? -14.984 3.166 -8.805 1 82.88 57 LEU B C 1
ATOM 2536 O O . LEU B 1 57 ? -14.906 2.602 -9.898 1 82.88 57 LEU B O 1
ATOM 2540 N N . GLY B 1 58 ? -15.664 2.678 -7.719 1 83.81 58 GLY B N 1
ATOM 2541 C CA . GLY B 1 58 ? -16.516 1.509 -7.879 1 83.81 58 GLY B CA 1
ATOM 2542 C C . GLY B 1 58 ? -15.789 0.203 -7.621 1 83.81 58 GLY B C 1
ATOM 2543 O O . GLY B 1 58 ? -16.328 -0.876 -7.867 1 83.81 58 GLY B O 1
ATOM 2544 N N . LEU B 1 59 ? -14.617 0.337 -7.207 1 87.38 59 LEU B N 1
ATOM 2545 C CA . LEU B 1 59 ? -13.828 -0.844 -6.879 1 87.38 59 LEU B CA 1
ATOM 2546 C C . LEU B 1 59 ? -13.789 -1.067 -5.371 1 87.38 59 LEU B C 1
ATOM 2548 O O . LEU B 1 59 ? -14.211 -0.206 -4.602 1 87.38 59 LEU B O 1
ATOM 2552 N N . GLU B 1 60 ? -13.367 -2.197 -4.969 1 84.38 60 GLU B N 1
ATOM 2553 C CA . GLU B 1 60 ? -13.297 -2.531 -3.549 1 84.38 60 GLU B CA 1
ATOM 2554 C C . GLU B 1 60 ? -12.227 -1.704 -2.844 1 84.38 60 GLU B C 1
ATOM 2556 O O . GLU B 1 60 ? -12.359 -1.388 -1.659 1 84.38 60 GLU B O 1
ATOM 2561 N N . LEU B 1 61 ? -11.234 -1.371 -3.623 1 87.5 61 LEU B N 1
ATOM 2562 C CA . LEU B 1 61 ? -10.156 -0.536 -3.113 1 87.5 61 LEU B CA 1
ATOM 2563 C C . LEU B 1 61 ? -10.07 0.775 -3.887 1 87.5 61 LEU B C 1
ATOM 2565 O O . LEU B 1 61 ? -10.539 0.863 -5.023 1 87.5 61 LEU B O 1
ATOM 2569 N N . TYR B 1 62 ? -9.484 1.73 -3.213 1 88.19 62 TYR B N 1
ATOM 2570 C CA . TYR B 1 62 ? -9.352 3.033 -3.854 1 88.19 62 TYR B CA 1
ATOM 2571 C C . TYR B 1 62 ? -8.391 2.965 -5.039 1 88.19 62 TYR B C 1
ATOM 2573 O O . TYR B 1 62 ? -7.496 2.119 -5.07 1 88.19 62 TYR B O 1
ATOM 2581 N N . THR B 1 63 ? -8.656 3.834 -5.977 1 90.06 63 THR B N 1
ATOM 2582 C CA . THR B 1 63 ? -7.734 4.078 -7.082 1 90.06 63 THR B CA 1
ATOM 2583 C C . THR B 1 63 ? -6.801 5.242 -6.758 1 90.06 63 THR B C 1
ATOM 2585 O O . THR B 1 63 ? -7.234 6.262 -6.215 1 90.06 63 THR B O 1
ATOM 2588 N N . GLU B 1 64 ? -5.527 4.996 -6.969 1 91.19 64 GLU B N 1
ATOM 2589 C CA . GLU B 1 64 ? -4.551 6.059 -6.762 1 91.19 64 GLU B CA 1
ATOM 2590 C C . GLU B 1 64 ? -4.312 6.848 -8.047 1 91.19 64 GLU B C 1
ATOM 2592 O O . GLU B 1 64 ? -3.918 6.281 -9.062 1 91.19 64 GLU B O 1
ATOM 2597 N N . LEU B 1 65 ? -4.543 8.156 -7.977 1 86.81 65 LEU B N 1
ATOM 2598 C CA . LEU B 1 65 ? -4.387 9.047 -9.117 1 86.81 65 LEU B CA 1
ATOM 2599 C C . LEU B 1 65 ? -3.334 10.109 -8.844 1 86.81 65 LEU B C 1
ATOM 2601 O O . LEU B 1 65 ? -3.377 10.773 -7.805 1 86.81 65 LEU B O 1
ATOM 2605 N N . VAL B 1 66 ? -2.354 10.25 -9.789 1 89.19 66 VAL B N 1
ATOM 2606 C CA . VAL B 1 66 ? -1.428 11.367 -9.664 1 89.19 66 VAL B CA 1
ATOM 2607 C C . VAL B 1 66 ? -2.164 12.68 -9.922 1 89.19 66 VAL B C 1
ATOM 2609 O O . VAL B 1 66 ? -2.83 12.836 -10.945 1 89.19 66 VAL B O 1
ATOM 2612 N N . VAL B 1 67 ? -2.004 13.633 -8.961 1 85.94 67 VAL B N 1
ATOM 2613 C CA . VAL B 1 67 ? -2.859 14.805 -9.125 1 85.94 67 VAL B CA 1
ATOM 2614 C C . VAL B 1 67 ? -2.006 16.078 -9.133 1 85.94 67 VAL B C 1
ATOM 2616 O O . VAL B 1 67 ? -2.398 17.094 -9.711 1 85.94 67 VAL B O 1
ATOM 2619 N N . ASP B 1 68 ? -0.892 16.109 -8.438 1 89.56 68 ASP B N 1
ATOM 2620 C CA . ASP B 1 68 ? -0.085 17.312 -8.344 1 89.56 68 ASP B CA 1
ATOM 2621 C C . ASP B 1 68 ? 1.304 17.016 -7.789 1 89.56 68 ASP B C 1
ATOM 2623 O O . ASP B 1 68 ? 1.662 15.852 -7.602 1 89.56 68 ASP B O 1
ATOM 2627 N N . GLN B 1 69 ? 2.074 18.109 -7.648 1 92.81 69 GLN B N 1
ATOM 2628 C CA . GLN B 1 69 ? 3.391 18.016 -7.027 1 92.81 69 GLN B CA 1
ATOM 2629 C C . GLN B 1 69 ? 3.602 19.109 -5.988 1 92.81 69 GLN B C 1
ATOM 2631 O O . GLN B 1 69 ? 3.014 20.188 -6.086 1 92.81 69 GLN B O 1
ATOM 2636 N N . LEU B 1 70 ? 4.352 18.812 -4.992 1 95.31 70 LEU B N 1
ATOM 2637 C CA . LEU B 1 70 ? 4.758 19.781 -3.977 1 95.31 70 LEU B CA 1
ATOM 2638 C C . LEU B 1 70 ? 6.262 20.047 -4.043 1 95.31 70 LEU B C 1
ATOM 2640 O O . LEU B 1 70 ? 7.055 19.094 -4.129 1 95.31 70 LEU B O 1
ATOM 2644 N N . THR B 1 71 ? 6.613 21.328 -4.062 1 96.38 71 THR B N 1
ATOM 2645 C CA . THR B 1 71 ? 8.023 21.688 -4 1 96.38 71 THR B CA 1
ATOM 2646 C C . THR B 1 71 ? 8.5 21.766 -2.551 1 96.38 71 THR B C 1
ATOM 2648 O O . THR B 1 71 ? 7.887 22.453 -1.727 1 96.38 71 THR B O 1
ATOM 2651 N N . LEU B 1 72 ? 9.578 21.062 -2.277 1 97.81 72 LEU B N 1
ATOM 2652 C CA . LEU B 1 72 ? 10.164 21.078 -0.942 1 97.81 72 LEU B CA 1
ATOM 2653 C C . LEU B 1 72 ? 10.844 22.422 -0.661 1 97.81 72 LEU B C 1
ATOM 2655 O O . LEU B 1 72 ? 11.367 23.062 -1.575 1 97.81 72 LEU B O 1
ATOM 2659 N N . ASN B 1 73 ? 10.852 22.828 0.664 1 98.06 73 ASN B N 1
ATOM 2660 C CA . ASN B 1 73 ? 11.414 24.141 0.976 1 98.06 73 ASN B CA 1
ATOM 2661 C C . ASN B 1 73 ? 12.508 24.047 2.039 1 98.06 73 ASN B C 1
ATOM 2663 O O . ASN B 1 73 ? 12.961 25.062 2.562 1 98.06 73 ASN B O 1
ATOM 2667 N N . ALA B 1 74 ? 12.883 22.828 2.424 1 98.06 74 ALA B N 1
ATOM 2668 C CA . ALA B 1 74 ? 13.953 22.594 3.385 1 98.06 74 ALA B CA 1
ATOM 2669 C C . ALA B 1 74 ? 14.641 21.25 3.109 1 98.06 74 ALA B C 1
ATOM 2671 O O . ALA B 1 74 ? 14.133 20.438 2.34 1 98.06 74 ALA B O 1
ATOM 2672 N N . ASN B 1 75 ? 15.828 21.047 3.732 1 97.75 75 ASN B N 1
ATOM 2673 C CA . ASN B 1 75 ? 16.594 19.812 3.562 1 97.75 75 ASN B CA 1
ATOM 2674 C C . ASN B 1 75 ? 16.344 18.844 4.703 1 97.75 75 ASN B C 1
ATOM 2676 O O . ASN B 1 75 ? 16.344 19.219 5.875 1 97.75 75 ASN B O 1
ATOM 2680 N N . PHE B 1 76 ? 16.188 17.625 4.27 1 97.69 76 PHE B N 1
ATOM 2681 C CA . PHE B 1 76 ? 15.93 16.578 5.254 1 97.69 76 PHE B CA 1
ATOM 2682 C C . PHE B 1 76 ? 17.062 16.484 6.262 1 97.69 76 PHE B C 1
ATOM 2684 O O . PHE B 1 76 ? 16.828 16.406 7.469 1 97.69 76 PHE B O 1
ATOM 2691 N N . ASP B 1 77 ? 18.25 16.594 5.836 1 96 77 ASP B N 1
ATOM 2692 C CA . ASP B 1 77 ? 19.438 16.344 6.664 1 96 77 ASP B CA 1
ATOM 2693 C C . ASP B 1 77 ? 19.672 17.5 7.633 1 96 77 ASP B C 1
ATOM 2695 O O . ASP B 1 77 ? 20.453 17.375 8.578 1 96 77 ASP B O 1
ATOM 2699 N N . ASP B 1 78 ? 18.969 18.641 7.496 1 96.56 78 ASP B N 1
ATOM 2700 C CA . ASP B 1 78 ? 19.156 19.812 8.352 1 96.56 78 ASP B CA 1
ATOM 2701 C C . ASP B 1 78 ? 18.125 19.812 9.484 1 96.56 78 ASP B C 1
ATOM 2703 O O . ASP B 1 78 ? 18.156 20.688 10.352 1 96.56 78 ASP B O 1
ATOM 2707 N N . VAL B 1 79 ? 17.25 18.844 9.547 1 96.5 79 VAL B N 1
ATOM 2708 C CA . VAL B 1 79 ? 16.125 18.859 10.484 1 96.5 79 VAL B CA 1
ATOM 2709 C C . VAL B 1 79 ? 16.609 18.453 11.875 1 96.5 79 VAL B C 1
ATOM 2711 O O . VAL B 1 79 ? 17.281 17.422 12.023 1 96.5 79 VAL B O 1
ATOM 2714 N N . THR B 1 80 ? 16.312 19.266 12.789 1 96.12 80 THR B N 1
ATOM 2715 C CA . THR B 1 80 ? 16.453 18.969 14.211 1 96.12 80 THR B CA 1
ATOM 2716 C C . THR B 1 80 ? 15.094 19 14.906 1 96.12 80 THR B C 1
ATOM 2718 O O . THR B 1 80 ? 14.469 20.062 15.008 1 96.12 80 THR B O 1
ATOM 2721 N N . PRO B 1 81 ? 14.633 17.875 15.422 1 96.62 81 PRO B N 1
ATOM 2722 C CA . PRO B 1 81 ? 13.273 17.766 15.969 1 96.62 81 PRO B CA 1
ATOM 2723 C C . PRO B 1 81 ? 12.969 18.844 17 1 96.62 81 PRO B C 1
ATOM 2725 O O . PRO B 1 81 ? 11.844 19.359 17.047 1 96.62 81 PRO B O 1
ATOM 2728 N N . GLU B 1 82 ? 13.93 19.297 17.75 1 95.12 82 GLU B N 1
ATOM 2729 C CA . GLU B 1 82 ? 13.742 20.266 18.828 1 95.12 82 GLU B CA 1
ATOM 2730 C C . GLU B 1 82 ? 13.32 21.625 18.281 1 95.12 82 GLU B C 1
ATOM 2732 O O . GLU B 1 82 ? 12.781 22.453 19.016 1 95.12 82 GLU B O 1
ATOM 2737 N N . ASN B 1 83 ? 13.555 21.828 17.031 1 96.31 83 ASN B N 1
ATOM 2738 C CA . ASN B 1 83 ? 13.258 23.109 16.422 1 96.31 83 ASN B CA 1
ATOM 2739 C C . ASN B 1 83 ? 11.805 23.188 15.945 1 96.31 83 ASN B C 1
ATOM 2741 O O . ASN B 1 83 ? 11.367 24.234 15.461 1 96.31 83 ASN B O 1
ATOM 2745 N N . TYR B 1 84 ? 11.07 22.109 16.125 1 98.38 84 TYR B N 1
ATOM 2746 C CA . TYR B 1 84 ? 9.695 22.062 15.648 1 98.38 84 TYR B CA 1
ATOM 2747 C C . TYR B 1 84 ? 8.727 21.766 16.797 1 98.38 84 TYR B C 1
ATOM 2749 O O . TYR B 1 84 ? 9.109 21.156 17.797 1 98.38 84 TYR B O 1
ATOM 2757 N N . ASP B 1 85 ? 7.512 22.188 16.594 1 98.25 85 ASP B N 1
ATOM 2758 C CA . ASP B 1 85 ? 6.469 21.922 17.578 1 98.25 85 ASP B CA 1
ATOM 2759 C C . ASP B 1 85 ? 5.68 20.656 17.219 1 98.25 85 ASP B C 1
ATOM 2761 O O . ASP B 1 85 ? 5.07 20.031 18.078 1 98.25 85 ASP B O 1
ATOM 2765 N N . VAL B 1 86 ? 5.68 20.328 15.922 1 98.69 86 VAL B N 1
ATOM 2766 C CA . VAL B 1 86 ? 4.891 19.203 15.453 1 98.69 86 VAL B CA 1
ATOM 2767 C C . VAL B 1 86 ? 5.504 18.641 14.18 1 98.69 86 VAL B C 1
ATOM 2769 O O . VAL B 1 86 ? 6.078 19.375 13.375 1 98.69 86 VAL B O 1
ATOM 2772 N N . ILE B 1 87 ? 5.461 17.328 14.023 1 98.88 87 ILE B N 1
ATOM 2773 C CA . ILE B 1 87 ? 5.688 16.688 12.734 1 98.88 87 ILE B CA 1
ATOM 2774 C C . ILE B 1 87 ? 4.363 16.172 12.172 1 98.88 87 ILE B C 1
ATOM 2776 O O . ILE B 1 87 ? 3.578 15.555 12.891 1 98.88 87 ILE B O 1
ATOM 2780 N N . ILE B 1 88 ? 4.098 16.531 10.945 1 98.81 88 ILE B N 1
ATOM 2781 C CA . ILE B 1 88 ? 2.918 16.094 10.211 1 98.81 88 ILE B CA 1
ATOM 2782 C C . ILE B 1 88 ? 3.326 15.062 9.148 1 98.81 88 ILE B C 1
ATOM 2784 O O . ILE B 1 88 ? 4.191 15.336 8.32 1 98.81 88 ILE B O 1
ATOM 2788 N N . ILE B 1 89 ? 2.738 13.914 9.211 1 98.75 89 ILE B N 1
ATOM 2789 C CA . ILE B 1 89 ? 2.992 12.852 8.242 1 98.75 89 ILE B CA 1
ATOM 2790 C C . ILE B 1 89 ? 1.698 12.492 7.516 1 98.75 89 ILE B C 1
ATOM 2792 O O . ILE B 1 89 ? 0.876 11.734 8.039 1 98.75 89 ILE B O 1
ATOM 2796 N N . PRO B 1 90 ? 1.561 13.016 6.301 1 98.19 90 PRO B N 1
ATOM 2797 C CA . PRO B 1 90 ? 0.344 12.703 5.547 1 98.19 90 PRO B CA 1
ATOM 2798 C C . PRO B 1 90 ? 0.237 11.219 5.195 1 98.19 90 PRO B C 1
ATOM 2800 O O . PRO B 1 90 ? 1.227 10.484 5.285 1 98.19 90 PRO B O 1
ATOM 2803 N N . GLY B 1 91 ? -0.948 10.812 4.863 1 97.56 91 GLY B N 1
ATOM 2804 C CA . GLY B 1 91 ? -1.134 9.461 4.363 1 97.56 91 GLY B CA 1
ATOM 2805 C C . GLY B 1 91 ? -0.609 9.273 2.951 1 97.56 91 GLY B C 1
ATOM 2806 O O . GLY B 1 91 ? -0.118 10.219 2.334 1 97.56 91 GLY B O 1
ATOM 2807 N N . GLY B 1 92 ? -0.74 8.047 2.518 1 95.94 92 GLY B N 1
ATOM 2808 C CA . GLY B 1 92 ? -0.259 7.66 1.202 1 95.94 92 GLY B CA 1
ATOM 2809 C C . GLY B 1 92 ? 0.729 6.512 1.245 1 95.94 92 GLY B C 1
ATOM 2810 O O . GLY B 1 92 ? 1.246 6.168 2.311 1 95.94 92 GLY B O 1
ATOM 2811 N N . ARG B 1 93 ? 1.021 5.973 0.071 1 93.62 93 ARG B N 1
ATOM 2812 C CA . ARG B 1 93 ? 1.837 4.766 -0.039 1 93.62 93 ARG B CA 1
ATOM 2813 C C . ARG B 1 93 ? 3.297 5.062 0.291 1 93.62 93 ARG B C 1
ATOM 2815 O O . ARG B 1 93 ? 4.047 4.16 0.667 1 93.62 93 ARG B O 1
ATOM 2822 N N . PHE B 1 94 ? 3.723 6.312 0.223 1 95.5 94 PHE B N 1
ATOM 2823 C CA . PHE B 1 94 ? 5.117 6.672 0.446 1 95.5 94 PHE B CA 1
ATOM 2824 C C . PHE B 1 94 ? 5.547 6.312 1.863 1 95.5 94 PHE B C 1
ATOM 2826 O O . PHE B 1 94 ? 6.734 6.109 2.125 1 95.5 94 PHE B O 1
ATOM 2833 N N . THR B 1 95 ? 4.57 6.215 2.768 1 96.44 95 THR B N 1
ATOM 2834 C CA . THR B 1 95 ? 4.898 5.953 4.164 1 96.44 95 THR B CA 1
ATOM 2835 C C . THR B 1 95 ? 5.453 4.539 4.332 1 96.44 95 THR B C 1
ATOM 2837 O O . THR B 1 95 ? 6.246 4.281 5.242 1 96.44 95 THR B O 1
ATOM 2840 N N . GLU B 1 96 ? 4.992 3.664 3.467 1 92.94 96 GLU B N 1
ATOM 2841 C CA . GLU B 1 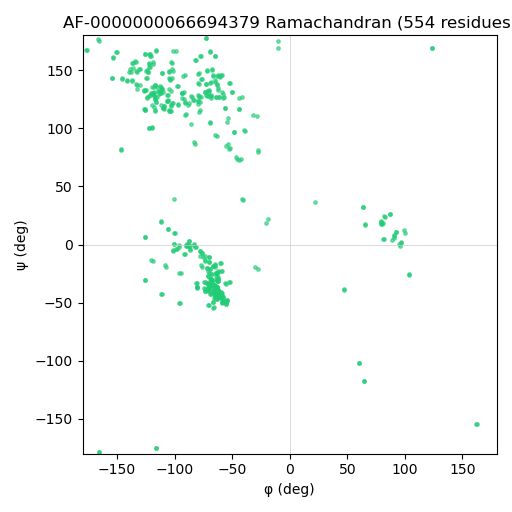96 ? 5.551 2.314 3.492 1 92.94 96 GLU B CA 1
ATOM 2842 C C . GLU B 1 96 ? 7.055 2.334 3.234 1 92.94 96 GLU B C 1
ATOM 2844 O O . GLU B 1 96 ? 7.824 1.707 3.965 1 92.94 96 GLU B O 1
ATOM 2849 N N . LEU B 1 97 ? 7.457 3.066 2.258 1 93 97 LEU B N 1
ATOM 2850 C CA . LEU B 1 97 ? 8.875 3.191 1.926 1 93 97 LEU B CA 1
ATOM 2851 C C . LEU B 1 97 ? 9.641 3.867 3.057 1 93 97 LEU B C 1
ATOM 2853 O O . LEU B 1 97 ? 10.719 3.414 3.436 1 93 97 LEU B O 1
ATOM 2857 N N . LEU B 1 98 ? 9.078 4.926 3.602 1 96.38 98 LEU B N 1
ATOM 2858 C CA . LEU B 1 98 ? 9.758 5.691 4.641 1 96.38 98 LEU B CA 1
ATOM 2859 C C . LEU B 1 98 ? 9.883 4.879 5.926 1 96.38 98 LEU B C 1
ATOM 2861 O O . LEU B 1 98 ? 10.844 5.039 6.676 1 96.38 98 LEU B O 1
ATOM 2865 N N . SER B 1 99 ? 8.898 4.012 6.129 1 95.81 99 SER B N 1
ATOM 2866 C CA . SER B 1 99 ? 8.914 3.197 7.34 1 95.81 99 SER B CA 1
ATOM 2867 C C . SER B 1 99 ? 10.023 2.152 7.289 1 95.81 99 SER B C 1
ATOM 2869 O O . SER B 1 99 ? 10.375 1.563 8.312 1 95.81 99 SER B O 1
ATOM 2871 N N . ALA B 1 100 ? 10.562 1.947 6.105 1 93.25 100 ALA B N 1
ATOM 2872 C CA . ALA B 1 100 ? 11.68 1.017 5.941 1 93.25 100 ALA B CA 1
ATOM 2873 C C . ALA B 1 100 ? 13.008 1.762 5.852 1 93.25 100 ALA B C 1
ATOM 2875 O O . ALA B 1 100 ? 14.062 1.146 5.684 1 93.25 100 ALA B O 1
ATOM 2876 N N . ASP B 1 101 ? 12.977 3.07 5.934 1 94.06 101 ASP B N 1
ATOM 2877 C CA . ASP B 1 101 ? 14.164 3.916 5.887 1 94.06 101 ASP B CA 1
ATOM 2878 C C . ASP B 1 101 ? 14.625 4.297 7.293 1 94.06 101 ASP B C 1
ATOM 2880 O O . ASP B 1 101 ? 13.914 5.004 8.016 1 94.06 101 ASP B O 1
ATOM 2884 N N . GLU B 1 102 ? 15.789 3.936 7.613 1 94.69 102 GLU B N 1
ATOM 2885 C CA . GLU B 1 102 ? 16.281 4.098 8.977 1 94.69 102 GLU B CA 1
ATOM 2886 C C . GLU B 1 102 ? 16.344 5.57 9.375 1 94.69 102 GLU B C 1
ATOM 2888 O O . GLU B 1 102 ? 16.031 5.922 10.516 1 94.69 102 GLU B O 1
ATOM 2893 N N . LYS B 1 103 ? 16.734 6.414 8.492 1 95.75 103 LYS B N 1
ATOM 2894 C CA . LYS B 1 103 ? 16.828 7.84 8.797 1 95.75 103 LYS B CA 1
ATOM 2895 C C . LYS B 1 103 ? 15.469 8.438 9.102 1 95.75 103 LYS B C 1
ATOM 2897 O O . LYS B 1 103 ? 15.328 9.242 10.031 1 95.75 103 LYS B O 1
ATOM 2902 N N . CYS B 1 104 ? 14.484 8.062 8.367 1 97.06 104 CYS B N 1
ATOM 2903 C CA . CYS B 1 104 ? 13.133 8.562 8.562 1 97.06 104 CYS B CA 1
ATOM 2904 C C . CYS B 1 104 ? 12.539 8.047 9.867 1 97.06 104 CYS B C 1
ATOM 2906 O O . CYS B 1 104 ? 11.922 8.805 10.617 1 97.06 104 CYS B O 1
ATOM 2908 N N . VAL B 1 105 ? 12.773 6.789 10.109 1 97.5 105 VAL B N 1
ATOM 2909 C CA . VAL B 1 105 ? 12.266 6.168 11.328 1 97.5 105 VAL B CA 1
ATOM 2910 C C . VAL B 1 105 ? 12.898 6.828 12.547 1 97.5 105 VAL B C 1
ATOM 2912 O O . VAL B 1 105 ? 12.203 7.137 13.523 1 97.5 105 VAL B O 1
ATOM 2915 N N . ASP B 1 106 ? 14.156 7.082 12.453 1 97.75 106 ASP B N 1
ATOM 2916 C CA . ASP B 1 106 ? 14.875 7.738 13.539 1 97.75 106 ASP B CA 1
ATOM 2917 C C . ASP B 1 106 ? 14.328 9.148 13.789 1 97.75 106 ASP B C 1
ATOM 2919 O O . ASP B 1 106 ? 14.188 9.57 14.938 1 97.75 106 ASP B O 1
ATOM 2923 N N . LEU B 1 107 ? 14.078 9.844 12.758 1 98.06 107 LEU B N 1
ATOM 2924 C CA . LEU B 1 107 ? 13.531 11.195 12.867 1 98.06 107 LEU B CA 1
ATOM 2925 C C . LEU B 1 107 ? 12.219 11.188 13.641 1 98.06 107 LEU B C 1
ATOM 2927 O O . LEU B 1 107 ? 12.031 11.977 14.57 1 98.06 107 LEU B O 1
ATOM 2931 N N . VAL B 1 108 ? 11.305 10.312 13.297 1 98.31 108 VAL B N 1
ATOM 2932 C CA . VAL B 1 108 ? 9.992 10.227 13.938 1 98.31 108 VAL B CA 1
ATOM 2933 C C . VAL B 1 108 ? 10.148 9.812 15.398 1 98.31 108 VAL B C 1
ATOM 2935 O O . VAL B 1 108 ? 9.492 10.359 16.281 1 98.31 108 VAL B O 1
ATOM 2938 N N . ALA B 1 109 ? 11.055 8.891 15.625 1 98 109 ALA B N 1
ATOM 2939 C CA . ALA B 1 109 ? 11.328 8.445 16.984 1 98 109 ALA B CA 1
ATOM 2940 C C . ALA B 1 109 ? 11.82 9.602 17.859 1 98 109 ALA B C 1
ATOM 2942 O O . ALA B 1 109 ? 11.43 9.734 19.016 1 98 109 ALA B O 1
ATOM 2943 N N . ARG B 1 110 ? 12.641 10.406 17.328 1 98.06 110 ARG B N 1
ATOM 2944 C CA . ARG B 1 110 ? 13.195 11.539 18.062 1 98.06 110 ARG B CA 1
ATOM 2945 C C . ARG B 1 110 ? 12.117 12.562 18.391 1 98.06 110 ARG B C 1
ATOM 2947 O O . ARG B 1 110 ? 12.156 13.195 19.438 1 98.06 110 ARG B O 1
ATOM 2954 N N . PHE B 1 111 ? 11.195 12.773 17.484 1 98.44 111 PHE B N 1
ATOM 2955 C CA . PHE B 1 111 ? 10.062 13.641 17.812 1 98.44 111 PHE B CA 1
ATOM 2956 C C . PHE B 1 111 ? 9.297 13.117 19.016 1 98.44 111 PHE B C 1
ATOM 2958 O O . PHE B 1 111 ? 8.93 13.883 19.906 1 98.44 111 PHE B O 1
ATOM 2965 N N . ALA B 1 112 ? 9.055 11.82 19.047 1 97.5 112 ALA B N 1
ATOM 2966 C CA . ALA B 1 112 ? 8.344 11.203 20.156 1 97.5 112 ALA B CA 1
ATOM 2967 C C . ALA B 1 112 ? 9.133 11.344 21.453 1 97.5 112 ALA B C 1
ATOM 2969 O O . ALA B 1 112 ? 8.57 11.68 22.5 1 97.5 112 ALA B O 1
ATOM 2970 N N . GLU B 1 113 ? 10.414 11.141 21.375 1 96.56 113 GLU B N 1
ATOM 2971 C CA . GLU B 1 113 ? 11.289 11.227 22.547 1 96.56 113 GLU B CA 1
ATOM 2972 C C . GLU B 1 113 ? 11.312 12.641 23.109 1 96.56 113 GLU B C 1
ATOM 2974 O O . GLU B 1 113 ? 11.414 12.828 24.328 1 96.56 113 GLU B O 1
ATOM 2979 N N . SER B 1 114 ? 11.242 13.57 22.219 1 96.94 114 SER B N 1
ATOM 2980 C CA . SER B 1 114 ? 11.273 14.969 22.609 1 96.94 114 SER B CA 1
ATOM 2981 C C . SER B 1 114 ? 9.883 15.453 23.031 1 96.94 114 SER B C 1
ATOM 2983 O O . SER B 1 114 ? 9.672 16.641 23.234 1 96.94 114 SER B O 1
ATOM 2985 N N . LYS B 1 115 ? 8.891 14.586 22.984 1 96.56 115 LYS B N 1
ATOM 2986 C CA . LYS B 1 115 ? 7.512 14.852 23.391 1 96.56 115 LYS B CA 1
ATOM 2987 C C . LYS B 1 115 ? 6.871 15.922 22.516 1 96.56 115 LYS B C 1
ATOM 2989 O O . LYS B 1 115 ? 6.105 16.75 23 1 96.56 115 LYS B O 1
ATOM 2994 N N . LYS B 1 116 ? 7.332 15.898 21.281 1 98.12 116 LYS B N 1
ATOM 2995 C CA . LYS B 1 116 ? 6.703 16.781 20.297 1 98.12 116 LYS B CA 1
ATOM 2996 C C . LYS B 1 116 ? 5.422 16.156 19.734 1 98.12 116 LYS B C 1
ATOM 2998 O O . LYS B 1 116 ? 5.234 14.938 19.812 1 98.12 116 LYS B O 1
ATOM 3003 N N . LEU B 1 117 ? 4.539 17.016 19.172 1 98.5 117 LEU B N 1
ATOM 3004 C CA . LEU B 1 117 ? 3.311 16.531 18.562 1 98.5 117 LEU B CA 1
ATOM 3005 C C . LEU B 1 117 ? 3.621 15.75 17.281 1 98.5 117 LEU B C 1
ATOM 3007 O O . LEU B 1 117 ? 4.523 16.125 16.531 1 98.5 117 LEU B O 1
ATOM 3011 N N . ILE B 1 118 ? 2.92 14.688 17.125 1 98.81 118 ILE B N 1
ATOM 3012 C CA . ILE B 1 118 ? 2.986 13.906 15.891 1 98.81 118 ILE B CA 1
ATOM 3013 C C . ILE B 1 118 ? 1.583 13.727 15.312 1 98.81 118 ILE B C 1
ATOM 3015 O O . ILE B 1 118 ? 0.71 13.141 15.961 1 98.81 118 ILE B O 1
ATOM 3019 N N . PHE B 1 119 ? 1.338 14.281 14.125 1 98.75 119 PHE B N 1
ATOM 3020 C CA . PHE B 1 119 ? 0.054 14.219 13.438 1 98.75 119 PHE B CA 1
ATOM 3021 C C . PHE B 1 119 ? 0.105 13.227 12.281 1 98.75 119 PHE B C 1
ATOM 3023 O O . PHE B 1 119 ? 0.844 13.43 11.312 1 98.75 119 PHE B O 1
ATOM 3030 N N . THR B 1 120 ? -0.691 12.133 12.383 1 98.5 120 THR B N 1
ATOM 3031 C CA . THR B 1 120 ? -0.684 11.078 11.367 1 98.5 120 THR B CA 1
ATOM 3032 C C . THR B 1 120 ? -2.078 10.891 10.773 1 98.5 120 THR B C 1
ATOM 3034 O O . THR B 1 120 ? -3.08 11.195 11.43 1 98.5 120 THR B O 1
ATOM 3037 N N . SER B 1 121 ? -2.137 10.43 9.547 1 97 121 SER B N 1
ATOM 3038 C CA . SER B 1 121 ? -3.395 10.242 8.828 1 97 121 SER B CA 1
ATOM 3039 C C . SER B 1 121 ? -3.336 9.031 7.91 1 97 121 SER B C 1
ATOM 3041 O O . SER B 1 121 ? -2.295 8.75 7.312 1 97 121 SER B O 1
ATOM 3043 N N . CYS B 1 122 ? -4.508 8.328 7.832 1 96.31 122 CYS B N 1
ATOM 3044 C CA . CYS B 1 122 ? -4.664 7.266 6.844 1 96.31 122 CYS B CA 1
ATOM 3045 C C . CYS B 1 122 ? -3.631 6.168 7.059 1 96.31 122 CYS B C 1
ATOM 3047 O O . CYS B 1 122 ? -3.738 5.387 8.008 1 96.31 122 CYS B O 1
ATOM 3049 N N . HIS B 1 123 ? -2.512 6.137 6.227 1 96.81 123 HIS B N 1
ATOM 3050 C CA . HIS B 1 123 ? -1.519 5.07 6.273 1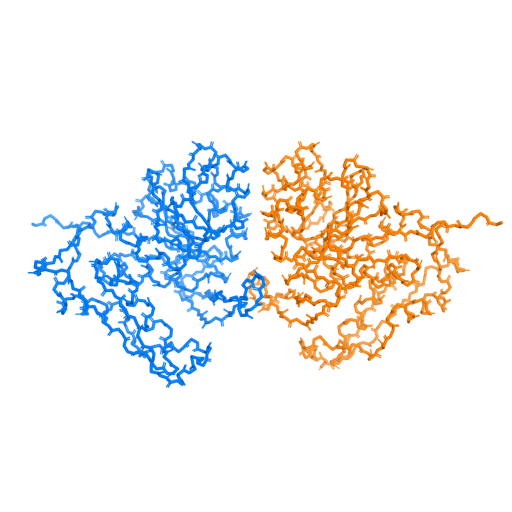 96.81 123 HIS B CA 1
ATOM 3051 C C . HIS B 1 123 ? -0.301 5.484 7.09 1 96.81 123 HIS B C 1
ATOM 3053 O O . HIS B 1 123 ? 0.546 4.648 7.418 1 96.81 123 HIS B O 1
ATOM 3059 N N . SER B 1 124 ? -0.218 6.652 7.566 1 97.88 124 SER B N 1
ATOM 3060 C CA . SER B 1 124 ? 1.041 7.16 8.102 1 97.88 124 SER B CA 1
ATOM 3061 C C . SER B 1 124 ? 1.329 6.582 9.484 1 97.88 124 SER B C 1
ATOM 3063 O O . SER B 1 124 ? 2.447 6.699 9.992 1 97.88 124 SER B O 1
ATOM 3065 N N . GLN B 1 125 ? 0.372 5.836 10.086 1 96.81 125 GLN B N 1
ATOM 3066 C CA . GLN B 1 125 ? 0.604 5.18 11.367 1 96.81 125 GLN B CA 1
ATOM 3067 C C . GLN B 1 125 ? 1.686 4.109 11.25 1 96.81 125 GLN B C 1
ATOM 3069 O O . GLN B 1 125 ? 2.285 3.711 12.25 1 96.81 125 GLN B O 1
ATOM 3074 N N . VAL B 1 126 ? 1.979 3.691 9.992 1 96.12 126 VAL B N 1
ATOM 3075 C CA . VAL B 1 126 ? 3.043 2.715 9.789 1 96.12 126 VAL B CA 1
ATOM 3076 C C . VAL B 1 126 ? 4.383 3.311 10.219 1 96.12 126 VAL B C 1
ATOM 3078 O O . VAL B 1 126 ? 5.289 2.582 10.633 1 96.12 126 VAL B O 1
ATOM 3081 N N . MET B 1 127 ? 4.492 4.633 10.203 1 97.06 127 MET B N 1
ATOM 3082 C CA . MET B 1 127 ? 5.699 5.301 10.68 1 97.06 127 MET B CA 1
ATOM 3083 C C . MET B 1 127 ? 5.82 5.191 12.195 1 97.06 127 MET B C 1
ATOM 3085 O O . MET B 1 127 ? 6.926 5.059 12.727 1 97.06 127 MET B O 1
ATOM 3089 N N . LEU B 1 128 ? 4.695 5.297 12.898 1 97.38 128 LEU B N 1
ATOM 3090 C CA . LEU B 1 128 ? 4.703 5.137 14.344 1 97.38 128 LEU B CA 1
ATOM 3091 C C . LEU B 1 128 ? 5.102 3.719 14.734 1 97.38 128 LEU B C 1
ATOM 3093 O O . LEU B 1 128 ? 5.875 3.523 15.68 1 97.38 128 LEU B O 1
ATOM 3097 N N . MET B 1 129 ? 4.543 2.803 13.969 1 95.69 129 MET B N 1
ATOM 3098 C CA . MET B 1 129 ? 4.895 1.402 14.188 1 95.69 129 MET B CA 1
ATOM 3099 C C . MET B 1 129 ? 6.395 1.185 14.023 1 95.69 129 MET B C 1
ATOM 3101 O O . MET B 1 129 ? 7.039 0.601 14.891 1 95.69 129 MET B O 1
ATOM 3105 N N . ALA B 1 130 ? 6.953 1.657 12.953 1 95.19 130 ALA B N 1
ATOM 3106 C CA . ALA B 1 130 ? 8.367 1.472 12.641 1 95.19 130 ALA B CA 1
ATOM 3107 C C . ALA B 1 130 ? 9.25 2.135 13.695 1 95.19 130 ALA B C 1
ATOM 3109 O O . ALA B 1 130 ? 10.336 1.634 14.016 1 95.19 130 ALA B O 1
ATOM 3110 N N . ALA B 1 131 ? 8.742 3.199 14.289 1 96.25 131 ALA B N 1
ATOM 3111 C CA . ALA B 1 131 ? 9.516 3.953 15.273 1 96.25 131 ALA B CA 1
ATOM 3112 C C . ALA B 1 131 ? 9.352 3.355 16.672 1 96.25 131 ALA B C 1
ATOM 3114 O O . ALA B 1 131 ? 9.93 3.854 17.641 1 96.25 131 ALA B O 1
ATOM 3115 N N . GLY B 1 132 ? 8.516 2.346 16.781 1 95.31 132 GLY B N 1
ATOM 3116 C CA . GLY B 1 132 ? 8.328 1.67 18.062 1 95.31 132 GLY B CA 1
ATOM 3117 C C . GLY B 1 132 ? 7.414 2.428 19 1 95.31 132 GLY B C 1
ATOM 3118 O O . GLY B 1 132 ? 7.367 2.133 20.203 1 95.31 132 GLY B O 1
ATOM 3119 N N . ILE B 1 133 ? 6.703 3.293 18.5 1 96.75 133 ILE B N 1
ATOM 3120 C CA . ILE B 1 133 ? 5.891 4.191 19.312 1 96.75 133 ILE B CA 1
ATOM 3121 C C . ILE B 1 133 ? 4.609 3.48 19.734 1 96.75 133 ILE B C 1
ATOM 3123 O O . ILE B 1 133 ? 4.172 3.615 20.891 1 96.75 133 ILE B O 1
ATOM 3127 N N . LEU B 1 134 ? 4.023 2.656 18.891 1 96.25 134 LEU B N 1
ATOM 3128 C CA . LEU B 1 134 ? 2.742 2.01 19.141 1 96.25 134 LEU B CA 1
ATOM 3129 C C . LEU B 1 134 ? 2.883 0.945 20.234 1 96.25 134 LEU B C 1
ATOM 3131 O O . LEU B 1 134 ? 1.922 0.647 20.938 1 96.25 134 LEU B O 1
ATOM 3135 N N . ALA B 1 135 ? 4.055 0.413 20.422 1 91.44 135 ALA B N 1
ATOM 3136 C CA . ALA B 1 135 ? 4.309 -0.673 21.359 1 91.44 135 ALA B CA 1
ATOM 3137 C C . ALA B 1 135 ? 3.945 -0.261 22.781 1 91.44 135 ALA B C 1
ATOM 3139 O O . ALA B 1 135 ? 3.689 -1.113 23.641 1 91.44 135 ALA B O 1
ATOM 3140 N N . GLY B 1 136 ? 3.791 0.983 23.031 1 90.25 136 GLY B N 1
ATOM 3141 C CA . GLY B 1 136 ? 3.438 1.493 24.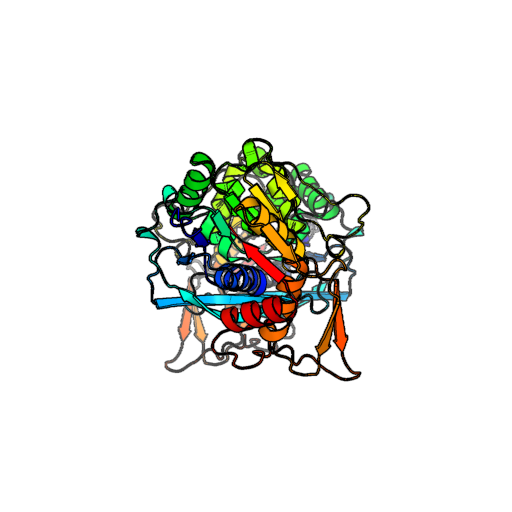344 1 90.25 136 GLY B CA 1
ATOM 3142 C C . GLY B 1 136 ? 1.939 1.539 24.578 1 90.25 136 GLY B C 1
ATOM 3143 O O . GLY B 1 136 ? 1.484 2.033 25.625 1 90.25 136 GLY B O 1
ATOM 3144 N N . GLY B 1 137 ? 1.173 1.062 23.625 1 96.12 137 GLY B N 1
ATOM 3145 C CA . GLY B 1 137 ? -0.274 1.052 23.766 1 96.12 137 GLY B CA 1
ATOM 3146 C C . GLY B 1 137 ? -0.925 2.348 23.312 1 96.12 137 GLY B C 1
ATOM 3147 O O . GLY B 1 137 ? -1.974 2.732 23.828 1 96.12 137 GLY B O 1
ATOM 3148 N N . VAL B 1 138 ? -0.307 3.006 22.453 1 97.25 138 VAL B N 1
ATOM 3149 C CA . VAL B 1 138 ? -0.84 4.266 21.953 1 97.25 138 VAL B CA 1
ATOM 3150 C C . VAL B 1 138 ? -2.186 4.027 21.266 1 97.25 138 VAL B C 1
ATOM 3152 O O . VAL B 1 138 ? -2.314 3.125 20.438 1 97.25 138 VAL B O 1
ATOM 3155 N N . LYS B 1 139 ? -3.16 4.762 21.688 1 97.56 139 LYS B N 1
ATOM 3156 C CA . LYS B 1 139 ? -4.477 4.719 21.047 1 97.56 139 LYS B CA 1
ATOM 3157 C C . LYS B 1 139 ? -4.492 5.539 19.766 1 97.56 139 LYS B C 1
ATOM 3159 O O . LYS B 1 139 ? -4.125 6.715 19.766 1 97.56 139 LYS B O 1
ATOM 3164 N N . CYS B 1 140 ? -4.863 4.84 18.625 1 95.94 140 CYS B N 1
ATOM 3165 C CA . CYS B 1 140 ? -4.887 5.605 17.391 1 95.94 140 CYS B CA 1
ATOM 3166 C C . CYS B 1 140 ? -5.875 5.004 16.391 1 95.94 140 CYS B C 1
ATOM 3168 O O . CYS B 1 140 ? -6.395 3.908 16.609 1 95.94 140 CYS B O 1
ATOM 3170 N N . THR B 1 141 ? -6.281 5.777 15.43 1 95.25 141 THR B N 1
ATOM 3171 C CA . THR B 1 141 ? -7.078 5.336 14.297 1 95.25 141 THR B CA 1
ATOM 3172 C C . THR B 1 141 ? -6.297 5.504 12.992 1 95.25 141 THR B C 1
ATOM 3174 O O . THR B 1 141 ? -5.168 5.996 13 1 95.25 141 THR B O 1
ATOM 3177 N N . ALA B 1 142 ? -6.754 4.934 11.922 1 95.44 142 ALA B N 1
ATOM 3178 C CA . ALA B 1 142 ? -6.125 4.918 10.602 1 95.44 142 ALA B CA 1
ATOM 3179 C C . ALA B 1 142 ? -7.105 4.449 9.531 1 95.44 142 ALA B C 1
ATOM 3181 O O . ALA B 1 142 ? -8.281 4.219 9.82 1 95.44 142 ALA B O 1
ATOM 3182 N N . PHE B 1 143 ? -6.652 4.469 8.297 1 93.94 143 PHE B N 1
ATOM 3183 C CA . PHE B 1 143 ? -7.414 3.736 7.293 1 93.94 143 PHE B CA 1
ATOM 3184 C C . PHE B 1 143 ? -7.648 2.297 7.734 1 93.94 143 PHE B C 1
ATOM 3186 O O . PHE B 1 143 ? -6.758 1.663 8.305 1 93.94 143 PHE B O 1
ATOM 3193 N N . GLU B 1 144 ? -8.789 1.78 7.52 1 90.62 144 GLU B N 1
ATOM 3194 C CA . GLU B 1 144 ? -9.289 0.548 8.125 1 90.62 144 GLU B CA 1
ATOM 3195 C C . GLU B 1 144 ? -8.336 -0.618 7.859 1 90.62 144 GLU B C 1
ATOM 3197 O O . GLU B 1 144 ? -8.172 -1.498 8.703 1 90.62 144 GLU B O 1
ATOM 3202 N N . SER B 1 145 ? -7.723 -0.64 6.773 1 90.62 145 SER B N 1
ATOM 3203 C CA . SER B 1 145 ? -6.867 -1.763 6.406 1 90.62 145 SER B CA 1
ATOM 3204 C C . SER B 1 145 ? -5.605 -1.797 7.258 1 90.62 145 SER B C 1
ATOM 3206 O O . SER B 1 145 ? -4.891 -2.803 7.281 1 90.62 145 SER B O 1
ATOM 3208 N N . ILE B 1 146 ? -5.312 -0.778 8.023 1 93.62 146 ILE B N 1
ATOM 3209 C CA . ILE B 1 146 ? -4.102 -0.674 8.828 1 93.62 146 ILE B CA 1
ATOM 3210 C C . ILE B 1 146 ? -4.359 -1.237 10.219 1 93.62 146 ILE B C 1
ATOM 3212 O O . ILE B 1 146 ? -3.424 -1.441 11 1 93.62 146 ILE B O 1
ATOM 3216 N N . LYS B 1 147 ? -5.613 -1.562 10.547 1 93.19 147 LYS B N 1
ATOM 3217 C CA . LYS B 1 147 ? -6.012 -1.997 11.883 1 93.19 147 LYS B CA 1
ATOM 3218 C C . LYS B 1 147 ? -5.18 -3.189 12.344 1 93.19 147 LYS B C 1
ATOM 3220 O O . LYS B 1 147 ? -4.602 -3.162 13.43 1 93.19 147 LYS B O 1
ATOM 3225 N N . PRO B 1 148 ? -5.008 -4.223 11.516 1 91.31 148 PRO B N 1
ATOM 3226 C CA . PRO B 1 148 ? -4.227 -5.367 12 1 91.31 148 PRO B CA 1
ATOM 3227 C C . PRO B 1 148 ? -2.781 -5 12.328 1 91.31 148 PRO B C 1
ATOM 3229 O O . PRO B 1 148 ? -2.197 -5.555 13.258 1 91.31 148 PRO B O 1
ATOM 3232 N N . LEU B 1 149 ? -2.252 -4.055 11.633 1 91.88 149 LEU B N 1
ATOM 3233 C CA . LEU B 1 149 ? -0.871 -3.645 11.859 1 91.88 149 LEU B CA 1
ATOM 3234 C C . LEU B 1 149 ? -0.742 -2.852 13.156 1 91.88 149 LEU B C 1
ATOM 3236 O O . LEU B 1 149 ? 0.229 -3.021 13.898 1 91.88 149 LEU B O 1
ATOM 3240 N N . ILE B 1 150 ? -1.729 -2.016 13.375 1 94.81 150 ILE B N 1
ATOM 3241 C CA . ILE B 1 150 ? -1.736 -1.243 14.617 1 94.81 150 ILE B CA 1
ATOM 3242 C C . ILE B 1 150 ? -1.781 -2.189 15.812 1 94.81 150 ILE B C 1
ATOM 3244 O O . ILE B 1 150 ? -0.971 -2.072 16.734 1 94.81 150 ILE B O 1
ATOM 3248 N N . GLU B 1 151 ? -2.6 -3.148 15.719 1 94 151 GLU B N 1
ATOM 3249 C CA . GLU B 1 151 ? -2.768 -4.086 16.828 1 94 151 GLU B CA 1
ATOM 3250 C C . GLU B 1 151 ? -1.54 -4.98 16.984 1 94 151 GLU B C 1
ATOM 3252 O O . GLU B 1 151 ? -1.08 -5.219 18.109 1 94 151 GLU B O 1
ATOM 3257 N N . LEU B 1 152 ? -1.038 -5.367 15.898 1 91.12 152 LEU B N 1
ATOM 3258 C CA . LEU B 1 152 ? 0.149 -6.219 15.914 1 91.12 152 LEU B CA 1
ATOM 3259 C C . LEU B 1 152 ? 1.335 -5.48 16.531 1 91.12 152 LEU B C 1
ATOM 3261 O O . LEU B 1 152 ? 2.17 -6.094 17.203 1 91.12 152 LEU B O 1
ATOM 3265 N N . SER B 1 153 ? 1.373 -4.211 16.391 1 93.62 153 SER B N 1
ATOM 3266 C CA . SER B 1 153 ? 2.508 -3.414 16.844 1 93.62 153 SER B CA 1
ATOM 3267 C C . SER B 1 153 ? 2.326 -2.965 18.281 1 93.62 153 SER B C 1
ATOM 3269 O O . SER B 1 153 ? 3.162 -2.238 18.828 1 93.62 153 SER B O 1
ATOM 3271 N N . GLY B 1 154 ? 1.18 -3.371 18.859 1 95.31 154 GLY B N 1
ATOM 3272 C CA . GLY B 1 154 ? 0.95 -3.076 20.266 1 95.31 154 GLY B CA 1
ATOM 3273 C C . GLY B 1 154 ? 0.105 -1.835 20.484 1 95.31 154 GLY B C 1
ATOM 3274 O O . GLY B 1 154 ? -0.152 -1.446 21.625 1 95.31 154 GLY B O 1
ATOM 3275 N N . GLY B 1 155 ? -0.326 -1.228 19.406 1 97.25 155 GLY B N 1
ATOM 3276 C CA . GLY B 1 155 ? -1.23 -0.094 19.516 1 97.25 155 GLY B CA 1
ATOM 3277 C C . GLY B 1 155 ? -2.66 -0.5 19.812 1 97.25 155 GLY B C 1
ATOM 3278 O O . GLY B 1 155 ? -3.018 -1.673 19.703 1 97.25 155 GLY B O 1
ATOM 3279 N N . GLU B 1 156 ? -3.379 0.496 20.281 1 97.56 156 GLU B N 1
ATOM 3280 C CA . GLU B 1 156 ? -4.805 0.303 20.531 1 97.56 156 GLU B CA 1
ATOM 3281 C C . GLU B 1 156 ? -5.641 0.949 19.422 1 97.56 156 GLU B C 1
ATOM 3283 O O . GLU B 1 156 ? -5.602 2.168 19.234 1 97.56 156 GLU B O 1
ATOM 3288 N N . TRP B 1 157 ? -6.418 0.147 18.719 1 95.25 157 TRP B N 1
ATOM 3289 C CA . TRP B 1 157 ? -7.289 0.645 17.656 1 95.25 157 TRP B CA 1
ATOM 3290 C C . TRP B 1 157 ? -8.461 1.428 18.234 1 95.25 157 TRP B C 1
ATOM 3292 O O . TRP B 1 157 ? -9.156 0.946 19.141 1 95.25 157 TRP B O 1
ATOM 3302 N N . TRP B 1 158 ? -8.586 2.566 17.719 1 94.38 158 TRP B N 1
ATOM 3303 C CA . TRP B 1 158 ? -9.719 3.389 18.141 1 94.38 158 TRP B CA 1
ATOM 3304 C C . TRP B 1 158 ? -10.734 3.535 17.016 1 94.38 158 TRP B C 1
ATOM 3306 O O . TRP B 1 158 ? -10.367 3.848 15.875 1 94.38 158 TRP B O 1
ATOM 3316 N N . GLN B 1 159 ? -11.906 3.297 17.391 1 89.5 159 GLN B N 1
ATOM 3317 C CA . GLN B 1 159 ? -13.023 3.516 16.469 1 89.5 159 GLN B CA 1
ATOM 3318 C C . GLN B 1 159 ? -14.078 4.422 17.109 1 89.5 159 GLN B C 1
ATOM 3320 O O . GLN B 1 159 ? -14.422 4.266 18.281 1 89.5 159 GLN B O 1
ATOM 3325 N N . GLN B 1 160 ? -14.5 5.41 16.297 1 91.62 160 GLN B N 1
ATOM 3326 C CA . GLN B 1 160 ? -15.555 6.289 16.781 1 91.62 160 GLN B CA 1
ATOM 3327 C C . GLN B 1 160 ? -16.797 5.492 17.156 1 91.62 160 GLN B C 1
ATOM 3329 O O . GLN B 1 160 ? -17.312 4.699 16.359 1 91.62 160 GLN B O 1
ATOM 3334 N N . PRO B 1 161 ? -17.281 5.684 18.359 1 90.06 161 PRO B N 1
ATOM 3335 C CA . PRO B 1 161 ? -18.453 4.918 18.797 1 90.06 161 PRO B CA 1
ATOM 3336 C C . PRO B 1 161 ? -19.688 5.215 17.953 1 90.06 161 PRO B C 1
ATOM 3338 O O . PRO B 1 161 ? -19.906 6.359 17.547 1 90.06 161 PRO B O 1
ATOM 3341 N N . GLY B 1 162 ? -20.484 4.227 17.75 1 88.88 162 GLY B N 1
ATOM 3342 C CA . GLY B 1 162 ? -21.781 4.371 17.109 1 88.88 162 GLY B CA 1
ATOM 3343 C C . GLY B 1 162 ? -21.703 4.398 15.602 1 88.88 162 GLY B C 1
ATOM 3344 O O . GLY B 1 162 ? -22.719 4.641 14.93 1 88.88 162 GLY B O 1
ATOM 3345 N N . ILE B 1 163 ? -20.469 4.184 15.125 1 85.69 163 ILE B N 1
ATOM 3346 C CA . ILE B 1 163 ? -20.359 4.211 13.672 1 85.69 163 ILE B CA 1
ATOM 3347 C C . ILE B 1 163 ? -20.266 2.783 13.133 1 85.69 163 ILE B C 1
ATOM 3349 O O . ILE B 1 163 ? -19.797 1.882 13.828 1 85.69 163 ILE B O 1
ATOM 3353 N N . GLN B 1 164 ? -20.781 2.643 11.836 1 78 164 GLN B N 1
ATOM 3354 C CA . GLN B 1 164 ? -20.781 1.314 11.234 1 78 164 GLN B CA 1
ATOM 3355 C C . GLN B 1 164 ? -19.75 1.201 10.133 1 78 164 GLN B C 1
ATOM 3357 O O . GLN B 1 164 ? -19.391 0.096 9.719 1 78 164 GLN B O 1
ATOM 3362 N N . SER B 1 165 ? -19.312 2.373 9.664 1 79.75 165 SER B N 1
ATOM 3363 C CA . SER B 1 165 ? -18.359 2.396 8.562 1 79.75 165 SER B CA 1
ATOM 3364 C C . SER B 1 165 ? -17.297 3.467 8.773 1 79.75 165 SER B C 1
ATOM 3366 O O . SER B 1 165 ? -17.562 4.496 9.398 1 79.75 165 SER B O 1
ATOM 3368 N N . MET B 1 166 ? -16.125 3.162 8.258 1 76.81 166 MET B N 1
ATOM 3369 C CA . MET B 1 166 ? -15.039 4.125 8.375 1 76.81 166 MET B CA 1
ATOM 3370 C C . MET B 1 166 ? -15.406 5.449 7.715 1 76.81 166 MET B C 1
ATOM 3372 O O . MET B 1 166 ? -14.914 6.508 8.109 1 76.81 166 MET B O 1
ATOM 3376 N N . PHE B 1 167 ? -16.344 5.414 6.789 1 76.75 167 PHE B N 1
ATOM 3377 C CA . PHE B 1 167 ? -16.719 6.602 6.031 1 76.75 167 PHE B CA 1
ATOM 3378 C C . PHE B 1 167 ? -17.609 7.512 6.863 1 76.75 167 PHE B C 1
ATOM 3380 O O . PHE B 1 167 ? -17.859 8.664 6.492 1 76.75 167 PHE B O 1
ATOM 3387 N N . GLU B 1 168 ? -17.953 7 8.031 1 84.88 168 GLU B N 1
ATOM 3388 C CA . GLU B 1 168 ? -18.812 7.777 8.922 1 84.88 168 GLU B CA 1
ATOM 3389 C C . GLU B 1 168 ? -18 8.445 10.031 1 84.88 168 GLU B C 1
ATOM 3391 O O . GLU B 1 168 ? -18.531 9.25 10.797 1 84.88 168 GLU B O 1
ATOM 3396 N N . ILE B 1 169 ? -16.812 8.117 10.039 1 87.81 169 ILE B N 1
ATOM 3397 C CA . ILE B 1 169 ? -15.961 8.656 11.094 1 87.81 169 ILE B CA 1
ATOM 3398 C C . ILE B 1 169 ? -15.734 10.148 10.859 1 87.81 169 ILE B C 1
ATOM 3400 O O . ILE B 1 169 ? -15.422 10.57 9.742 1 87.81 169 ILE B O 1
ATOM 3404 N N . THR B 1 170 ? -15.93 10.945 11.883 1 88 170 THR B N 1
ATOM 3405 C CA . THR B 1 170 ? -15.742 12.383 11.797 1 88 170 THR B CA 1
ATOM 3406 C C . THR B 1 170 ? -14.648 12.844 12.766 1 88 170 THR B C 1
ATOM 3408 O O . THR B 1 170 ? -14.109 13.945 12.617 1 88 170 THR B O 1
ATOM 3411 N N . ASP B 1 171 ? -14.344 11.977 13.617 1 92.19 171 ASP B N 1
ATOM 3412 C CA . ASP B 1 171 ? -13.492 12.414 14.719 1 92.19 171 ASP B CA 1
ATOM 3413 C C . ASP B 1 171 ? -12.055 11.906 14.531 1 92.19 171 ASP B C 1
ATOM 3415 O O . ASP B 1 171 ? -11.836 10.859 13.93 1 92.19 171 ASP B O 1
ATOM 3419 N N . CYS B 1 172 ? -11.195 12.711 15.023 1 94.62 172 CYS B N 1
ATOM 3420 C CA . CYS B 1 172 ? -9.797 12.328 15.18 1 94.62 172 CYS B CA 1
ATOM 3421 C C . CYS B 1 172 ? -9.484 11.969 16.625 1 94.62 172 CYS B C 1
ATOM 3423 O O . CYS B 1 172 ? -10.203 12.391 17.547 1 94.62 172 CYS B O 1
ATOM 3425 N N . VAL B 1 173 ? -8.461 11.172 16.781 1 95.31 173 VAL B N 1
ATOM 3426 C CA . VAL B 1 173 ? -8.109 10.727 18.125 1 95.31 173 VAL B CA 1
ATOM 3427 C C . VAL B 1 173 ? -6.75 11.305 18.531 1 95.31 173 VAL B C 1
ATOM 3429 O O . VAL B 1 173 ? -5.82 11.344 17.719 1 95.31 173 VAL B O 1
ATOM 3432 N N . LYS B 1 174 ? -6.707 11.859 19.75 1 97 174 LYS B N 1
ATOM 3433 C CA . LYS B 1 174 ? -5.445 12.289 20.344 1 97 174 LYS B CA 1
ATOM 3434 C C . LYS B 1 174 ? -5.137 11.484 21.609 1 97 174 LYS B C 1
ATOM 3436 O O . LYS B 1 174 ? -5.965 11.391 22.516 1 97 174 LYS B O 1
ATOM 3441 N N . ASP B 1 175 ? -4.023 10.859 21.594 1 97.81 175 ASP B N 1
ATOM 3442 C CA . ASP B 1 175 ? -3.49 10.156 22.75 1 97.81 175 ASP B CA 1
ATOM 3443 C C . ASP B 1 175 ? -2.111 10.695 23.141 1 97.81 175 ASP B C 1
ATOM 3445 O O . ASP B 1 175 ? -1.106 10.328 22.516 1 97.81 175 ASP B O 1
ATOM 3449 N N . GLY B 1 176 ? -2.08 11.602 24.234 1 96.62 176 GLY B N 1
ATOM 3450 C CA . GLY B 1 176 ? -0.842 12.312 24.516 1 96.62 176 GLY B CA 1
ATOM 3451 C C . GLY B 1 176 ? -0.433 13.258 23.406 1 96.62 176 GLY B C 1
ATOM 3452 O O . GLY B 1 176 ? -1.202 14.141 23.016 1 96.62 176 GLY B O 1
ATOM 3453 N N . ASN B 1 177 ? 0.767 12.953 22.812 1 97.31 177 ASN B N 1
ATOM 3454 C CA . ASN B 1 177 ? 1.273 13.812 21.75 1 97.31 177 ASN B CA 1
ATOM 3455 C C . ASN B 1 177 ? 0.998 13.227 20.375 1 97.31 177 ASN B C 1
ATOM 3457 O O . ASN B 1 177 ? 1.438 13.773 19.359 1 97.31 177 ASN B O 1
ATOM 3461 N N . PHE B 1 178 ? 0.195 12.203 20.375 1 98.25 178 PHE B N 1
ATOM 3462 C CA . PHE B 1 178 ? -0.041 11.508 19.125 1 98.25 178 PHE B CA 1
ATOM 3463 C C . PHE B 1 178 ? -1.456 11.766 18.609 1 98.25 178 PHE B C 1
ATOM 3465 O O . PHE B 1 178 ? -2.432 11.5 19.328 1 98.25 178 PHE B O 1
ATOM 3472 N N . MET B 1 179 ? -1.543 12.352 17.453 1 98.12 179 MET B N 1
ATOM 3473 C CA . MET B 1 179 ? -2.826 12.586 16.797 1 98.12 179 MET B CA 1
ATOM 3474 C C . MET B 1 179 ? -2.967 11.703 15.562 1 98.12 179 MET B C 1
ATOM 3476 O O . MET B 1 179 ? -2.02 11.562 14.781 1 98.12 179 MET B O 1
ATOM 3480 N N . SER B 1 180 ? -4.102 11.094 15.438 1 97.5 180 SER B N 1
ATOM 3481 C CA . SER B 1 180 ? -4.344 10.211 14.297 1 97.5 180 SER B CA 1
ATOM 3482 C C . SER B 1 180 ? -5.738 10.43 13.719 1 97.5 180 SER B C 1
ATOM 3484 O O . SER B 1 180 ? -6.688 10.688 14.461 1 97.5 180 SER B O 1
ATOM 3486 N N . THR B 1 181 ? -5.82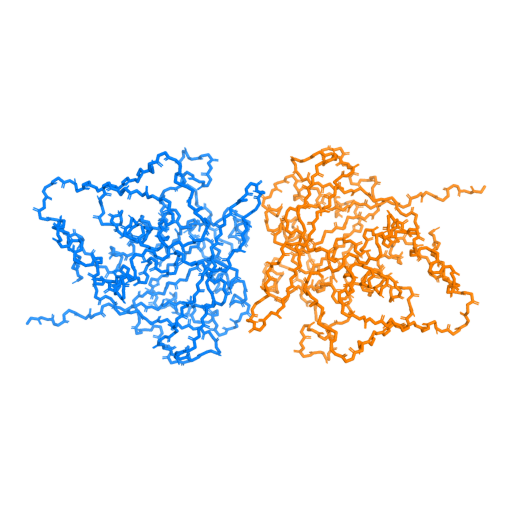8 10.383 12.438 1 95.5 181 THR B N 1
ATOM 3487 C CA . THR B 1 181 ? -7.098 10.508 11.727 1 95.5 181 THR B CA 1
ATOM 3488 C C . THR B 1 181 ? -7.215 9.445 10.641 1 95.5 181 THR B C 1
ATOM 3490 O O . THR B 1 181 ? -6.207 8.898 10.188 1 95.5 181 THR B O 1
ATOM 3493 N N . VAL B 1 182 ? -8.422 9.148 10.242 1 93.69 182 VAL B N 1
ATOM 3494 C CA . VAL B 1 182 ? -8.703 8.102 9.266 1 93.69 182 VAL B CA 1
ATOM 3495 C C . VAL B 1 182 ? -8.211 8.531 7.891 1 93.69 182 VAL B C 1
ATOM 3497 O O . VAL B 1 182 ? -7.773 7.699 7.09 1 93.69 182 VAL B O 1
ATOM 3500 N N . GLY B 1 183 ? -8.32 9.836 7.609 1 92.44 183 GLY B N 1
ATOM 3501 C CA . GLY B 1 183 ? -7.949 10.359 6.305 1 92.44 183 GLY B CA 1
ATOM 3502 C C . GLY B 1 183 ? -8.531 11.734 6.031 1 92.44 183 GLY B C 1
ATOM 3503 O O . GLY B 1 183 ? -8.867 12.469 6.961 1 92.44 183 GLY B O 1
ATOM 3504 N N . TRP B 1 184 ? -8.68 12.008 4.73 1 87.06 184 TRP B N 1
ATOM 3505 C CA . TRP B 1 184 ? -8.977 13.375 4.312 1 87.06 184 TRP B CA 1
ATOM 3506 C C . TRP B 1 184 ? -10.367 13.789 4.762 1 87.06 184 TRP B C 1
ATOM 3508 O O . TRP B 1 184 ? -10.602 14.961 5.082 1 87.06 184 TRP B O 1
ATOM 3518 N N . PRO B 1 185 ? -11.289 12.883 4.965 1 83.38 185 PRO B N 1
ATOM 3519 C CA . PRO B 1 185 ? -12.617 13.344 5.363 1 83.38 185 PRO B CA 1
ATOM 3520 C C . PRO B 1 185 ? -12.641 13.922 6.777 1 83.38 185 PRO B C 1
ATOM 3522 O O . PRO B 1 185 ? -13.531 14.711 7.109 1 83.38 185 PRO B O 1
ATOM 3525 N N . THR B 1 186 ? -11.703 13.57 7.539 1 91.19 186 THR B N 1
ATOM 3526 C CA . THR B 1 186 ? -11.734 13.961 8.945 1 91.19 186 THR B CA 1
ATOM 3527 C C . THR B 1 186 ? -10.734 15.078 9.219 1 91.19 186 THR B C 1
ATOM 3529 O O . THR B 1 186 ? -10.484 15.43 10.375 1 91.19 186 THR B O 1
ATOM 3532 N N . LEU B 1 187 ? -10.227 15.688 8.219 1 92.25 187 LEU B N 1
ATOM 3533 C CA . LEU B 1 187 ? -9.164 16.672 8.375 1 92.25 187 LEU B CA 1
ATOM 3534 C C . LEU B 1 187 ? -9.672 17.906 9.102 1 92.25 187 LEU B C 1
ATOM 3536 O O . LEU B 1 187 ? -8.914 18.562 9.836 1 92.25 187 LEU B O 1
ATOM 3540 N N . GLY B 1 188 ? -10.953 18.25 8.906 1 91.44 188 GLY B N 1
ATOM 3541 C CA . GLY B 1 188 ? -11.484 19.391 9.633 1 91.44 188 GLY B CA 1
ATOM 3542 C C . GLY B 1 188 ? -11.312 19.266 11.133 1 91.44 188 GLY B C 1
ATOM 3543 O O . GLY B 1 188 ? -10.75 20.156 11.781 1 91.44 188 GLY B O 1
ATOM 3544 N N . HIS B 1 189 ? -11.734 18.172 11.648 1 93.75 189 HIS B N 1
ATOM 3545 C CA . HIS B 1 189 ? -11.594 17.906 13.07 1 93.75 189 HIS B CA 1
ATOM 3546 C C . HIS B 1 189 ? -10.125 17.75 13.461 1 93.75 189 HIS B C 1
ATOM 3548 O O . HIS B 1 189 ? -9.703 18.219 14.523 1 93.75 189 HIS B O 1
ATOM 3554 N N . GLY B 1 190 ? -9.367 17.078 12.641 1 95.56 190 GLY B N 1
ATOM 3555 C CA . GLY B 1 190 ? -7.949 16.891 12.906 1 95.56 190 GLY B CA 1
ATOM 3556 C C . GLY B 1 190 ? -7.172 18.188 13.016 1 95.56 190 GLY B C 1
ATOM 3557 O O . GLY B 1 190 ? -6.352 18.344 13.922 1 95.56 190 GLY B O 1
ATOM 3558 N N . ILE B 1 191 ? -7.469 19.047 12.148 1 94.31 191 ILE B N 1
ATOM 3559 C CA . ILE B 1 191 ? -6.758 20.328 12.133 1 94.31 191 ILE B CA 1
ATOM 3560 C C . ILE B 1 191 ? -7.18 21.172 13.328 1 94.31 191 ILE B C 1
ATOM 3562 O O . ILE B 1 191 ? -6.363 21.875 13.922 1 94.31 191 ILE B O 1
ATOM 3566 N N . LYS B 1 192 ? -8.43 21.109 13.664 1 93.62 192 LYS B N 1
ATOM 3567 C CA . LYS B 1 192 ? -8.867 21.766 14.891 1 93.62 192 LYS B CA 1
ATOM 3568 C C . LYS B 1 192 ? -8.055 21.281 16.094 1 93.62 192 LYS B C 1
ATOM 3570 O O . LYS B 1 192 ? -7.531 22.094 16.859 1 93.62 192 LYS B O 1
ATOM 3575 N N . LEU B 1 193 ? -7.961 20.016 16.188 1 94.81 193 LEU B N 1
ATOM 3576 C CA . LEU B 1 193 ? -7.203 19.422 17.281 1 94.81 193 LEU B CA 1
ATOM 3577 C C . LEU B 1 193 ? -5.734 19.828 17.219 1 94.81 193 LEU B C 1
ATOM 3579 O O . LEU B 1 193 ? -5.109 20.078 18.25 1 94.81 193 LEU B O 1
ATOM 3583 N N . LEU B 1 194 ? -5.203 19.875 16.016 1 96.75 194 LEU B N 1
ATOM 3584 C CA . LEU B 1 194 ? -3.812 20.266 15.805 1 96.75 194 LEU B CA 1
ATOM 3585 C C . LEU B 1 194 ? -3.572 21.703 16.25 1 96.75 194 LEU B C 1
ATOM 3587 O O . LEU B 1 194 ? -2.627 21.984 16.984 1 96.75 194 LEU B O 1
ATOM 3591 N N . LEU B 1 195 ? -4.449 22.609 15.852 1 94.38 195 LEU B N 1
ATOM 3592 C CA . LEU B 1 195 ? -4.324 24.016 16.219 1 94.38 195 LEU B CA 1
ATOM 3593 C C . LEU B 1 195 ? -4.41 24.188 17.734 1 94.38 195 LEU B C 1
ATOM 3595 O O . LEU B 1 195 ? -3.59 24.891 18.328 1 94.38 195 LEU B O 1
ATOM 3599 N N . GLU B 1 196 ? -5.34 23.516 18.312 1 95 196 GLU B N 1
ATOM 3600 C CA . GLU B 1 196 ? -5.5 23.578 19.766 1 95 196 GLU B CA 1
ATOM 3601 C C . GLU B 1 196 ? -4.266 23.031 20.484 1 95 196 GLU B C 1
ATOM 3603 O O . GLU B 1 196 ? -3.803 23.625 21.453 1 95 196 GLU B O 1
ATOM 3608 N N . SER B 1 197 ? -3.717 22 19.969 1 96.56 197 SER B N 1
ATOM 3609 C CA . SER B 1 197 ? -2.564 21.344 20.578 1 96.56 197 SER B CA 1
ATOM 3610 C C . SER B 1 197 ? -1.31 22.203 20.438 1 96.56 197 SER B C 1
ATOM 3612 O O . SER B 1 197 ? -0.396 22.109 21.266 1 96.56 197 SER B O 1
ATOM 3614 N N . LEU B 1 198 ? -1.282 23 19.438 1 96.38 198 LEU B N 1
ATOM 3615 C CA . LEU B 1 198 ? -0.166 23.906 19.219 1 96.38 198 LEU B CA 1
ATOM 3616 C C . LEU B 1 198 ? -0.32 25.172 20.062 1 96.38 198 LEU B C 1
ATOM 3618 O O . LEU B 1 198 ? 0.533 26.062 20.016 1 96.38 198 LEU B O 1
ATOM 3622 N N . GLY B 1 199 ? -1.444 25.25 20.812 1 93.75 199 GLY B N 1
ATOM 3623 C CA . GLY B 1 199 ? -1.698 26.391 21.656 1 93.75 199 GLY B CA 1
ATOM 3624 C C . GLY B 1 199 ? -2.508 27.484 20.969 1 93.75 199 GLY B C 1
ATOM 3625 O O . GLY B 1 199 ? -2.59 28.609 21.469 1 93.75 199 GLY B O 1
ATOM 3626 N N . GLY B 1 200 ? -3.004 27.047 19.828 1 92.06 200 GLY B N 1
ATOM 3627 C CA . GLY B 1 200 ? -3.84 28 19.125 1 92.06 200 GLY B CA 1
ATOM 3628 C C . GLY B 1 200 ? -5.227 28.141 19.734 1 92.06 200 GLY B C 1
ATOM 3629 O O . GLY B 1 200 ? -5.805 27.156 20.203 1 92.06 200 GLY B O 1
ATOM 3630 N N . LYS B 1 201 ? -5.742 29.391 19.734 1 90.06 201 LYS B N 1
ATOM 3631 C CA . LYS B 1 201 ? -7.113 29.672 20.141 1 90.06 201 LYS B CA 1
ATOM 3632 C C . LYS B 1 201 ? -7.906 30.297 19 1 90.06 201 LYS B C 1
ATOM 3634 O O . LYS B 1 201 ? -7.496 31.312 18.422 1 90.06 201 LYS B O 1
ATOM 3639 N N . VAL B 1 202 ? -8.906 29.547 18.719 1 85.44 202 VAL B N 1
ATOM 3640 C CA . VAL B 1 202 ? -9.797 30.094 17.703 1 85.44 202 VAL B CA 1
ATOM 3641 C C . VAL B 1 202 ? -10.727 31.125 18.344 1 85.44 202 VAL B C 1
ATOM 3643 O O . VAL B 1 202 ? -11.461 30.812 19.281 1 85.44 202 VAL B O 1
ATOM 3646 N N . CYS B 1 203 ? -10.641 32.281 17.844 1 85.44 203 CYS B N 1
ATOM 3647 C CA . CYS B 1 203 ? -11.469 33.375 18.344 1 85.44 203 CYS B CA 1
ATOM 3648 C C . CYS B 1 203 ? -12.484 33.812 17.312 1 85.44 203 CYS B C 1
ATOM 3650 O O . CYS B 1 203 ? -12.18 33.875 16.109 1 85.44 203 CYS B O 1
ATOM 3652 N N . SER B 1 204 ? -13.68 33.938 17.859 1 84.94 204 SER B N 1
ATOM 3653 C CA . SER B 1 204 ? -14.734 34.438 16.984 1 84.94 204 SER B CA 1
ATOM 3654 C C . SER B 1 204 ? -15.297 35.75 17.484 1 84.94 204 SER B C 1
ATOM 3656 O O . SER B 1 204 ? -15.539 35.938 18.688 1 84.94 204 SER B O 1
ATOM 3658 N N . LEU B 1 205 ? -15.477 36.688 16.578 1 77.38 205 LEU B N 1
ATOM 3659 C CA . LEU B 1 205 ? -16.094 37.969 16.922 1 77.38 205 LEU B CA 1
ATOM 3660 C C . LEU B 1 205 ? -17.609 37.812 17.062 1 77.38 205 LEU B C 1
ATOM 3662 O O . LEU B 1 205 ? -18.266 38.688 17.625 1 77.38 205 LEU B O 1
ATOM 3666 N N . GLU B 1 206 ? -18.078 36.75 16.516 1 77.19 206 GLU B N 1
ATOM 3667 C CA . GLU B 1 206 ? -19.531 36.5 16.547 1 77.19 206 GLU B CA 1
ATOM 3668 C C . GLU B 1 206 ? -19.891 35.469 17.594 1 77.19 206 GLU B C 1
ATOM 3670 O O . GLU B 1 206 ? -19.125 34.531 17.844 1 77.19 206 GLU B O 1
ATOM 3675 N N . LYS B 1 207 ? -21.031 35.688 18.234 1 76.88 207 LYS B N 1
ATOM 3676 C CA . LYS B 1 207 ? -21.531 34.75 19.234 1 76.88 207 LYS B CA 1
ATOM 3677 C C . LYS B 1 207 ? -22.016 33.469 18.578 1 76.88 207 LYS B C 1
ATOM 3679 O O . LYS B 1 207 ? -21.844 32.375 19.125 1 76.88 207 LYS B O 1
ATOM 3684 N N . LYS B 1 208 ? -22.578 33.594 17.406 1 78 208 LYS B N 1
ATOM 3685 C CA . LYS B 1 208 ? -23.156 32.438 16.719 1 78 208 LYS B CA 1
ATOM 3686 C C . LYS B 1 208 ? -22.141 31.797 15.789 1 78 208 LYS B C 1
ATOM 3688 O O . LYS B 1 208 ? -21.281 32.469 15.227 1 78 208 LYS B O 1
ATOM 3693 N N . GLN B 1 209 ? -22.219 30.531 15.688 1 83.19 209 GLN B N 1
ATOM 3694 C CA . GLN B 1 209 ? -21.391 29.781 14.766 1 83.19 209 GLN B CA 1
ATOM 3695 C C . GLN B 1 209 ? -21.594 30.25 13.328 1 83.19 209 GLN B C 1
ATOM 3697 O O . GLN B 1 209 ? -22.719 30.375 12.859 1 83.19 209 GLN B O 1
ATOM 3702 N N . ALA B 1 210 ? -20.5 30.516 12.664 1 79.5 210 ALA B N 1
ATOM 3703 C CA . ALA B 1 210 ? -20.578 30.922 11.266 1 79.5 210 ALA B CA 1
ATOM 3704 C C . ALA B 1 210 ? -20.953 29.734 10.375 1 79.5 210 ALA B C 1
ATOM 3706 O O . ALA B 1 210 ? -20.531 28.609 10.617 1 79.5 210 ALA B O 1
ATOM 3707 N N . SER B 1 211 ? -21.875 30 9.375 1 82.31 211 SER B N 1
ATOM 3708 C CA . SER B 1 211 ? -22.266 29 8.383 1 82.31 211 SER B CA 1
ATOM 3709 C C . SER B 1 211 ? -21.844 29.422 6.977 1 82.31 211 SER B C 1
ATOM 3711 O O . SER B 1 211 ? -22.047 30.578 6.582 1 82.31 211 SER B O 1
ATOM 3713 N N . VAL B 1 212 ? -21.141 28.5 6.352 1 79.94 212 VAL B N 1
ATOM 3714 C CA . VAL B 1 212 ? -20.656 28.781 5.008 1 79.94 212 VAL B CA 1
ATOM 3715 C C . VAL B 1 212 ? -21.172 27.734 4.031 1 79.94 212 VAL B C 1
ATOM 3717 O O . VAL B 1 212 ? -21.109 26.531 4.305 1 79.94 212 VAL B O 1
ATOM 3720 N N . LEU B 1 213 ? -21.781 28.125 2.943 1 78.62 213 LEU B N 1
ATOM 3721 C CA . LEU B 1 213 ? -22.219 27.266 1.858 1 78.62 213 LEU B CA 1
ATOM 3722 C C . LEU B 1 213 ? -21.359 27.469 0.616 1 78.62 213 LEU B C 1
ATOM 3724 O O . LEU B 1 213 ? -21.297 28.578 0.073 1 78.62 213 LEU B O 1
ATOM 3728 N N . PHE B 1 214 ? -20.672 26.406 0.232 1 74.5 214 PHE B N 1
ATOM 3729 C CA . PHE B 1 214 ? -19.906 26.438 -1.014 1 74.5 214 PHE B CA 1
ATOM 3730 C C . PHE B 1 214 ? -20.781 26.016 -2.189 1 74.5 214 PHE B C 1
ATOM 3732 O O . PHE B 1 214 ? -21.359 24.922 -2.186 1 74.5 214 PHE B O 1
ATOM 3739 N N . LEU B 1 215 ? -20.953 26.891 -3.18 1 70.5 215 LEU B N 1
ATOM 3740 C CA . LEU B 1 215 ? -21.578 26.516 -4.441 1 70.5 215 LEU B CA 1
ATOM 3741 C C . LEU B 1 215 ? -20.531 26.031 -5.441 1 70.5 215 LEU B C 1
ATOM 3743 O O . LEU B 1 215 ? -19.641 26.766 -5.828 1 70.5 215 LEU B O 1
ATOM 3747 N N . ILE B 1 216 ? -20.719 24.766 -5.637 1 69.38 216 ILE B N 1
ATOM 3748 C CA . ILE B 1 216 ? -19.672 24.156 -6.449 1 69.38 216 ILE B CA 1
ATOM 3749 C C . ILE B 1 216 ? -20.25 23.719 -7.793 1 69.38 216 ILE B C 1
ATOM 3751 O O . ILE B 1 216 ? -21.453 23.406 -7.891 1 69.38 216 ILE B O 1
ATOM 3755 N N . GLY B 1 217 ? -19.5 24 -8.859 1 60.94 217 GLY B N 1
ATOM 3756 C CA . GLY B 1 217 ? -19.875 23.547 -10.188 1 60.94 217 GLY B CA 1
ATOM 3757 C C . GLY B 1 217 ? -18.875 22.562 -10.789 1 60.94 217 GLY B C 1
ATOM 3758 O O . GLY B 1 217 ? -17.922 22.172 -10.133 1 60.94 217 GLY B O 1
ATOM 3759 N N . ASP B 1 218 ? -19.188 22.25 -12.023 1 60.22 218 ASP B N 1
ATOM 3760 C CA . ASP B 1 218 ? -18.297 21.359 -12.766 1 60.22 218 ASP B CA 1
ATOM 3761 C C . ASP B 1 218 ? -16.906 22 -12.938 1 60.22 218 ASP B C 1
ATOM 3763 O O . ASP B 1 218 ? -16.797 23.219 -13.141 1 60.22 218 ASP B O 1
ATOM 3767 N N . TYR B 1 219 ? -15.922 21.25 -12.672 1 54.03 219 TYR B N 1
ATOM 3768 C CA . TYR B 1 219 ? -14.539 21.641 -12.945 1 54.03 219 TYR B CA 1
ATOM 3769 C C . TYR B 1 219 ? -14 22.562 -11.852 1 54.03 219 TYR B C 1
ATOM 3771 O O . TYR B 1 219 ? -13.055 23.312 -12.078 1 54.03 219 TYR B O 1
ATOM 3779 N N . VAL B 1 220 ? -14.781 22.438 -10.75 1 55.72 220 VAL B N 1
ATOM 3780 C CA . VAL B 1 220 ? -14.219 23.188 -9.633 1 55.72 220 VAL B CA 1
ATOM 3781 C C . VAL B 1 220 ? -12.859 22.625 -9.25 1 55.72 220 VAL B C 1
ATOM 3783 O O . VAL B 1 220 ? -12.648 21.406 -9.328 1 55.72 220 VAL B O 1
ATOM 3786 N N . GLU B 1 221 ? -12.023 23.656 -9 1 56.5 221 GLU B N 1
ATOM 3787 C CA . GLU B 1 221 ? -10.695 23.219 -8.562 1 56.5 221 GLU B CA 1
ATOM 3788 C C . GLU B 1 221 ? -10.75 22.578 -7.184 1 56.5 221 GLU B C 1
ATOM 3790 O O . GLU B 1 221 ? -11.258 23.188 -6.23 1 56.5 221 GLU B O 1
ATOM 3795 N N . ASP B 1 222 ? -10.234 21.344 -7.051 1 66.38 222 ASP B N 1
ATOM 3796 C CA . ASP B 1 222 ? -10.344 20.516 -5.855 1 66.38 222 ASP B CA 1
ATOM 3797 C C . ASP B 1 222 ? -9.758 21.234 -4.641 1 66.38 222 ASP B C 1
ATOM 3799 O O . ASP B 1 222 ? -10.406 21.328 -3.596 1 66.38 222 ASP B O 1
ATOM 3803 N N . TYR B 1 223 ? -8.57 21.844 -4.828 1 69.56 223 TYR B N 1
ATOM 3804 C CA . TYR B 1 223 ? -7.914 22.469 -3.686 1 69.56 223 TYR B CA 1
ATOM 3805 C C . TYR B 1 223 ? -8.641 23.734 -3.256 1 69.56 223 TYR B C 1
ATOM 3807 O O . TYR B 1 223 ? -8.695 24.047 -2.066 1 69.56 223 TYR B O 1
ATOM 3815 N N . GLY B 1 224 ? -9.203 24.391 -4.285 1 68.5 224 GLY B N 1
ATOM 3816 C CA . GLY B 1 224 ? -9.898 25.641 -4.02 1 68.5 224 GLY B CA 1
ATOM 3817 C C . GLY B 1 224 ? -11.148 25.469 -3.172 1 68.5 224 GLY B C 1
ATOM 3818 O O . GLY B 1 224 ? -11.609 26.422 -2.531 1 68.5 224 GLY B O 1
ATOM 3819 N N . ILE B 1 225 ? -11.586 24.297 -3.131 1 69.81 225 ILE B N 1
ATOM 3820 C CA . ILE B 1 225 ? -12.805 24.062 -2.365 1 69.81 225 ILE B CA 1
ATOM 3821 C C . ILE B 1 225 ? -12.484 23.234 -1.127 1 69.81 225 ILE B C 1
ATOM 3823 O O . ILE B 1 225 ? -12.906 23.578 -0.018 1 69.81 225 ILE B O 1
ATOM 3827 N N . ASN B 1 226 ? -11.688 22.266 -1.282 1 76.12 226 ASN B N 1
ATOM 3828 C CA . ASN B 1 226 ? -11.492 21.328 -0.188 1 76.12 226 ASN B CA 1
ATOM 3829 C C . ASN B 1 226 ? -10.648 21.922 0.929 1 76.12 226 ASN B C 1
ATOM 3831 O O . ASN B 1 226 ? -10.867 21.641 2.105 1 76.12 226 ASN B O 1
ATOM 3835 N N . VAL B 1 227 ? -9.727 22.797 0.534 1 79.31 227 VAL B N 1
ATOM 3836 C CA . VAL B 1 227 ? -8.859 23.391 1.55 1 79.31 227 VAL B CA 1
ATOM 3837 C C . VAL B 1 227 ? -9.664 24.359 2.41 1 79.31 227 VAL B C 1
ATOM 3839 O O . VAL B 1 227 ? -9.742 24.203 3.631 1 79.31 227 VAL B O 1
ATOM 3842 N N . PRO B 1 228 ? -10.344 25.266 1.745 1 78.88 228 PRO B N 1
ATOM 3843 C CA . PRO B 1 228 ? -11.141 26.156 2.588 1 78.88 228 PRO B CA 1
ATOM 3844 C C . PRO B 1 228 ? -12.266 25.422 3.316 1 78.88 228 PRO B C 1
ATOM 3846 O O . PRO B 1 228 ? -12.617 25.781 4.445 1 78.88 228 PRO B O 1
ATOM 3849 N N . PHE B 1 229 ? -12.812 24.469 2.689 1 82.56 229 PHE B N 1
ATOM 3850 C CA . PHE B 1 229 ? -13.875 23.688 3.312 1 82.56 229 PHE B CA 1
ATOM 3851 C C . PHE B 1 229 ? -13.398 23.078 4.629 1 82.56 229 PHE B C 1
ATOM 3853 O O . PHE B 1 229 ? -14.031 23.281 5.668 1 82.56 229 PHE B O 1
ATOM 3860 N N . ARG B 1 230 ? -12.289 22.469 4.613 1 85.69 230 ARG B N 1
ATOM 3861 C CA . ARG B 1 230 ? -11.758 21.812 5.805 1 85.69 230 ARG B CA 1
ATOM 3862 C C . ARG B 1 230 ? -11.234 22.844 6.801 1 85.69 230 ARG B C 1
ATOM 3864 O O . ARG B 1 230 ? -11.32 22.641 8.016 1 85.69 230 ARG B O 1
ATOM 3871 N N . ALA B 1 231 ? -10.633 23.875 6.277 1 85.69 231 ALA B N 1
ATOM 3872 C CA . ALA B 1 231 ? -10.141 24.938 7.148 1 85.69 231 ALA B CA 1
ATOM 3873 C C . ALA B 1 231 ? -11.273 25.547 7.969 1 85.69 231 ALA B C 1
ATOM 3875 O O . ALA B 1 231 ? -11.141 25.734 9.18 1 85.69 231 ALA B O 1
ATOM 3876 N N . LEU B 1 232 ? -12.336 25.781 7.301 1 84.25 232 LEU B N 1
ATOM 3877 C CA . LEU B 1 232 ? -13.469 26.391 7.977 1 84.25 232 LEU B CA 1
ATOM 3878 C C . LEU B 1 232 ? -14.102 25.422 8.969 1 84.25 232 LEU B C 1
ATOM 3880 O O . LEU B 1 232 ? -14.547 25.828 10.047 1 84.25 232 LEU B O 1
ATOM 3884 N N . GLN B 1 233 ? -14.07 24.188 8.617 1 86.25 233 GLN B N 1
ATOM 3885 C CA . GLN B 1 233 ? -14.508 23.188 9.578 1 86.25 233 GLN B CA 1
ATOM 3886 C C . GLN B 1 233 ? -13.617 23.188 10.82 1 86.25 233 GLN B C 1
ATOM 3888 O O . GLN B 1 233 ? -14.117 23.109 11.945 1 86.25 233 GLN B O 1
ATOM 3893 N N . ALA B 1 234 ? -12.406 23.312 10.609 1 88.88 234 ALA B N 1
ATOM 3894 C CA . ALA B 1 234 ? -11.438 23.312 11.703 1 88.88 234 ALA B CA 1
ATOM 3895 C C . ALA B 1 234 ? -11.656 24.516 12.625 1 88.88 234 ALA B C 1
ATOM 3897 O O . ALA B 1 234 ? -11.375 24.438 13.828 1 88.88 234 ALA B O 1
ATOM 3898 N N . LEU B 1 235 ? -12.141 25.578 12.07 1 87.56 235 LEU B N 1
ATOM 3899 C CA . LEU B 1 235 ? -12.344 26.812 12.828 1 87.56 235 LEU B CA 1
ATOM 3900 C C . LEU B 1 235 ? -13.727 26.828 13.469 1 87.56 235 LEU B C 1
ATOM 3902 O O . LEU B 1 235 ? -14.102 27.828 14.102 1 87.56 235 LEU B O 1
ATOM 3906 N N . GLY B 1 236 ? -14.477 25.766 13.203 1 86.12 236 GLY B N 1
ATOM 3907 C CA . GLY B 1 236 ? -15.734 25.625 13.922 1 86.12 236 GLY B CA 1
ATOM 3908 C C . GLY B 1 236 ? -16.938 26.062 13.109 1 86.12 236 GLY B C 1
ATOM 3909 O O . GLY B 1 236 ? -18.047 26.172 13.641 1 86.12 236 GLY B O 1
ATOM 3910 N N . CYS B 1 237 ? -16.719 26.297 11.859 1 84.75 237 CYS B N 1
ATOM 3911 C CA . CYS B 1 237 ? -17.844 26.703 11.008 1 84.75 237 CYS B CA 1
ATOM 3912 C C . CYS B 1 237 ? -18.688 25.5 10.602 1 84.75 237 CYS B C 1
ATOM 3914 O O . CYS B 1 237 ? -18.172 24.391 10.5 1 84.75 237 CYS B O 1
ATOM 3916 N N . LYS B 1 238 ? -19.969 25.766 10.461 1 86.06 238 LYS B N 1
ATOM 3917 C CA . LYS B 1 238 ? -20.797 24.828 9.711 1 86.06 238 LYS B CA 1
ATOM 3918 C C . LYS B 1 238 ? -20.609 25.016 8.211 1 86.06 238 LYS B C 1
ATOM 3920 O O . LYS B 1 238 ? -20.922 26.078 7.668 1 86.06 238 LYS B O 1
ATOM 3925 N N . VAL B 1 239 ? -20.062 24.016 7.602 1 84.5 239 VAL B N 1
ATOM 3926 C CA . VAL B 1 239 ? -19.734 24.172 6.191 1 84.5 239 VAL B CA 1
ATOM 3927 C C . VAL B 1 239 ? -20.5 23.125 5.371 1 84.5 239 VAL B C 1
ATOM 3929 O O . VAL B 1 239 ? -20.516 21.953 5.711 1 84.5 239 VAL B O 1
ATOM 3932 N N . ASP B 1 240 ? -21.156 23.562 4.336 1 80.75 240 ASP B N 1
ATOM 3933 C CA . ASP B 1 240 ? -21.859 22.703 3.398 1 80.75 240 ASP B CA 1
ATOM 3934 C C . ASP B 1 240 ? -21.5 23.031 1.955 1 80.75 240 ASP B C 1
ATOM 3936 O O . ASP B 1 240 ? -20.969 24.109 1.677 1 80.75 240 ASP B O 1
ATOM 3940 N N . ALA B 1 241 ? -21.594 21.984 1.13 1 76.12 241 ALA B N 1
ATOM 3941 C CA . ALA B 1 241 ? -21.359 22.188 -0.295 1 76.12 241 ALA B CA 1
ATOM 3942 C C . ALA B 1 241 ? -22.531 21.688 -1.131 1 76.12 241 ALA B C 1
ATOM 3944 O O . ALA B 1 241 ? -23.109 20.641 -0.823 1 76.12 241 ALA B O 1
ATOM 3945 N N . VAL B 1 242 ? -23 22.516 -2.109 1 72.12 242 VAL B N 1
ATOM 3946 C CA . VAL B 1 242 ? -24.078 22.094 -3.006 1 72.12 242 VAL B CA 1
ATOM 3947 C C . VAL B 1 242 ? -23.625 22.219 -4.457 1 72.12 242 VAL B C 1
ATOM 3949 O O . VAL B 1 242 ? -22.844 23.125 -4.789 1 72.12 242 VAL B O 1
ATOM 3952 N N . MET B 1 243 ? -23.781 21.062 -5.152 1 62.22 243 MET B N 1
ATOM 3953 C CA . MET B 1 243 ? -23.484 21.078 -6.578 1 62.22 243 MET B CA 1
ATOM 3954 C C . MET B 1 243 ? -24.734 21.344 -7.402 1 62.22 243 MET B C 1
ATOM 3956 O O . MET B 1 243 ? -25.812 20.875 -7.062 1 62.22 243 MET B O 1
ATOM 3960 N N . GLU B 1 244 ? -24.562 22.266 -8.273 1 53.16 244 GLU B N 1
ATOM 3961 C CA . GLU B 1 244 ? -25.703 22.375 -9.188 1 53.16 244 GLU B CA 1
ATOM 3962 C C . GLU B 1 244 ? -25.859 21.125 -10.031 1 53.16 244 GLU B C 1
ATOM 3964 O O . GLU B 1 244 ? -24.875 20.453 -10.352 1 53.16 244 GLU B O 1
ATOM 3969 N N . LYS B 1 245 ? -26.953 20.625 -10.297 1 49.66 245 LYS B N 1
ATOM 3970 C CA . LYS B 1 245 ? -27.266 19.484 -11.156 1 49.66 245 LYS B CA 1
ATOM 3971 C C . LYS B 1 245 ? -26.422 19.516 -12.43 1 49.66 245 LYS B C 1
ATOM 3973 O O . LYS B 1 245 ? -26.281 20.562 -13.055 1 49.66 245 LYS B O 1
ATOM 3978 N N . GLY B 1 246 ? -25.641 18.359 -12.828 1 44.28 246 GLY B N 1
ATOM 3979 C CA . GLY B 1 246 ? -24.812 18.141 -14.008 1 44.28 246 GLY B CA 1
ATOM 3980 C C . GLY B 1 246 ? -23.344 18.453 -13.773 1 44.28 246 GLY B C 1
ATOM 3981 O O . GLY B 1 246 ? -22.562 18.531 -14.719 1 44.28 246 GLY B O 1
ATOM 3982 N N . CYS B 1 247 ? -23.016 18.812 -12.719 1 37.53 247 CYS B N 1
ATOM 3983 C CA . CYS B 1 247 ? -21.641 19.266 -12.578 1 37.53 247 CYS B CA 1
ATOM 3984 C C . CYS B 1 247 ? -20.703 18.078 -12.375 1 37.53 247 CYS B C 1
ATOM 3986 O O . CYS B 1 247 ? -20.969 17.203 -11.547 1 37.53 247 CYS B O 1
ATOM 3988 N N . VAL B 1 248 ? -20.219 17.5 -13.43 1 35.94 248 VAL B N 1
ATOM 3989 C CA . VAL B 1 248 ? -19.234 16.438 -13.391 1 35.94 248 VAL B CA 1
ATOM 3990 C C . VAL B 1 248 ? -17.891 16.984 -12.914 1 35.94 248 VAL B C 1
ATOM 3992 O O . VAL B 1 248 ? -17.484 18.078 -13.32 1 35.94 248 VAL B O 1
ATOM 3995 N N . THR B 1 249 ? -17.609 16.703 -11.781 1 37.56 249 THR B N 1
ATOM 3996 C CA . THR B 1 249 ? -16.234 17.031 -11.391 1 37.56 249 THR B CA 1
ATOM 3997 C C . THR B 1 249 ? -15.234 16.391 -12.336 1 37.56 249 THR B C 1
ATOM 3999 O O . THR B 1 249 ? -15.398 15.242 -12.742 1 37.56 249 THR B O 1
ATOM 4002 N N . ASP B 1 250 ? -14.938 16.938 -13.352 1 36.44 250 ASP B N 1
ATOM 4003 C CA . ASP B 1 250 ? -14.047 16.375 -14.359 1 36.44 250 ASP B CA 1
ATOM 4004 C C . ASP B 1 250 ? -12.859 15.664 -13.703 1 36.44 250 ASP B C 1
ATOM 4006 O O . ASP B 1 250 ? -11.898 15.289 -14.383 1 36.44 250 ASP B O 1
ATOM 4010 N N . GLY B 1 251 ? -13.062 14.984 -12.617 1 35.47 251 GLY B N 1
ATOM 4011 C CA . GLY B 1 251 ? -11.961 14.242 -12.031 1 35.47 251 GLY B CA 1
ATOM 4012 C C . GLY B 1 251 ? -10.68 15.055 -11.938 1 35.47 251 GLY B C 1
ATOM 4013 O O . GLY B 1 251 ? -9.656 14.555 -11.469 1 35.47 251 GLY B O 1
ATOM 4014 N N . LYS B 1 252 ? -10.469 15.797 -12.891 1 31.59 252 LYS B N 1
ATOM 4015 C CA . LYS B 1 252 ? -9.305 16.672 -12.852 1 31.59 252 LYS B CA 1
ATOM 4016 C C . LYS B 1 252 ? -9.414 17.672 -11.703 1 31.59 252 LYS B C 1
ATOM 4018 O O . LYS B 1 252 ? -10.461 18.297 -11.516 1 31.59 252 LYS B O 1
ATOM 4023 N N . VAL B 1 253 ? -8.852 17.312 -10.617 1 31.7 253 VAL B N 1
ATOM 4024 C CA . VAL B 1 253 ? -8.633 18.234 -9.516 1 31.7 253 VAL B CA 1
ATOM 4025 C C . VAL B 1 253 ? -8.508 19.656 -10.062 1 31.7 253 VAL B C 1
ATOM 4027 O O . VAL B 1 253 ? -7.598 19.953 -10.844 1 31.7 253 VAL B O 1
ATOM 4030 N N . VAL B 1 254 ? -9.609 20.1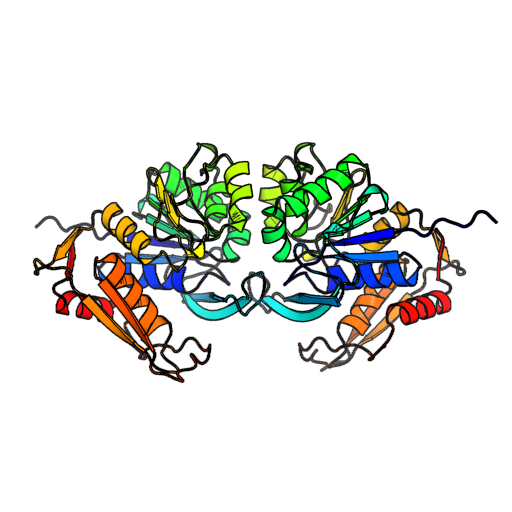56 -10.312 1 28.86 254 VAL B N 1
ATOM 4031 C CA . VAL B 1 254 ? -9.602 21.562 -10.719 1 28.86 254 VAL B CA 1
ATOM 4032 C C . VAL B 1 254 ? -8.852 22.391 -9.688 1 28.86 254 VAL B C 1
ATOM 4034 O O . VAL B 1 254 ? -9.047 22.234 -8.484 1 28.86 254 VAL B O 1
ATOM 4037 N N . THR B 1 255 ? -7.746 22.797 -10.102 1 31.22 255 THR B N 1
ATOM 4038 C CA . THR B 1 255 ? -6.988 23.859 -9.438 1 31.22 255 THR B CA 1
ATOM 4039 C C . THR B 1 255 ? -7.891 25.047 -9.109 1 31.22 255 THR B C 1
ATOM 4041 O O . THR B 1 255 ? -8.633 25.516 -9.969 1 31.22 255 THR B O 1
ATOM 4044 N N . ALA B 1 256 ? -8.75 24.984 -8.102 1 31.38 256 ALA B N 1
ATOM 4045 C CA . ALA B 1 256 ? -9.359 26.25 -7.711 1 31.38 256 ALA B CA 1
ATOM 4046 C C . ALA B 1 256 ? -8.672 27.422 -8.406 1 31.38 256 ALA B C 1
ATOM 4048 O O . ALA B 1 256 ? -7.547 27.297 -8.898 1 31.38 256 ALA B O 1
ATOM 4049 N N . ALA B 1 257 ? -9.281 28.594 -8.312 1 32.03 257 ALA B N 1
ATOM 4050 C CA . ALA B 1 257 ? -8.672 29.859 -8.703 1 32.03 257 ALA B CA 1
ATOM 4051 C C . ALA B 1 257 ? -7.156 29.812 -8.547 1 32.03 257 ALA B C 1
ATOM 4053 O O . ALA B 1 257 ? -6.641 29.172 -7.625 1 32.03 257 ALA B O 1
ATOM 4054 N N . SER B 1 258 ? -6.449 29.812 -9.578 1 37.69 258 SER B N 1
ATOM 4055 C CA . SER B 1 258 ? -5.016 30.094 -9.555 1 37.69 258 SER B CA 1
ATOM 4056 C C . SER B 1 258 ? -4.613 30.828 -8.273 1 37.69 258 SER B C 1
ATOM 4058 O O . SER B 1 258 ? -4.457 32.031 -8.273 1 37.69 258 SER B O 1
ATOM 4060 N N . ALA B 1 259 ? -5.395 30.703 -7.266 1 42.53 259 ALA B N 1
ATOM 4061 C CA . ALA B 1 259 ? -4.961 31.578 -6.18 1 42.53 259 ALA B CA 1
ATOM 4062 C C . ALA B 1 259 ? -3.482 31.375 -5.859 1 42.53 259 ALA B C 1
ATOM 4064 O O . ALA B 1 259 ? -3.08 30.266 -5.477 1 42.53 259 ALA B O 1
ATOM 4065 N N . THR B 1 260 ? -2.744 31.969 -6.566 1 48.69 260 THR B N 1
ATOM 4066 C CA . THR B 1 260 ? -1.301 32.125 -6.43 1 48.69 260 THR B CA 1
ATOM 4067 C C . THR B 1 260 ? -0.888 32.094 -4.961 1 48.69 260 THR B C 1
ATOM 4069 O O . THR B 1 260 ? 0.202 31.609 -4.633 1 48.69 260 THR B O 1
ATOM 4072 N N . ASP B 1 261 ? -1.991 32.375 -4.004 1 72.88 261 ASP B N 1
ATOM 4073 C CA . ASP B 1 261 ? -1.595 32.375 -2.6 1 72.88 261 ASP B CA 1
ATOM 4074 C C . ASP B 1 261 ? -2.717 31.859 -1.708 1 72.88 261 ASP B C 1
ATOM 4076 O O . ASP B 1 261 ? -3.469 32.625 -1.121 1 72.88 261 ASP B O 1
ATOM 4080 N N . LEU B 1 262 ? -2.957 30.531 -1.542 1 77.5 262 LEU B N 1
ATOM 4081 C CA . LEU B 1 262 ? -4.039 29.875 -0.818 1 77.5 262 LEU B CA 1
ATOM 4082 C C . LEU B 1 262 ? -3.982 30.203 0.668 1 77.5 262 LEU B C 1
ATOM 4084 O O . LEU B 1 262 ? -5.008 30.516 1.279 1 77.5 262 LEU B O 1
ATOM 4088 N N . PRO B 1 263 ? -2.867 30.312 1.193 1 81.88 263 PRO B N 1
ATOM 4089 C CA . PRO B 1 263 ? -2.822 30.719 2.602 1 81.88 263 PRO B CA 1
ATOM 4090 C C . PRO B 1 263 ? -3.361 32.125 2.832 1 81.88 263 PRO B C 1
ATOM 4092 O O . PRO B 1 263 ? -4.105 32.344 3.789 1 81.88 263 PRO B O 1
ATOM 4095 N N . ALA B 1 264 ? -3.029 32.969 1.999 1 78.5 264 ALA B N 1
ATOM 4096 C CA . ALA B 1 264 ? -3.512 34.344 2.129 1 78.5 264 ALA B CA 1
ATOM 4097 C C . ALA B 1 264 ? -5.027 34.406 1.961 1 78.5 264 ALA B C 1
ATOM 4099 O O . ALA B 1 264 ? -5.707 35.125 2.693 1 78.5 264 ALA B O 1
ATOM 4100 N N . PHE B 1 265 ? -5.5 33.688 1.031 1 77.44 265 PHE B N 1
ATOM 4101 C CA . PHE B 1 265 ? -6.941 33.625 0.807 1 77.44 265 PHE B CA 1
ATOM 4102 C C . PHE B 1 265 ? -7.66 33.094 2.043 1 77.44 265 PHE B C 1
ATOM 4104 O O . PHE B 1 265 ? -8.688 33.656 2.451 1 77.44 265 PHE B O 1
ATOM 4111 N N . LEU B 1 266 ? -7.129 32.094 2.621 1 82.62 266 LEU B N 1
ATOM 4112 C CA . LEU B 1 266 ? -7.738 31.484 3.795 1 82.62 266 LEU B CA 1
ATOM 4113 C C . LEU B 1 266 ? -7.742 32.438 4.973 1 82.62 266 LEU B C 1
ATOM 4115 O O . LEU B 1 266 ? -8.727 32.531 5.715 1 82.62 266 LEU B O 1
ATOM 4119 N N . PHE B 1 267 ? -6.672 33.156 5.098 1 83.31 267 PHE B N 1
ATOM 4120 C CA . PHE B 1 267 ? -6.59 34.156 6.148 1 83.31 267 PHE B CA 1
ATOM 4121 C C . PHE B 1 267 ? -7.648 35.25 5.949 1 83.31 267 PHE B C 1
ATOM 4123 O O . PHE B 1 267 ? -8.367 35.594 6.887 1 83.31 267 PHE B O 1
ATOM 4130 N N . ASP B 1 268 ? -7.754 35.688 4.73 1 80.5 268 ASP B N 1
ATOM 4131 C CA . ASP B 1 268 ? -8.719 36.75 4.414 1 80.5 268 ASP B CA 1
ATOM 4132 C C . ASP B 1 268 ? -10.148 36.25 4.645 1 80.5 268 ASP B C 1
ATOM 4134 O O . ASP B 1 268 ? -10.977 37 5.191 1 80.5 268 ASP B O 1
ATOM 4138 N N . LEU B 1 269 ? -10.391 35.062 4.191 1 78.81 269 LEU B N 1
ATOM 4139 C CA . LEU B 1 269 ? -11.711 34.469 4.34 1 78.81 269 LEU B CA 1
ATOM 4140 C C . LEU B 1 269 ? -12.086 34.312 5.812 1 78.81 269 LEU B C 1
ATOM 4142 O O . LEU B 1 269 ? -13.195 34.656 6.215 1 78.81 269 LEU B O 1
ATOM 4146 N N . SER B 1 270 ? -11.203 33.844 6.602 1 85.19 270 SER B N 1
ATOM 4147 C CA . SER B 1 270 ? -11.438 33.688 8.031 1 85.19 270 SER B CA 1
ATOM 4148 C C . SER B 1 270 ? -11.664 35.031 8.711 1 85.19 270 SER B C 1
ATOM 4150 O O . SER B 1 270 ? -12.547 35.156 9.555 1 85.19 270 SER B O 1
ATOM 4152 N N . THR B 1 271 ? -10.875 36 8.336 1 80.94 271 THR B N 1
ATOM 4153 C CA . THR B 1 271 ? -11 37.344 8.883 1 80.94 271 THR B CA 1
ATOM 4154 C C . THR B 1 271 ? -12.359 37.938 8.531 1 80.94 271 THR B C 1
ATOM 4156 O O . THR B 1 271 ? -13 38.562 9.375 1 80.94 271 THR B O 1
ATOM 4159 N N . ALA B 1 272 ? -12.719 37.688 7.293 1 80.19 272 ALA B N 1
ATOM 4160 C CA . ALA B 1 272 ? -14.008 38.188 6.844 1 80.19 272 ALA B CA 1
ATOM 4161 C C . ALA B 1 272 ? -15.156 37.562 7.641 1 80.19 272 ALA B C 1
ATOM 4163 O O . ALA B 1 272 ? -16.188 38.188 7.848 1 80.19 272 ALA B O 1
ATOM 4164 N N . LEU B 1 273 ? -14.914 36.375 8.117 1 82.12 273 LEU B N 1
ATOM 4165 C CA . LEU B 1 273 ? -15.93 35.656 8.891 1 82.12 273 LEU B CA 1
ATOM 4166 C C . LEU B 1 273 ? -15.805 35.969 10.375 1 82.12 273 LEU B C 1
ATOM 4168 O O . LEU B 1 273 ? -16.547 35.438 11.195 1 82.12 273 LEU B O 1
ATOM 4172 N N . GLY B 1 274 ? -14.797 36.812 10.703 1 82.81 274 GLY B N 1
ATOM 4173 C CA . GLY B 1 274 ? -14.562 37.188 12.086 1 82.81 274 GLY B CA 1
ATOM 4174 C C . GLY B 1 274 ? -13.82 36.125 12.883 1 82.81 274 GLY B C 1
ATOM 4175 O O . GLY B 1 274 ? -13.938 36.094 14.109 1 82.81 274 GLY B O 1
ATOM 4176 N N . LEU B 1 275 ? -13.172 35.281 12.156 1 85.56 275 LEU B N 1
ATOM 4177 C CA . LEU B 1 275 ? -12.445 34.188 12.812 1 85.56 275 LEU B CA 1
ATOM 4178 C C . LEU B 1 275 ? -10.945 34.469 12.805 1 85.56 275 LEU B C 1
ATOM 4180 O O . LEU B 1 275 ? -10.406 34.938 11.812 1 85.56 275 LEU B O 1
ATOM 4184 N N . THR B 1 276 ? -10.305 34.281 13.922 1 85.62 276 THR B N 1
ATOM 4185 C CA . THR B 1 276 ? -8.852 34.406 14.039 1 85.62 276 THR B CA 1
ATOM 4186 C C . THR B 1 276 ? -8.289 33.281 14.914 1 85.62 276 THR B C 1
ATOM 4188 O O . THR B 1 276 ? -9.008 32.688 15.719 1 85.62 276 THR B O 1
ATOM 4191 N N . VAL B 1 277 ? -7.051 32.969 14.586 1 87.94 277 VAL B N 1
ATOM 4192 C CA . VAL B 1 277 ? -6.328 32 15.43 1 87.94 277 VAL B CA 1
ATOM 4193 C C . VAL B 1 277 ? -5.121 32.688 16.062 1 87.94 277 VAL B C 1
ATOM 4195 O O . VAL B 1 277 ? -4.297 33.281 15.359 1 87.94 277 VAL B O 1
ATOM 4198 N N . MET B 1 278 ? -5.039 32.625 17.375 1 86.88 278 MET B N 1
ATOM 4199 C CA . MET B 1 278 ? -3.924 33.219 18.109 1 86.88 278 MET B CA 1
ATOM 4200 C C . MET B 1 278 ? -3.143 32.156 18.859 1 86.88 278 MET B C 1
ATOM 4202 O O . MET B 1 278 ? -3.734 31.281 19.484 1 86.88 278 MET B O 1
ATOM 4206 N N . PHE B 1 279 ? -1.881 32.219 18.688 1 90.25 279 PHE B N 1
ATOM 4207 C CA . PHE B 1 279 ? -1.021 31.266 19.391 1 90.25 279 PHE B CA 1
ATOM 4208 C C . PHE B 1 279 ? -0.387 31.922 20.625 1 90.25 279 PHE B C 1
ATOM 4210 O O . PHE B 1 279 ? -0.131 33.125 20.625 1 90.25 279 PHE B O 1
#

InterPro domains:
  IPR002818 DJ-1/PfpI [PF01965] (7-186)
  IPR006286 Deglycase PfpI-like [PTHR42733] (108-245)
  IPR029062 Class I glutamine amidotransferase-like [G3DSA:3.40.50.880] (3-204)
  IPR029062 Class I glutamine amidotransferase-like [SSF52317] (6-198)

Organism: Arabidopsis thaliana (NCBI:txid3702)

Radius of gyration: 25.83 Å; Cα contacts (8 Å, |Δi|>4): 1232; chains: 2; bounding box: 53×89×56 Å